Protein 5FTA (pdb70)

Secondary structure (DSSP, 8-state):
---EEEEEETTEEEEEEHHHHTSSSSHHHHHHTTSS--EE-TT-PEEE-S--TTHHHHHHHHHHS--PPPSSHHHHHHHHHHHHHTT-HHHHHHHHHHT--/--SEEEEEETTEEEEEEHHHHTSS-SHHHHHHTTSS---B-TTSPEEE-S--TTHHHHHHHHHHS--PPPSSHHHHHHHHHHHHHTT-HHHHHHHHHHTT-/-EEEEEETTEEEEEEHHHHTSSSSHHHHHHTTSS---B-TT-PEEE-S-STTHHHHHHHHHHS--PPPSSHHHHHHHHHHHHHTT-HHHHHHHHHH-/-EEEEEETTEEEEEEHHHHTSSSSHHHHHHTTSS---B-TT-PEEE-S--TTHHHHHHHHHHS--PPPSSHHHHHHHHHHHHHTT-HHHHHHHHHH---

Structure (mmCIF, N/CA/C/O backbone):
data_5FTA
#
_entry.id   5FTA
#
_cell.length_a   48.150
_cell.length_b   83.660
_cell.length_c   58.680
_cell.angle_alpha   90.00
_cell.angle_beta   95.18
_cell.angle_gamma   90.00
#
_symmetry.space_group_name_H-M   'P 1 21 1'
#
loop_
_entity.id
_entity.type
_entity.pdbx_description
1 polymer 'BTB/POZ DOMAIN-CONTAINING ADAPTER FOR CUL3-MEDIATED RHOA DEGRADATION PROTEIN 3'
2 non-polymer 'MERCURY (II) ION'
3 water water
#
loop_
_atom_site.group_PDB
_atom_site.id
_atom_site.type_symbol
_atom_site.label_atom_id
_atom_site.label_alt_id
_atom_site.label_comp_id
_atom_site.label_asym_id
_atom_site.label_entity_id
_atom_site.label_seq_id
_atom_site.pdbx_PDB_ins_code
_atom_site.Cartn_x
_atom_site.Cartn_y
_atom_site.Cartn_z
_atom_site.occupancy
_atom_site.B_iso_or_equiv
_atom_site.auth_seq_id
_atom_site.auth_comp_id
_atom_site.auth_asym_id
_atom_site.auth_atom_id
_atom_site.pdbx_PDB_model_num
ATOM 1 N N . SER A 1 7 ? -5.256 80.297 -1.368 1.00 65.89 30 SER A N 1
ATOM 2 C CA . SER A 1 7 ? -5.440 78.868 -1.597 1.00 66.24 30 SER A CA 1
ATOM 3 C C . SER A 1 7 ? -4.471 78.051 -0.748 1.00 63.45 30 SER A C 1
ATOM 4 O O . SER A 1 7 ? -3.873 78.567 0.197 1.00 59.25 30 SER A O 1
ATOM 8 N N . SER A 1 8 ? -4.315 76.777 -1.098 1.00 69.84 31 SER A N 1
ATOM 9 C CA . SER A 1 8 ? -3.434 75.878 -0.358 1.00 65.75 31 SER A CA 1
ATOM 10 C C . SER A 1 8 ? -2.137 75.602 -1.117 1.00 61.72 31 SER A C 1
ATOM 11 O O . SER A 1 8 ? -1.813 74.456 -1.423 1.00 58.25 31 SER A O 1
ATOM 19 N N . LYS A 1 9 ? -1.417 76.673 -1.436 1.00 61.14 32 LYS A N 1
ATOM 20 C CA . LYS A 1 9 ? -0.071 76.575 -1.984 1.00 57.18 32 LYS A CA 1
ATOM 21 C C . LYS A 1 9 ? 0.873 76.649 -0.793 1.00 58.34 32 LYS A C 1
ATOM 22 O O . LYS A 1 9 ? 0.566 77.328 0.189 1.00 52.92 32 LYS A O 1
ATOM 26 N N . TYR A 1 10 ? 2.018 75.976 -0.868 1.00 57.32 33 TYR A N 1
ATOM 27 C CA . TYR A 1 10 ? 2.923 75.936 0.275 1.00 49.20 33 TYR A CA 1
ATOM 28 C C . TYR A 1 10 ? 3.945 77.069 0.237 1.00 50.70 33 TYR A C 1
ATOM 29 O O . TYR A 1 10 ? 4.476 77.419 -0.819 1.00 51.83 33 TYR A O 1
ATOM 47 N N . VAL A 1 11 ? 4.187 77.648 1.409 1.00 42.34 34 VAL A N 1
ATOM 48 C CA . VAL A 1 11 ? 5.150 78.723 1.573 1.00 42.53 34 VAL A CA 1
ATOM 49 C C . VAL A 1 11 ? 6.171 78.257 2.601 1.00 48.49 34 VAL A C 1
ATOM 50 O O . VAL A 1 11 ? 5.800 77.690 3.631 1.00 48.55 34 VAL A O 1
ATOM 63 N N . LYS A 1 12 ? 7.450 78.487 2.319 1.00 46.02 35 LYS A N 1
ATOM 64 C CA . LYS A 1 12 ? 8.516 78.087 3.230 1.00 45.14 35 LYS A CA 1
ATOM 65 C C . LYS A 1 12 ? 9.414 79.258 3.608 1.00 49.33 35 LYS A C 1
ATOM 66 O O . LYS A 1 12 ? 9.914 79.977 2.741 1.00 52.79 35 LYS A O 1
ATOM 85 N N . LEU A 1 13 ? 9.603 79.441 4.913 1.00 48.14 36 LEU A N 1
ATOM 86 C CA . LEU A 1 13 ? 10.319 80.591 5.451 1.00 45.82 36 LEU A CA 1
ATOM 87 C C . LEU A 1 13 ? 11.528 80.160 6.281 1.00 48.25 36 LEU A C 1
ATOM 88 O O . LEU A 1 13 ? 11.437 79.242 7.099 1.00 42.82 36 LEU A O 1
ATOM 104 N N . ASN A 1 14 ? 12.660 80.820 6.050 1.00 49.20 37 ASN A N 1
ATOM 105 C CA . ASN A 1 14 ? 13.849 80.643 6.875 1.00 40.07 37 ASN A CA 1
ATOM 106 C C . ASN A 1 14 ? 13.944 81.786 7.879 1.00 40.45 37 ASN A C 1
ATOM 107 O O . ASN A 1 14 ? 14.414 82.875 7.548 1.00 49.08 37 ASN A O 1
ATOM 118 N N . VAL A 1 15 ? 13.499 81.528 9.105 1.00 40.16 38 VAL A N 1
ATOM 119 C CA . VAL A 1 15 ? 13.495 82.537 10.159 1.00 44.53 38 VAL A CA 1
ATOM 120 C C . VAL A 1 15 ? 14.632 82.307 11.149 1.00 45.51 38 VAL A C 1
ATOM 121 O O . VAL A 1 15 ? 14.517 81.483 12.055 1.00 45.98 38 VAL A O 1
ATOM 134 N N . GLY A 1 16 ? 15.725 83.046 10.976 1.00 45.23 39 GLY A N 1
ATOM 135 C CA . GLY A 1 16 ? 16.867 82.943 11.867 1.00 43.91 39 GLY A CA 1
ATOM 136 C C . GLY A 1 16 ? 17.538 81.582 11.837 1.00 40.65 39 GLY A C 1
ATOM 137 O O . GLY A 1 16 ? 18.249 81.212 12.772 1.00 39.41 39 GLY A O 1
ATOM 141 N N . GLY A 1 17 ? 17.300 80.832 10.765 1.00 38.54 40 GLY A N 1
ATOM 142 C CA . GLY A 1 17 ? 17.866 79.505 10.611 1.00 43.00 40 GLY A CA 1
ATOM 143 C C . GLY A 1 17 ? 16.858 78.402 10.875 1.00 43.21 40 GLY A C 1
ATOM 144 O O . GLY A 1 17 ? 17.098 77.242 10.532 1.00 49.40 40 GLY A O 1
ATOM 148 N N . ALA A 1 18 ? 15.729 78.758 11.479 1.00 33.49 41 ALA A N 1
ATOM 149 C CA . ALA A 1 18 ? 14.652 77.799 11.699 1.00 39.47 41 ALA A CA 1
ATOM 150 C C . ALA A 1 18 ? 13.782 77.684 10.451 1.00 42.26 41 ALA A C 1
ATOM 151 O O . ALA A 1 18 ? 13.243 78.679 9.966 1.00 39.17 41 ALA A O 1
ATOM 158 N N . LEU A 1 19 ? 13.641 76.462 9.946 1.00 36.45 42 LEU A N 1
ATOM 159 C CA . LEU A 1 19 ? 12.926 76.225 8.698 1.00 41.88 42 LEU A CA 1
ATOM 160 C C . LEU A 1 19 ? 11.472 75.857 8.975 1.00 36.40 42 LEU A C 1
ATOM 161 O O . LEU A 1 19 ? 11.184 74.985 9.793 1.00 41.00 42 LEU A O 1
ATOM 177 N N . TYR A 1 20 ? 10.565 76.534 8.279 1.00 37.21 43 TYR A N 1
ATOM 178 C CA . TYR A 1 20 ? 9.133 76.357 8.479 1.00 34.16 43 TYR A CA 1
ATOM 179 C C . TYR A 1 20 ? 8.397 76.139 7.164 1.00 37.06 43 TYR A C 1
ATOM 180 O O . TYR A 1 20 ? 8.809 76.638 6.119 1.00 39.04 43 TYR A O 1
ATOM 198 N N . TYR A 1 21 ? 7.312 75.376 7.238 1.00 39.05 44 TYR A N 1
ATOM 199 C CA . TYR A 1 21 ? 6.429 75.119 6.104 1.00 35.70 44 TYR A CA 1
ATOM 200 C C . TYR A 1 21 ? 4.992 75.446 6.482 1.00 35.57 44 TYR A C 1
ATOM 201 O O . TYR A 1 21 ? 4.461 74.878 7.432 1.00 38.80 44 TYR A O 1
ATOM 219 N N . THR A 1 22 ? 4.380 76.392 5.781 1.00 39.07 45 THR A N 1
ATOM 220 C CA . THR A 1 22 ? 2.979 76.714 6.025 1.00 38.05 45 THR A CA 1
ATOM 221 C C . THR A 1 22 ? 2.291 76.964 4.685 1.00 42.66 45 THR A C 1
ATOM 222 O O . THR A 1 22 ? 2.879 76.711 3.633 1.00 45.82 45 THR A O 1
ATOM 233 N N . THR A 1 23 ? 1.050 77.443 4.723 1.00 43.27 46 THR A N 1
ATOM 234 C CA . THR A 1 23 ? 0.274 77.666 3.503 1.00 46.79 46 THR A CA 1
ATOM 235 C C . THR A 1 23 ? -0.149 79.117 3.321 1.00 42.08 46 THR A C 1
ATOM 236 O O . THR A 1 23 ? -0.115 79.917 4.257 1.00 43.63 46 THR A O 1
ATOM 247 N N . MET A 1 24 ? -0.545 79.440 2.095 1.00 45.29 47 MET A N 1
ATOM 248 C CA . MET A 1 24 ? -1.082 80.751 1.771 1.00 50.22 47 MET A CA 1
ATOM 249 C C . MET A 1 24 ? -2.362 80.988 2.566 1.00 50.16 47 MET A C 1
ATOM 250 O O . MET A 1 24 ? -2.648 82.108 2.984 1.00 45.51 47 MET A O 1
ATOM 264 N N . GLN A 1 25 ? -3.126 79.919 2.769 1.00 51.62 48 GLN A N 1
ATOM 265 C CA . GL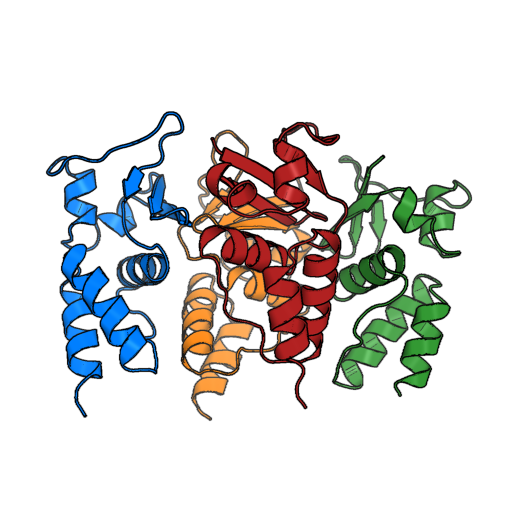N A 1 25 ? -4.381 79.996 3.508 1.00 47.13 48 GLN A CA 1
ATOM 266 C C . GLN A 1 25 ? -4.138 80.442 4.943 1.00 44.11 48 GLN A C 1
ATOM 267 O O . GLN A 1 25 ? -4.901 81.228 5.500 1.00 50.98 48 GLN A O 1
ATOM 281 N N . THR A 1 26 ? -3.054 79.950 5.529 1.00 43.34 49 THR A N 1
ATOM 282 C CA . THR A 1 26 ? -2.741 80.236 6.920 1.00 44.61 49 THR A CA 1
ATOM 283 C C . THR A 1 26 ? -2.218 81.652 7.074 1.00 37.83 49 THR A C 1
ATOM 284 O O . THR A 1 26 ? -2.605 82.369 7.992 1.00 39.61 49 THR A O 1
ATOM 295 N N . LEU A 1 27 ? -1.336 82.049 6.166 1.00 45.22 50 LEU A N 1
ATOM 296 C CA . LEU A 1 27 ? -0.670 83.339 6.261 1.00 45.47 50 LEU A CA 1
ATOM 297 C C . LEU A 1 27 ? -1.605 84.499 5.897 1.00 45.25 50 LEU A C 1
ATOM 298 O O . LEU A 1 27 ? -1.314 85.653 6.216 1.00 46.30 50 LEU A O 1
ATOM 314 N N . THR A 1 28 ? -2.722 84.194 5.237 1.00 42.50 51 THR A N 1
ATOM 315 C CA . THR A 1 28 ? -3.692 85.219 4.843 1.00 49.18 51 THR A CA 1
ATOM 316 C C . THR A 1 28 ? -4.980 85.147 5.664 1.00 48.97 51 THR A C 1
ATOM 317 O O . THR A 1 28 ? -5.964 85.815 5.345 1.00 54.32 51 THR A O 1
ATOM 328 N N . LYS A 1 29 ? -4.979 84.337 6.716 1.00 49.38 52 LYS A N 1
ATOM 329 C CA . LYS A 1 29 ? -6.167 84.186 7.548 1.00 49.62 52 LYS A CA 1
ATOM 330 C C . LYS A 1 29 ? -6.445 85.464 8.332 1.00 48.74 52 LYS A C 1
ATOM 331 O O . LYS A 1 29 ? -7.584 85.925 8.400 1.00 53.01 52 LYS A O 1
ATOM 350 N N . GLN A 1 30 ? -5.392 86.032 8.917 1.00 45.67 53 GLN A N 1
ATOM 351 C CA . GLN A 1 30 ? -5.501 87.263 9.695 1.00 45.44 53 GLN A CA 1
ATOM 352 C C . GLN A 1 30 ? -4.735 88.401 9.026 1.00 48.70 53 GLN A C 1
ATOM 353 O O . GLN A 1 30 ? -3.907 88.168 8.145 1.00 48.86 53 GLN A O 1
ATOM 367 N N . ASP A 1 31 ? -5.015 89.629 9.454 1.00 45.98 54 ASP A N 1
ATOM 368 C CA . ASP A 1 31 ? -4.310 90.799 8.945 1.00 48.74 54 ASP A CA 1
ATOM 369 C C . ASP A 1 31 ? -3.004 90.984 9.707 1.00 44.34 54 ASP A C 1
ATOM 370 O O . ASP A 1 31 ? -3.004 91.450 10.846 1.00 44.60 54 ASP A O 1
ATOM 379 N N . THR A 1 32 ? -1.897 90.601 9.080 1.00 40.08 55 THR A N 1
ATOM 380 C CA . THR A 1 32 ? -0.589 90.675 9.716 1.00 45.26 55 THR A CA 1
ATOM 381 C C . THR A 1 32 ? 0.485 91.053 8.705 1.00 46.10 55 THR A C 1
ATOM 382 O O . THR A 1 32 ? 0.204 91.250 7.523 1.00 46.00 55 THR A O 1
ATOM 393 N N . MET A 1 33 ? 1.718 91.153 9.189 1.00 43.17 56 MET A N 1
ATOM 394 C CA . MET A 1 33 ? 2.865 91.468 8.350 1.00 41.41 56 MET A CA 1
ATOM 395 C C . MET A 1 33 ? 3.105 90.353 7.342 1.00 44.53 56 MET A C 1
ATOM 396 O O . MET A 1 33 ? 3.555 90.596 6.222 1.00 44.93 56 MET A O 1
ATOM 410 N N . LEU A 1 34 ? 2.800 89.128 7.755 1.00 42.82 57 LEU A N 1
ATOM 411 C CA . LEU A 1 34 ? 3.007 87.953 6.922 1.00 45.19 57 LEU A CA 1
ATOM 412 C C . LEU A 1 34 ? 2.057 87.948 5.725 1.00 44.93 57 LEU A C 1
ATOM 413 O O . LEU A 1 34 ? 2.413 87.488 4.641 1.00 43.93 57 LEU A O 1
ATOM 429 N N . LYS A 1 35 ? 0.840 88.442 5.929 1.00 45.47 58 LYS A N 1
ATOM 430 C CA . LYS A 1 35 ? -0.114 88.578 4.835 1.00 48.35 58 LYS A CA 1
ATOM 431 C C . LYS A 1 35 ? 0.382 89.613 3.831 1.00 47.88 58 LYS A C 1
ATOM 432 O O . LYS A 1 35 ? 0.279 89.417 2.619 1.00 45.38 58 LYS A O 1
ATOM 451 N N . ALA A 1 36 ? 0.919 90.713 4.348 1.00 43.37 59 ALA A N 1
ATOM 452 C CA . ALA A 1 36 ? 1.432 91.793 3.511 1.00 53.36 59 ALA A CA 1
ATOM 453 C C . ALA A 1 36 ? 2.608 91.302 2.680 1.00 51.45 59 ALA A C 1
ATOM 454 O O . ALA A 1 36 ? 2.853 91.791 1.576 1.00 53.17 59 ALA A O 1
ATOM 461 N N . MET A 1 37 ? 3.334 90.333 3.225 1.00 48.87 60 MET A N 1
ATOM 462 C CA . MET A 1 37 ? 4.485 89.752 2.548 1.00 51.96 60 MET A CA 1
ATOM 463 C C . MET A 1 37 ? 4.061 89.022 1.284 1.00 47.88 60 MET A C 1
ATOM 464 O O . MET A 1 37 ? 4.791 89.012 0.294 1.00 51.77 60 MET A O 1
ATOM 478 N N . LEU A 1 38 ? 2.874 88.423 1.316 1.00 47.21 61 LEU A N 1
ATOM 479 C CA . LEU A 1 38 ? 2.411 87.597 0.210 1.00 48.61 61 LEU A CA 1
ATOM 480 C C . LEU A 1 38 ? 1.489 88.403 -0.697 1.00 48.67 61 LEU A C 1
ATOM 481 O O . LEU A 1 38 ? 1.235 88.021 -1.840 1.00 45.25 61 LEU A O 1
ATOM 497 N N . SER A 1 39 ? 0.994 89.523 -0.181 1.00 52.72 62 SER A N 1
ATOM 498 C CA . SER A 1 39 ? 0.202 90.452 -0.977 1.00 48.84 62 SER A CA 1
ATOM 499 C C . SER A 1 39 ? 1.096 91.349 -1.827 1.00 52.48 62 SER A C 1
ATOM 500 O O . SER A 1 39 ? 0.606 92.165 -2.602 1.00 53.48 62 SER A O 1
ATOM 504 N N . GLY A 1 40 ? 2.407 91.183 -1.694 1.00 52.38 63 GLY A N 1
ATOM 505 C CA . GLY A 1 40 ? 3.348 92.019 -2.414 1.00 48.84 63 GLY A CA 1
ATOM 506 C C . GLY A 1 40 ? 3.486 93.399 -1.797 1.00 50.31 63 GLY A C 1
ATOM 507 O O . GLY A 1 40 ? 4.209 94.244 -2.323 1.00 52.62 63 GLY A O 1
ATOM 511 N N . ARG A 1 41 ? 2.814 93.625 -0.669 1.00 53.82 64 ARG A N 1
ATOM 512 C CA . ARG A 1 41 ? 2.842 94.928 0.001 1.00 46.66 64 ARG A CA 1
ATOM 513 C C . ARG A 1 41 ? 4.146 95.207 0.726 1.00 50.49 64 ARG A C 1
ATOM 514 O O . ARG A 1 41 ? 4.287 96.237 1.386 1.00 51.95 64 ARG A O 1
ATOM 535 N N . MET A 1 42 ? 5.103 94.299 0.602 1.00 58.19 65 MET A N 1
ATOM 536 C CA . MET A 1 42 ? 6.375 94.467 1.281 1.00 57.51 65 MET A CA 1
ATOM 537 C C . MET A 1 42 ? 7.443 93.590 0.653 1.00 55.14 65 MET A C 1
ATOM 538 O O . MET A 1 42 ? 7.153 92.523 0.111 1.00 57.71 65 MET A O 1
ATOM 552 N N . GLU A 1 43 ? 8.685 94.048 0.739 1.00 59.71 66 GLU A N 1
ATOM 553 C CA . GLU A 1 43 ? 9.799 93.310 0.176 1.00 64.80 66 GLU A CA 1
ATOM 554 C C . GLU A 1 43 ? 10.072 92.042 0.969 1.00 59.13 66 GLU A C 1
ATOM 555 O O . GLU A 1 43 ? 10.140 92.067 2.199 1.00 58.44 66 GLU A O 1
ATOM 567 N N . VAL A 1 44 ? 10.225 90.939 0.247 1.00 57.21 67 VAL A N 1
ATOM 568 C CA . VAL A 1 44 ? 10.635 89.675 0.834 1.00 59.32 67 VAL A CA 1
ATOM 569 C C . VAL A 1 44 ? 11.899 89.236 0.117 1.00 60.33 67 VAL A C 1
ATOM 570 O O . VAL A 1 44 ? 11.994 89.335 -1.108 1.00 54.24 67 VAL A O 1
ATOM 583 N N . LEU A 1 45 ? 12.873 88.766 0.886 1.00 63.54 68 LEU A N 1
ATOM 584 C CA . LEU A 1 45 ? 14.129 88.312 0.318 1.00 59.66 68 LEU A CA 1
ATOM 585 C C . LEU A 1 45 ? 14.118 86.794 0.311 1.00 59.36 68 LEU A C 1
ATOM 586 O O . LEU A 1 45 ? 14.035 86.167 1.367 1.00 60.68 68 LEU A O 1
ATOM 602 N N . THR A 1 46 ? 14.181 86.213 -0.884 1.00 57.38 69 THR A N 1
ATOM 603 C CA . THR A 1 46 ? 14.210 84.765 -1.030 1.00 60.86 69 THR A CA 1
ATOM 604 C C . THR A 1 46 ? 15.555 84.335 -1.592 1.00 63.51 69 THR A C 1
ATOM 605 O O . THR A 1 46 ? 16.245 85.122 -2.240 1.00 64.66 69 THR A O 1
ATOM 616 N N . ASP A 1 47 ? 15.917 83.081 -1.344 1.00 62.30 70 ASP A N 1
ATOM 617 C CA . ASP A 1 47 ? 17.173 82.528 -1.831 1.00 58.92 70 ASP A CA 1
ATOM 618 C C . ASP A 1 47 ? 16.942 81.644 -3.054 1.00 61.57 70 ASP A C 1
ATOM 619 O O . ASP A 1 47 ? 15.833 81.581 -3.583 1.00 64.17 70 ASP A O 1
ATOM 628 N N . SER A 1 48 ? 17.994 80.961 -3.492 1.00 64.38 71 SER A N 1
ATOM 629 C CA . SER A 1 48 ? 17.938 80.145 -4.699 1.00 63.87 71 SER A CA 1
ATOM 630 C C . SER A 1 48 ? 16.902 79.028 -4.604 1.00 66.98 71 SER A C 1
ATOM 631 O O . SER A 1 48 ? 16.335 78.618 -5.617 1.00 69.18 71 SER A O 1
ATOM 635 N N . GLU A 1 49 ? 16.651 78.546 -3.389 1.00 65.87 72 GLU A N 1
ATOM 636 C CA . GLU A 1 49 ? 15.775 77.392 -3.192 1.00 65.23 72 GLU A CA 1
ATOM 637 C C . GLU A 1 49 ? 14.334 77.793 -2.867 1.00 61.38 72 GLU A C 1
ATOM 638 O O . GLU A 1 49 ? 13.470 76.932 -2.698 1.00 59.69 72 GLU A O 1
ATOM 650 N N . GLY A 1 50 ? 14.075 79.095 -2.783 1.00 60.16 73 GLY A N 1
ATOM 651 C CA . GLY A 1 50 ? 12.718 79.586 -2.618 1.00 58.31 73 GLY A CA 1
ATOM 652 C C . GLY A 1 50 ? 12.285 79.786 -1.177 1.00 57.58 73 GLY A C 1
ATOM 653 O O . GLY A 1 50 ? 11.090 79.777 -0.885 1.00 59.73 73 GLY A O 1
ATOM 657 N N . TRP A 1 51 ? 13.248 79.958 -0.276 1.00 57.05 74 TRP A N 1
ATOM 658 C CA . TRP A 1 51 ? 12.947 80.186 1.135 1.00 54.94 74 TRP A CA 1
ATOM 659 C C . TRP A 1 51 ? 12.872 81.674 1.456 1.00 52.93 74 TRP A C 1
ATOM 660 O O . TRP A 1 51 ? 13.832 82.407 1.230 1.00 59.55 74 TRP A O 1
ATOM 681 N N . ILE A 1 52 ? 11.737 82.117 1.989 1.00 51.85 75 ILE A N 1
ATOM 682 C CA . ILE A 1 52 ? 11.595 83.500 2.435 1.00 51.08 75 ILE A CA 1
ATOM 683 C C . ILE A 1 52 ? 12.450 83.726 3.674 1.00 50.79 75 ILE A C 1
ATOM 684 O O . ILE A 1 52 ? 12.236 83.094 4.709 1.00 48.68 75 ILE A O 1
ATOM 700 N N . LEU A 1 53 ? 13.427 84.619 3.557 1.00 51.64 76 LEU A N 1
ATOM 701 C CA . LEU A 1 53 ? 14.343 84.901 4.656 1.00 48.55 76 LEU A CA 1
ATOM 702 C C . LEU A 1 53 ? 13.772 85.953 5.599 1.00 45.40 76 LEU A C 1
ATOM 703 O O . LEU A 1 53 ? 13.228 86.962 5.155 1.00 56.18 76 LEU A O 1
ATOM 719 N N . ILE A 1 54 ? 13.892 85.705 6.899 1.00 45.17 77 ILE A N 1
ATOM 720 C CA . ILE A 1 54 ? 13.498 86.678 7.912 1.00 42.50 77 ILE A CA 1
ATOM 721 C C . ILE A 1 54 ? 14.578 86.771 8.987 1.00 46.53 77 ILE A C 1
ATOM 722 O O . ILE A 1 54 ? 14.938 85.773 9.612 1.00 44.06 77 ILE A O 1
ATOM 738 N N . ASP A 1 55 ? 15.084 87.981 9.197 1.00 54.11 78 ASP A N 1
ATOM 739 C CA . ASP A 1 55 ? 16.147 88.221 10.165 1.00 47.71 78 ASP A CA 1
ATOM 740 C C . ASP A 1 55 ? 15.551 88.416 11.557 1.00 52.10 78 ASP A C 1
ATOM 741 O O . ASP A 1 55 ? 15.597 89.509 12.123 1.00 55.73 78 ASP A O 1
ATOM 750 N N . ARG A 1 56 ? 14.980 87.341 12.090 1.00 50.06 79 ARG A N 1
ATOM 751 C CA . ARG A 1 56 ? 14.450 87.319 13.448 1.00 48.53 79 ARG A CA 1
ATOM 752 C C . ARG A 1 56 ? 14.843 85.976 14.048 1.00 47.52 79 ARG A C 1
ATOM 753 O O . ARG A 1 56 ? 15.048 85.014 13.309 1.00 45.63 79 ARG A O 1
ATOM 774 N N . CYS A 1 57 ? 14.950 85.891 15.371 1.00 49.67 80 CYS A N 1
ATOM 775 C CA . CYS A 1 57 ? 15.222 84.602 15.994 1.00 46.70 80 CYS A CA 1
ATOM 776 C C . CYS A 1 57 ? 13.954 83.775 15.791 1.00 46.78 80 CYS A C 1
ATOM 777 O O . CYS A 1 57 ? 12.844 84.285 15.952 1.00 39.82 80 CYS A O 1
ATOM 784 N N . GLY A 1 58 ? 14.119 82.507 15.430 1.00 46.31 81 GLY A N 1
ATOM 785 C CA . GLY A 1 58 ? 12.995 81.661 15.070 1.00 39.57 81 GLY A CA 1
ATOM 786 C C . GLY A 1 58 ? 12.371 80.894 16.219 1.00 38.50 81 GLY A C 1
ATOM 787 O O . GLY A 1 58 ? 11.573 79.985 15.993 1.00 44.75 81 GLY A O 1
ATOM 791 N N . LYS A 1 59 ? 12.734 81.248 17.447 1.00 39.77 82 LYS A N 1
ATOM 792 C CA . LYS A 1 59 ? 12.244 80.533 18.624 1.00 44.98 82 LYS A CA 1
ATOM 793 C C . LYS A 1 59 ? 10.714 80.477 18.694 1.00 44.28 82 LYS A C 1
ATOM 794 O O . LYS A 1 59 ? 10.143 79.397 18.855 1.00 39.52 82 LYS A O 1
ATOM 813 N N . HIS A 1 60 ? 10.056 81.628 18.562 1.00 39.82 83 HIS A N 1
ATOM 814 C CA . HIS A 1 60 ? 8.603 81.699 18.729 1.00 39.35 83 HIS A CA 1
ATOM 815 C C . HIS A 1 60 ? 7.810 81.749 17.425 1.00 36.47 83 HIS A C 1
ATOM 816 O O . HIS A 1 60 ? 6.586 81.850 17.460 1.00 38.71 83 HIS A O 1
ATOM 829 N N . PHE A 1 61 ? 8.482 81.651 16.283 1.00 33.72 84 PHE A N 1
ATOM 830 C CA . PHE A 1 61 ? 7.785 81.792 15.009 1.00 33.93 84 PHE A CA 1
ATOM 831 C C . PHE A 1 61 ? 6.794 80.650 14.796 1.00 41.25 84 PHE A C 1
ATOM 832 O O . PHE A 1 61 ? 5.719 80.851 14.228 1.00 40.91 84 PHE A O 1
ATOM 849 N N . GLY A 1 62 ? 7.157 79.457 15.259 1.00 39.53 85 GLY A N 1
ATOM 850 C CA . GLY A 1 62 ? 6.267 78.313 15.195 1.00 29.32 85 GLY A CA 1
ATOM 851 C C . GLY A 1 62 ? 4.988 78.586 15.959 1.00 28.93 85 GLY A C 1
ATOM 852 O O . GLY A 1 62 ? 3.909 78.145 15.570 1.00 36.68 85 GLY A O 1
ATOM 856 N N . THR A 1 63 ? 5.116 79.322 17.056 1.00 40.78 86 THR A N 1
ATOM 857 C CA . THR A 1 63 ? 3.969 79.700 17.869 1.00 38.03 86 THR A CA 1
ATOM 858 C C . THR A 1 63 ? 3.103 80.721 17.136 1.00 31.75 86 THR A C 1
ATOM 859 O O . THR A 1 63 ? 1.880 80.714 17.267 1.00 36.92 86 THR A O 1
ATOM 870 N N . ILE A 1 64 ? 3.738 81.599 16.366 1.00 30.32 87 ILE A N 1
ATOM 871 C CA . ILE A 1 64 ? 3.002 82.573 15.570 1.00 36.68 87 ILE A CA 1
ATOM 872 C C . ILE A 1 64 ? 2.178 81.842 14.516 1.00 32.91 87 ILE A C 1
ATOM 873 O O . ILE A 1 64 ? 0.996 82.123 14.336 1.00 34.17 87 ILE A O 1
ATOM 889 N N . LEU A 1 65 ? 2.806 80.886 13.840 1.00 37.51 88 LEU A N 1
ATOM 890 C CA . LEU A 1 65 ? 2.137 80.124 12.793 1.00 39.08 88 LEU A CA 1
ATOM 891 C C . LEU A 1 65 ? 0.921 79.373 13.334 1.00 39.68 88 LEU A C 1
ATOM 892 O O . LEU A 1 65 ? -0.115 79.299 12.672 1.00 35.00 88 LEU A O 1
ATOM 908 N N . ASN A 1 66 ? 1.045 78.823 14.538 1.00 36.91 89 ASN A N 1
ATOM 909 C CA . ASN A 1 66 ? -0.052 78.077 15.148 1.00 35.07 89 ASN A CA 1
ATOM 910 C C . ASN A 1 66 ? -1.210 78.979 15.554 1.00 38.29 89 ASN A C 1
ATOM 911 O O . ASN A 1 66 ? -2.372 78.575 15.481 1.00 35.60 89 ASN A O 1
ATOM 922 N N . TYR A 1 67 ? -0.898 80.196 15.988 1.00 33.36 90 TYR A N 1
ATOM 923 C CA . TYR A 1 67 ? -1.941 81.147 16.340 1.00 36.04 90 TYR A CA 1
ATOM 924 C C . TYR A 1 67 ? -2.752 81.489 15.099 1.00 35.94 90 TYR A C 1
ATOM 925 O O . TYR A 1 67 ? -3.973 81.612 15.161 1.00 36.62 90 TYR A O 1
ATOM 943 N N . LEU A 1 68 ? -2.064 81.640 13.972 1.00 33.51 91 LEU A N 1
ATOM 944 C CA . LEU A 1 68 ? -2.725 81.905 12.700 1.00 39.66 91 LEU A CA 1
ATOM 945 C C . LEU A 1 68 ? -3.560 80.705 12.252 1.00 40.35 91 LEU A C 1
ATOM 946 O O . LEU A 1 68 ? -4.665 80.865 11.736 1.00 44.29 91 LEU A O 1
ATOM 962 N N . ARG A 1 69 ? -3.029 79.504 12.451 1.00 37.11 92 ARG A N 1
ATOM 963 C CA . ARG A 1 69 ? -3.717 78.295 12.020 1.00 37.62 92 ARG A CA 1
ATOM 964 C C . ARG A 1 69 ? -4.987 78.052 12.839 1.00 43.94 92 ARG A C 1
ATOM 965 O O . ARG A 1 69 ? -6.069 77.891 12.270 1.00 40.77 92 ARG A O 1
ATOM 986 N N . ASP A 1 70 ? -4.860 78.043 14.165 1.00 37.84 93 ASP A N 1
ATOM 987 C CA . ASP A 1 70 ? -5.977 77.686 15.042 1.00 35.49 93 ASP A CA 1
ATOM 988 C C . ASP A 1 70 ? -6.739 78.889 15.592 1.00 33.26 93 ASP A C 1
ATOM 989 O O . ASP A 1 70 ? -7.825 78.733 16.149 1.00 35.20 93 ASP A O 1
ATOM 998 N N . GLY A 1 71 ? -6.180 80.086 15.443 1.00 36.55 94 GLY A N 1
ATOM 999 C CA . GLY A 1 71 ? -6.798 81.269 16.015 1.00 38.82 94 GLY A CA 1
ATOM 1000 C C . GLY A 1 71 ? -6.560 81.356 17.513 1.00 37.50 94 GLY A C 1
ATOM 1001 O O . GLY A 1 71 ? -7.090 82.237 18.186 1.00 45.91 94 GLY A O 1
ATOM 1005 N N . ALA A 1 72 ? -5.766 80.426 18.034 1.00 42.50 95 ALA A N 1
ATOM 1006 C CA . ALA A 1 72 ? -5.440 80.384 19.455 1.00 40.66 95 ALA A CA 1
ATOM 1007 C C . ALA A 1 72 ? -4.192 79.535 19.659 1.00 38.62 95 ALA A C 1
ATOM 1008 O O . ALA A 1 72 ? -3.853 78.715 18.809 1.00 44.50 95 ALA A O 1
ATOM 1015 N N . VAL A 1 73 ? -3.501 79.742 20.776 1.00 38.66 96 VAL A N 1
ATOM 1016 C CA . VAL A 1 73 ? -2.293 78.981 21.070 1.00 36.80 96 VAL A CA 1
ATOM 1017 C C . VAL A 1 73 ? -2.004 78.991 22.574 1.00 40.13 96 VAL A C 1
ATOM 1018 O O . VAL A 1 73 ? -2.289 79.979 23.250 1.00 41.06 96 VAL A O 1
ATOM 1031 N N . PRO A 1 74 ? -1.448 77.887 23.109 1.00 42.72 97 PRO A N 1
ATOM 1032 C CA . PRO A 1 74 ? -1.050 77.918 24.523 1.00 36.77 97 PRO A CA 1
ATOM 1033 C C . PRO A 1 74 ? 0.107 78.879 24.772 1.00 39.65 97 PRO A C 1
ATOM 1034 O O . PRO A 1 74 ? 1.165 78.731 24.160 1.00 46.64 97 PRO A O 1
ATOM 1045 N N . LEU A 1 75 ? -0.089 79.841 25.667 1.00 44.87 98 LEU A N 1
ATOM 1046 C CA . LEU A 1 75 ? 0.950 80.821 25.973 1.00 42.41 98 LEU A CA 1
ATOM 1047 C C . LEU A 1 75 ? 1.982 80.272 26.961 1.00 43.74 98 LEU A C 1
ATOM 1048 O O . LEU A 1 75 ? 1.670 79.387 27.759 1.00 35.79 98 LEU A O 1
ATOM 1064 N N . PRO A 1 76 ? 3.220 80.793 26.905 1.00 42.48 99 PRO A N 1
ATOM 1065 C CA . PRO A 1 76 ? 4.257 80.374 27.855 1.00 42.31 99 PRO A CA 1
ATOM 1066 C C . PRO A 1 76 ? 3.971 80.833 29.285 1.00 46.18 99 PRO A C 1
ATOM 1067 O O . PRO A 1 76 ? 3.240 81.801 29.490 1.00 44.13 99 PRO A O 1
ATOM 1078 N N . GLU A 1 77 ? 4.546 80.129 30.256 1.00 50.35 100 GLU A N 1
ATOM 1079 C CA . GLU A 1 77 ? 4.330 80.426 31.669 1.00 49.10 100 GLU A CA 1
ATOM 1080 C C . GLU A 1 77 ? 5.101 81.663 32.127 1.00 53.80 100 GLU A C 1
ATOM 1081 O O . GLU A 1 77 ? 4.510 82.633 32.603 1.00 56.08 100 GLU A O 1
ATOM 1085 N N . SER A 1 78 ? 6.421 81.619 31.976 1.00 53.34 101 SER A N 1
ATOM 1086 C CA . SER A 1 78 ? 7.292 82.684 32.461 1.00 51.24 101 SER A CA 1
ATOM 1087 C C . SER A 1 78 ? 6.995 84.016 31.786 1.00 57.10 101 SER A C 1
ATOM 1088 O O . SER A 1 78 ? 6.652 84.061 30.607 1.00 56.81 101 SER A O 1
ATOM 1096 N N . ARG A 1 79 ? 7.138 85.100 32.542 1.00 54.06 102 ARG A N 1
ATOM 1097 C CA . ARG A 1 79 ? 6.896 86.434 32.012 1.00 52.52 102 ARG A CA 1
ATOM 1098 C C . ARG A 1 79 ? 7.886 86.775 30.905 1.00 52.67 102 ARG A C 1
ATOM 1099 O O . ARG A 1 79 ? 7.542 87.471 29.951 1.00 52.62 102 ARG A O 1
ATOM 1103 N N . ARG A 1 80 ? 9.113 86.279 31.034 1.00 55.77 103 ARG A N 1
ATOM 1104 C CA . ARG A 1 80 ? 10.162 86.579 30.065 1.00 55.85 103 ARG A CA 1
ATOM 1105 C C . ARG A 1 80 ? 9.801 86.034 28.687 1.00 52.57 103 ARG A C 1
ATOM 1106 O O . ARG A 1 80 ? 10.007 86.702 27.677 1.00 53.14 103 ARG A O 1
ATOM 1127 N N . GLU A 1 81 ? 9.268 84.818 28.647 1.00 52.45 104 GLU A N 1
ATOM 1128 C CA . GLU A 1 81 ? 8.923 84.191 27.378 1.00 54.80 104 GLU A CA 1
ATOM 1129 C C . GLU A 1 81 ? 7.660 84.810 26.779 1.00 53.75 104 GLU A C 1
ATOM 1130 O O . GLU A 1 81 ? 7.496 84.841 25.559 1.00 52.95 104 GLU A O 1
ATOM 1142 N N . ILE A 1 82 ? 6.772 85.306 27.635 1.00 50.75 105 ILE A N 1
ATOM 1143 C CA . ILE A 1 82 ? 5.595 86.029 27.164 1.00 50.33 105 ILE A CA 1
ATOM 1144 C C . ILE A 1 82 ? 6.036 87.340 26.518 1.00 50.31 105 ILE A C 1
ATOM 1145 O O . ILE A 1 82 ? 5.485 87.753 25.497 1.00 48.54 105 ILE A O 1
ATOM 1161 N N . GLU A 1 83 ? 7.038 87.983 27.113 1.00 48.29 106 GLU A N 1
ATOM 1162 C CA . GLU A 1 83 ? 7.584 89.222 26.568 1.00 46.67 106 GLU A CA 1
ATOM 1163 C C . GLU A 1 83 ? 8.257 88.970 25.227 1.00 46.65 106 GLU A C 1
ATOM 1164 O O . GLU A 1 83 ? 8.156 89.781 24.307 1.00 49.01 106 GLU A O 1
ATOM 1176 N N . GLU A 1 84 ? 8.946 87.839 25.127 1.00 54.93 107 GLU A N 1
ATOM 1177 C CA . GLU A 1 84 ? 9.598 87.441 23.886 1.00 54.32 107 GLU A CA 1
ATOM 1178 C C . GLU A 1 84 ? 8.578 87.225 22.771 1.00 49.24 107 GLU A C 1
ATOM 1179 O O . GLU A 1 84 ? 8.732 87.751 21.668 1.00 46.28 107 GLU A O 1
ATOM 1191 N N . LEU A 1 85 ? 7.537 86.455 23.073 1.00 44.24 108 LEU A N 1
ATOM 1192 C CA . LEU A 1 85 ? 6.468 86.180 22.118 1.00 45.13 108 LEU A CA 1
ATOM 1193 C C . LEU A 1 85 ? 5.735 87.464 21.749 1.00 45.93 108 LEU A C 1
ATOM 1194 O O . LEU A 1 85 ? 5.366 87.674 20.592 1.00 45.86 108 LEU A O 1
ATOM 1210 N N . LEU A 1 86 ? 5.518 88.312 22.749 1.00 50.07 109 LEU A N 1
ATOM 1211 C CA . LEU A 1 86 ? 4.844 89.591 22.552 1.00 46.73 109 LEU A CA 1
ATOM 1212 C C . LEU A 1 86 ? 5.613 90.472 21.572 1.00 42.74 109 LEU A C 1
ATOM 1213 O O . LEU A 1 86 ? 5.018 91.152 20.737 1.00 44.76 109 LEU A O 1
ATOM 1229 N N . ALA A 1 87 ? 6.936 90.459 21.683 1.00 40.18 110 ALA A N 1
ATOM 1230 C CA . ALA A 1 87 ? 7.787 91.246 20.800 1.00 45.27 110 ALA A CA 1
ATOM 1231 C C . ALA A 1 87 ? 7.644 90.788 19.350 1.00 45.86 110 ALA A C 1
ATOM 1232 O O . ALA A 1 87 ? 7.556 91.610 18.437 1.00 42.69 110 ALA A O 1
ATOM 1239 N N . GLU A 1 88 ? 7.615 89.474 19.143 1.00 45.93 111 GLU A N 1
ATOM 1240 C CA . GLU A 1 88 ? 7.463 88.915 17.802 1.00 45.48 111 GLU A CA 1
ATOM 1241 C C . GLU A 1 88 ? 6.076 89.224 17.251 1.00 44.03 111 GLU A C 1
ATOM 1242 O O . GLU A 1 88 ? 5.928 89.590 16.084 1.00 42.84 111 GLU A O 1
ATOM 1254 N N . ALA A 1 89 ? 5.062 89.081 18.098 1.00 41.14 112 ALA A N 1
ATOM 1255 C CA . ALA A 1 89 ? 3.693 89.384 17.706 1.00 41.97 112 ALA A CA 1
ATOM 1256 C C . ALA A 1 89 ? 3.580 90.837 17.260 1.00 42.77 112 ALA A C 1
ATOM 1257 O O . ALA A 1 89 ? 2.935 91.141 16.257 1.00 44.73 112 ALA A O 1
ATOM 1264 N N . LYS A 1 90 ? 4.209 91.733 18.013 1.00 46.24 113 LYS A N 1
ATOM 1265 C CA . LYS A 1 90 ? 4.208 93.151 17.678 1.00 41.03 113 LYS A CA 1
ATOM 1266 C C . LYS A 1 90 ? 4.910 93.392 16.343 1.00 43.13 113 LYS A C 1
ATOM 1267 O O . LYS A 1 90 ? 4.431 94.164 15.512 1.00 43.02 113 LYS A O 1
ATOM 1286 N N . TYR A 1 91 ? 6.045 92.729 16.144 1.00 44.71 114 TYR A N 1
ATOM 1287 C CA . TYR A 1 91 ? 6.818 92.883 14.914 1.00 43.65 114 TYR A CA 1
ATOM 1288 C C . TYR A 1 91 ? 6.047 92.410 13.686 1.00 46.05 114 TYR A C 1
ATOM 1289 O O . TYR A 1 91 ? 5.970 93.119 12.683 1.00 50.10 114 TYR A O 1
ATOM 1307 N N . TYR A 1 92 ? 5.482 91.208 13.772 1.00 42.55 115 TYR A N 1
ATOM 1308 C CA . TYR A 1 92 ? 4.741 90.624 12.657 1.00 43.02 115 TYR A CA 1
ATOM 1309 C C . TYR A 1 92 ? 3.324 91.178 12.563 1.00 42.14 115 TYR A C 1
ATOM 1310 O O . TYR A 1 92 ? 2.551 90.773 11.696 1.00 43.94 115 TYR A O 1
ATOM 1328 N N . LEU A 1 93 ? 2.988 92.083 13.477 1.00 41.09 116 LEU A N 1
ATOM 1329 C CA . LEU A 1 93 ? 1.683 92.738 13.496 1.00 42.11 116 LEU A CA 1
ATOM 1330 C C . LEU A 1 93 ? 0.553 91.729 13.663 1.00 39.47 116 LEU A C 1
ATOM 1331 O O . LEU A 1 93 ? -0.481 91.821 12.997 1.00 39.03 116 LEU A O 1
ATOM 1347 N N . VAL A 1 94 ? 0.753 90.773 14.563 1.00 38.79 117 VAL A N 1
ATOM 1348 C CA . VAL A 1 94 ? -0.290 89.820 14.912 1.00 41.38 117 VAL A CA 1
ATOM 1349 C C . VAL A 1 94 ? -1.030 90.384 16.114 1.00 40.33 117 VAL A C 1
ATOM 1350 O O . VAL A 1 94 ? -0.807 89.968 17.251 1.00 40.51 117 VAL A O 1
ATOM 1363 N N . GLN A 1 95 ? -1.920 91.334 15.844 1.00 39.42 118 GLN A N 1
ATOM 1364 C CA . GLN A 1 95 ? -2.548 92.133 16.891 1.00 40.93 118 GLN A CA 1
ATOM 1365 C C . GLN A 1 95 ? -3.337 91.279 17.877 1.00 42.38 118 GLN A C 1
ATOM 1366 O O . GLN A 1 95 ? -3.372 91.570 19.073 1.00 43.95 118 GLN A O 1
ATOM 1380 N N . GLY A 1 96 ? -3.966 90.224 17.370 1.00 45.56 119 GLY A N 1
ATOM 1381 C CA . GLY A 1 96 ? -4.747 89.328 18.203 1.00 43.71 119 GLY A CA 1
ATOM 1382 C C . GLY A 1 96 ? -3.909 88.692 19.294 1.00 42.50 119 GLY A C 1
ATOM 1383 O O . GLY A 1 96 ? -4.325 88.623 20.451 1.00 42.41 119 GLY A O 1
ATOM 1387 N N . LEU A 1 97 ? -2.728 88.212 18.924 1.00 39.87 120 LEU A N 1
ATOM 1388 C CA . LEU A 1 97 ? -1.855 87.542 19.877 1.00 47.92 120 LEU A CA 1
ATOM 1389 C C . LEU A 1 97 ? -1.206 88.553 20.822 1.00 45.63 120 LEU A C 1
ATOM 1390 O O . LEU A 1 97 ? -0.937 88.245 21.984 1.00 41.14 120 LEU A O 1
ATOM 1406 N N . VAL A 1 98 ? -0.958 89.758 20.314 1.00 43.19 121 VAL A N 1
ATOM 1407 C CA . VAL A 1 98 ? -0.393 90.837 21.121 1.00 46.66 121 VAL A CA 1
ATOM 1408 C C . VAL A 1 98 ? -1.276 91.136 22.329 1.00 47.49 121 VAL A C 1
ATOM 1409 O O . VAL A 1 98 ? -0.784 91.270 23.448 1.00 50.86 121 VAL A O 1
ATOM 1422 N N . GLU A 1 99 ? -2.581 91.230 22.098 1.00 44.22 122 GLU A N 1
ATOM 1423 C CA . GLU A 1 99 ? -3.520 91.543 23.166 1.00 44.82 122 GLU A CA 1
ATOM 1424 C C . GLU A 1 99 ? -3.528 90.450 24.228 1.00 47.21 122 GLU A C 1
ATOM 1425 O O . GLU A 1 99 ? -3.458 90.737 25.423 1.00 54.01 122 GLU A O 1
ATOM 1437 N N . GLU A 1 100 ? -3.606 89.198 23.787 1.00 51.46 123 GLU A N 1
ATOM 1438 C CA . GLU A 1 100 ? -3.652 88.061 24.700 1.00 47.75 123 GLU A CA 1
ATOM 1439 C C . GLU A 1 100 ? -2.365 87.956 25.520 1.00 46.26 123 GLU A C 1
ATOM 1440 O O . GLU A 1 100 ? -2.389 87.506 26.664 1.00 49.06 123 GLU A O 1
ATOM 1452 N N . CYS A 1 101 ? -1.246 88.382 24.940 1.00 44.87 124 CYS A N 1
ATOM 1453 C CA . CYS A 1 101 ? 0.031 88.363 25.648 1.00 53.09 124 CYS A CA 1
ATOM 1454 C C . CYS A 1 101 ? 0.102 89.510 26.649 1.00 54.10 124 CYS A C 1
ATOM 1455 O O . CYS A 1 101 ? 0.605 89.345 27.762 1.00 52.08 124 CYS A O 1
ATOM 1463 N N . GLN A 1 102 ? -0.410 90.669 26.249 1.00 51.83 125 GLN A N 1
ATOM 1464 C CA . GLN A 1 102 ? -0.496 91.820 27.139 1.00 51.56 125 GLN A CA 1
ATOM 1465 C C . GLN A 1 102 ? -1.409 91.516 28.319 1.00 51.20 125 GLN A C 1
ATOM 1466 O O . GLN A 1 102 ? -1.137 91.922 29.449 1.00 54.78 125 GLN A O 1
ATOM 1480 N N . ALA A 1 103 ? -2.485 90.786 28.048 1.00 48.85 126 ALA A N 1
ATOM 1481 C CA . ALA A 1 103 ? -3.431 90.396 29.086 1.00 50.20 126 ALA A CA 1
ATOM 1482 C C . ALA A 1 103 ? -2.795 89.401 30.048 1.00 53.44 126 ALA A C 1
ATOM 1483 O O . ALA A 1 103 ? -3.003 89.475 31.259 1.00 53.37 126 ALA A O 1
ATOM 1490 N N . ALA A 1 104 ? -2.031 88.460 29.502 1.00 54.67 127 ALA A N 1
ATOM 1491 C CA . ALA A 1 104 ? -1.394 87.429 30.312 1.00 53.45 127 ALA A CA 1
ATOM 1492 C C . ALA A 1 104 ? -0.415 88.029 31.320 1.00 50.12 127 ALA A C 1
ATOM 1493 O O . ALA A 1 104 ? -0.228 87.486 32.407 1.00 50.07 127 ALA A O 1
ATOM 1500 N N . LEU A 1 105 ? 0.211 89.145 30.955 1.00 50.17 128 LEU A N 1
ATOM 1501 C CA . LEU A 1 105 ? 1.153 89.817 31.847 1.00 52.35 128 LEU A CA 1
ATOM 1502 C C . LEU A 1 105 ? 0.468 90.747 32.852 1.00 57.51 128 LEU A C 1
ATOM 1503 O O . LEU A 1 105 ? 1.080 91.700 33.335 1.00 59.93 128 LEU A O 1
ATOM 1519 N N . GLN A 1 106 ? -0.794 90.472 33.169 1.00 58.14 129 GLN A N 1
ATOM 1520 C CA . GLN A 1 106 ? -1.532 91.276 34.141 1.00 53.98 129 GLN A CA 1
ATOM 1521 C C . GLN A 1 106 ? -1.527 90.596 35.504 1.00 64.09 129 GLN A C 1
ATOM 1522 O O . GLN A 1 106 ? -2.349 89.715 35.769 1.00 63.72 129 GLN A O 1
ATOM 1536 N N . ASN A 1 107 ? -0.602 91.010 36.365 1.00 64.18 130 ASN A N 1
ATOM 1537 C CA . ASN A 1 107 ? -0.482 90.436 37.701 1.00 65.79 130 ASN A CA 1
ATOM 1538 C C . ASN A 1 107 ? -1.307 91.216 38.720 1.00 68.10 130 ASN A C 1
ATOM 1539 O O . ASN A 1 107 ? -2.537 91.119 38.745 1.00 62.43 130 ASN A O 1
ATOM 1543 N N . SER B 1 7 ? 1.626 54.035 -4.080 1.00 46.74 30 SER B N 1
ATOM 1544 C CA . SER B 1 7 ? 1.433 52.589 -4.043 1.00 56.31 30 SER B CA 1
ATOM 1545 C C . SER B 1 7 ? 2.435 51.906 -3.114 1.00 48.40 30 SER B C 1
ATOM 1546 O O . SER B 1 7 ? 2.593 50.688 -3.154 1.00 53.91 30 SER B O 1
ATOM 1549 N N . SER B 1 8 ? 3.094 52.696 -2.273 1.00 50.47 31 SER B N 1
ATOM 1550 C CA . SER B 1 8 ? 4.096 52.185 -1.342 1.00 49.76 31 SER B CA 1
ATOM 1551 C C . SER B 1 8 ? 3.515 52.147 0.064 1.00 48.96 31 SER B C 1
ATOM 1552 O O . SER B 1 8 ? 2.591 52.897 0.376 1.00 52.54 31 SER B O 1
ATOM 1560 N N . LYS B 1 9 ? 4.062 51.285 0.916 1.00 39.43 32 LYS B N 1
ATOM 1561 C CA . LYS B 1 9 ? 3.643 51.243 2.313 1.00 41.84 32 LYS B CA 1
ATOM 1562 C C . LYS B 1 9 ? 4.512 52.159 3.169 1.00 46.24 32 LYS B C 1
ATOM 1563 O O . LYS B 1 9 ? 4.186 52.432 4.326 1.00 36.62 32 LYS B O 1
ATOM 1582 N N . TYR B 1 10 ? 5.610 52.646 2.600 1.00 46.29 33 TYR B N 1
ATOM 1583 C CA . TYR B 1 10 ? 6.501 53.519 3.345 1.00 39.75 33 TYR B CA 1
ATOM 1584 C C . TYR B 1 10 ? 6.057 54.940 3.040 1.00 43.30 33 TYR B C 1
ATOM 1585 O O . TYR B 1 10 ? 5.849 55.293 1.878 1.00 41.02 33 TYR B O 1
ATOM 1603 N N . VAL B 1 11 ? 5.930 55.751 4.086 1.00 40.88 34 VAL B N 1
ATOM 1604 C CA . VAL B 1 11 ? 5.433 57.113 3.947 1.00 34.85 34 VAL B CA 1
ATOM 1605 C C . VAL B 1 11 ? 6.379 58.160 4.512 1.00 37.99 34 VAL B C 1
ATOM 1606 O O . VAL B 1 11 ? 6.946 57.995 5.594 1.00 37.56 34 VAL B O 1
ATOM 1619 N N . LYS B 1 12 ? 6.530 59.244 3.765 1.00 33.82 35 LYS B N 1
ATOM 1620 C CA . LYS B 1 12 ? 7.352 60.361 4.188 1.00 40.95 35 LYS B CA 1
ATOM 1621 C C . LYS B 1 12 ? 6.502 61.630 4.185 1.00 36.03 35 LYS B C 1
ATOM 1622 O O . LYS B 1 12 ? 5.925 62.002 3.164 1.00 38.82 35 LYS B O 1
ATOM 1641 N N . LEU B 1 13 ? 6.436 62.286 5.342 1.00 31.11 36 LEU B N 1
ATOM 1642 C CA . LEU B 1 13 ? 5.543 63.423 5.548 1.00 37.95 36 LEU B CA 1
ATOM 1643 C C . LEU B 1 13 ? 6.301 64.674 5.980 1.00 32.21 36 LEU B C 1
ATOM 1644 O O . LEU B 1 13 ? 7.159 64.625 6.861 1.00 31.50 36 LEU B O 1
ATOM 1660 N N . ASN B 1 14 ? 5.963 65.795 5.354 1.00 35.53 37 ASN B N 1
ATOM 1661 C CA . ASN B 1 14 ? 6.468 67.099 5.757 1.00 33.53 37 ASN B CA 1
ATOM 1662 C C . ASN B 1 14 ? 5.423 67.805 6.613 1.00 32.12 37 ASN B C 1
ATOM 1663 O O . ASN B 1 14 ? 4.449 68.344 6.092 1.00 37.04 37 ASN B O 1
ATOM 1674 N N . VAL B 1 15 ? 5.622 67.773 7.928 1.00 32.34 38 VAL B N 1
ATOM 1675 C CA . VAL B 1 15 ? 4.694 68.393 8.869 1.00 32.26 38 VAL B CA 1
ATOM 1676 C C . VAL B 1 15 ? 5.248 69.724 9.367 1.00 26.97 38 VAL B C 1
ATOM 1677 O O . VAL B 1 15 ? 6.054 69.767 10.296 1.00 24.80 38 VAL B O 1
ATOM 1690 N N . GLY B 1 16 ? 4.803 70.808 8.741 1.00 30.57 39 GLY B N 1
ATOM 1691 C CA . GLY B 1 16 ? 5.219 72.145 9.122 1.00 28.42 39 GLY B CA 1
ATOM 1692 C C . GLY B 1 16 ? 6.703 72.383 8.951 1.00 24.37 39 GLY B C 1
ATOM 1693 O O . GLY B 1 16 ? 7.256 73.307 9.540 1.00 29.32 39 GLY B O 1
ATOM 1697 N N . GLY B 1 17 ? 7.346 71.550 8.139 1.00 27.11 40 GLY B N 1
ATOM 1698 C CA . GLY B 1 17 ? 8.778 71.644 7.919 1.00 34.75 40 GLY B CA 1
ATOM 1699 C C . GLY B 1 17 ? 9.535 70.561 8.665 1.00 31.53 40 GLY B C 1
ATOM 1700 O O . GLY B 1 17 ? 10.714 70.323 8.402 1.00 31.80 40 GLY B O 1
ATOM 1704 N N . ALA B 1 18 ? 8.856 69.906 9.602 1.00 27.68 41 ALA B N 1
ATOM 1705 C CA . ALA B 1 18 ? 9.430 68.764 10.303 1.00 32.45 41 ALA B CA 1
ATOM 1706 C C . ALA B 1 18 ? 9.235 67.516 9.455 1.00 31.77 41 ALA B C 1
ATOM 1707 O O . ALA B 1 18 ? 8.115 67.198 9.049 1.00 24.08 41 ALA B O 1
ATOM 1714 N N . LEU B 1 19 ? 10.333 66.820 9.184 1.00 27.21 42 LEU B N 1
ATOM 1715 C CA . LEU B 1 19 ? 10.311 65.670 8.293 1.00 32.96 42 LEU B CA 1
ATOM 1716 C C . LEU B 1 19 ? 10.165 64.367 9.065 1.00 37.07 42 LEU B C 1
ATOM 1717 O O . LEU B 1 19 ? 10.883 64.121 10.036 1.00 35.60 42 LEU B O 1
ATOM 1733 N N . TYR B 1 20 ? 9.229 63.535 8.620 1.00 29.11 43 TYR B N 1
ATOM 1734 C CA . TYR B 1 20 ? 8.972 62.258 9.266 1.00 32.81 43 TYR B CA 1
ATOM 1735 C C . TYR B 1 20 ? 8.982 61.149 8.229 1.00 36.31 43 TYR B C 1
ATOM 1736 O O . TYR B 1 20 ? 8.563 61.343 7.088 1.00 34.02 43 TYR B O 1
ATOM 1754 N N . TYR B 1 21 ? 9.462 59.985 8.647 1.00 33.09 44 TYR B N 1
ATOM 1755 C CA . TYR B 1 21 ? 9.497 58.807 7.799 1.00 36.28 44 TYR B CA 1
ATOM 1756 C C . TYR B 1 21 ? 8.823 57.684 8.568 1.00 35.58 44 TYR B C 1
ATOM 1757 O O . TYR B 1 21 ? 9.339 57.225 9.587 1.00 30.86 44 TYR B O 1
ATOM 1775 N N . THR B 1 22 ? 7.670 57.243 8.075 1.00 36.43 45 THR B N 1
ATOM 1776 C CA . THR B 1 22 ? 6.914 56.192 8.741 1.00 39.95 45 THR B CA 1
ATOM 1777 C C . THR B 1 22 ? 6.273 55.235 7.746 1.00 40.50 45 THR B C 1
ATOM 1778 O O . THR B 1 22 ? 6.544 55.291 6.546 1.00 36.84 45 THR B O 1
ATOM 1789 N N . THR B 1 23 ? 5.422 54.356 8.264 1.00 42.48 46 THR B N 1
ATOM 1790 C CA . THR B 1 23 ? 4.769 53.338 7.454 1.00 44.51 46 THR B CA 1
ATOM 1791 C C . THR B 1 23 ? 3.251 53.441 7.493 1.00 41.46 46 THR B C 1
ATOM 1792 O O . THR B 1 23 ? 2.674 54.098 8.362 1.00 35.76 46 THR B O 1
ATOM 1803 N N . MET B 1 24 ? 2.620 52.789 6.525 1.00 40.04 47 MET B N 1
ATOM 1804 C CA . MET B 1 24 ? 1.173 52.660 6.479 1.00 40.70 47 MET B CA 1
ATOM 1805 C C . MET B 1 24 ? 0.685 51.879 7.692 1.00 39.30 47 MET B C 1
ATOM 1806 O O . MET B 1 24 ? -0.414 52.108 8.193 1.00 44.58 47 MET B O 1
ATOM 1820 N N . GLN B 1 25 ? 1.516 50.952 8.154 1.00 42.38 48 GLN B N 1
ATOM 1821 C CA . GLN B 1 25 ? 1.172 50.097 9.281 1.00 41.36 48 GLN B CA 1
ATOM 1822 C C . GLN B 1 25 ? 0.887 50.924 10.528 1.00 39.17 48 GLN B C 1
ATOM 1823 O O . GLN B 1 25 ? -0.004 50.594 11.308 1.00 44.71 48 GLN B O 1
ATOM 1837 N N . THR B 1 26 ? 1.659 51.987 10.723 1.00 44.43 49 THR B N 1
ATOM 1838 C CA . THR B 1 26 ? 1.498 52.845 11.892 1.00 42.48 49 THR B CA 1
ATOM 1839 C C . THR B 1 26 ? 0.313 53.799 11.731 1.00 36.95 49 THR B C 1
ATOM 1840 O O . THR B 1 26 ? -0.491 53.968 12.646 1.00 38.12 49 THR B O 1
ATOM 1851 N N . LEU B 1 27 ? 0.206 54.406 10.554 1.00 39.58 50 LEU B N 1
ATOM 1852 C CA . LEU B 1 27 ? -0.786 55.451 10.304 1.00 47.84 50 LEU B CA 1
ATOM 1853 C C . LEU B 1 27 ? -2.216 54.937 10.168 1.00 47.23 50 LEU B C 1
ATOM 1854 O O . LEU B 1 27 ? -3.165 55.719 10.269 1.00 44.91 50 LEU B O 1
ATOM 1870 N N . THR B 1 28 ? -2.370 53.635 9.941 1.00 44.94 51 THR B N 1
ATOM 1871 C CA . THR B 1 28 ? -3.693 53.036 9.774 1.00 46.34 51 THR B CA 1
ATOM 1872 C C . THR B 1 28 ? -4.091 52.183 10.973 1.00 45.02 51 THR B C 1
ATOM 1873 O O . THR B 1 28 ? -5.088 51.464 10.922 1.00 52.31 51 THR B O 1
ATOM 1884 N N . LYS B 1 29 ? -3.316 52.262 12.050 1.00 48.25 52 LYS B N 1
ATOM 1885 C CA . LYS B 1 29 ? -3.581 51.450 13.232 1.00 49.39 52 LYS B CA 1
ATOM 1886 C C . LYS B 1 29 ? -4.880 51.914 13.893 1.00 53.97 52 LYS B C 1
ATOM 1887 O O . LYS B 1 29 ? -5.700 51.092 14.307 1.00 56.74 52 LYS B O 1
ATOM 1906 N N . GLN B 1 30 ? -5.050 53.231 14.000 1.00 50.21 53 GLN B N 1
ATOM 1907 C CA . GLN B 1 30 ? -6.268 53.822 14.555 1.00 50.40 53 GLN B CA 1
ATOM 1908 C C . GLN B 1 30 ? -7.011 54.617 13.484 1.00 52.86 53 GLN B C 1
ATOM 1909 O O . GLN B 1 30 ? -6.443 54.954 12.444 1.00 56.91 53 GLN B O 1
ATOM 1923 N N . ASP B 1 31 ? -8.276 54.925 13.753 1.00 52.76 54 ASP B N 1
ATOM 1924 C CA . ASP B 1 31 ? -9.098 55.710 12.837 1.00 52.18 54 ASP B CA 1
ATOM 1925 C C . ASP B 1 31 ? -8.873 57.205 13.041 1.00 49.74 54 ASP B C 1
ATOM 1926 O O . ASP B 1 31 ? -9.377 57.788 14.001 1.00 55.00 54 ASP B O 1
ATOM 1935 N N . THR B 1 32 ? -8.110 57.818 12.139 1.00 47.20 55 THR B N 1
ATOM 1936 C CA . THR B 1 32 ? -7.771 59.236 12.247 1.00 46.92 55 THR B CA 1
ATOM 1937 C C . THR B 1 32 ? -7.724 59.896 10.873 1.00 44.16 55 THR B C 1
ATOM 1938 O O . THR B 1 32 ? -7.950 59.244 9.853 1.00 47.40 55 THR B O 1
ATOM 1949 N N . MET B 1 33 ? -7.428 61.193 10.856 1.00 43.07 56 MET B N 1
ATOM 1950 C CA . MET B 1 33 ? -7.315 61.946 9.610 1.00 42.92 56 MET B CA 1
ATOM 1951 C C . MET B 1 33 ? -6.163 61.437 8.756 1.00 42.66 56 MET B C 1
ATOM 1952 O O . MET B 1 33 ? -6.240 61.452 7.529 1.00 42.41 56 MET B O 1
ATOM 1966 N N . LEU B 1 34 ? -5.096 60.986 9.407 1.00 43.18 57 LEU B N 1
ATOM 1967 C CA . LEU B 1 34 ? -3.920 60.519 8.687 1.00 46.15 57 LEU B CA 1
ATOM 1968 C C . LEU B 1 34 ? -4.215 59.236 7.920 1.00 42.10 57 LEU B C 1
ATOM 1969 O O . LEU B 1 34 ? -3.718 59.044 6.815 1.00 42.10 57 LEU B O 1
ATOM 1985 N N . LYS B 1 35 ? -5.046 58.372 8.490 1.00 44.11 58 LYS B N 1
ATOM 1986 C CA . LYS B 1 35 ? -5.431 57.146 7.804 1.00 44.74 58 LYS B CA 1
ATOM 1987 C C . LYS B 1 35 ? -6.232 57.454 6.543 1.00 46.63 58 LYS B C 1
ATOM 1988 O O . LYS B 1 35 ? -5.992 56.864 5.490 1.00 50.83 58 LYS B O 1
ATOM 1998 N N . ALA B 1 36 ? -7.175 58.383 6.649 1.00 43.53 59 ALA B N 1
ATOM 1999 C CA . ALA B 1 36 ? -7.994 58.767 5.506 1.00 50.19 59 ALA B CA 1
ATOM 2000 C C . ALA B 1 36 ? -7.150 59.452 4.436 1.00 52.33 59 ALA B C 1
ATOM 2001 O O . ALA B 1 36 ? -7.440 59.356 3.244 1.00 53.89 59 ALA B O 1
ATOM 2008 N N . MET B 1 37 ? -6.110 60.154 4.877 1.00 54.72 60 MET B N 1
ATOM 2009 C CA . MET B 1 37 ? -5.205 60.857 3.971 1.00 49.24 60 MET B CA 1
ATOM 2010 C C . MET B 1 37 ? -4.386 59.913 3.094 1.00 49.52 60 MET B C 1
ATOM 2011 O O . MET B 1 37 ? -4.123 60.219 1.931 1.00 50.92 60 MET B O 1
ATOM 2025 N N . LEU B 1 38 ? -3.995 58.766 3.645 1.00 47.72 61 LEU B N 1
ATOM 2026 C CA . LEU B 1 38 ? -3.137 57.823 2.928 1.00 54.75 61 LEU B CA 1
ATOM 2027 C C . LEU B 1 38 ? -3.952 56.711 2.282 1.00 54.66 61 LEU B C 1
ATOM 2028 O O . LEU B 1 38 ? -3.447 55.986 1.427 1.00 52.90 61 LEU B O 1
ATOM 2044 N N . SER B 1 39 ? -5.213 56.583 2.678 1.00 56.79 62 SER B N 1
ATOM 2045 C CA . SER B 1 39 ? -6.113 55.631 2.038 1.00 52.86 62 SER B CA 1
ATOM 2046 C C . SER B 1 39 ? -6.627 56.177 0.704 1.00 57.46 62 SER B C 1
ATOM 2047 O O . SER B 1 39 ? -7.405 55.518 0.015 1.00 57.10 62 SER B O 1
ATOM 2051 N N . GLY B 1 40 ? -6.200 57.387 0.349 1.00 57.65 63 GLY B N 1
ATOM 2052 C CA . GLY B 1 40 ? -6.641 58.023 -0.882 1.00 63.54 63 GLY B CA 1
ATOM 2053 C C . GLY B 1 40 ? -8.059 58.544 -0.752 1.00 63.05 63 GLY B C 1
ATOM 2054 O O . GLY B 1 40 ? -8.637 59.079 -1.699 1.00 65.92 63 GLY B O 1
ATOM 2058 N N . ARG B 1 41 ? -8.613 58.385 0.443 1.00 61.63 64 ARG B N 1
ATOM 2059 C CA . ARG B 1 41 ? -9.981 58.782 0.741 1.00 64.87 64 ARG B CA 1
ATOM 2060 C C . ARG B 1 41 ? -10.113 60.289 0.962 1.00 64.05 64 ARG B C 1
ATOM 2061 O O . ARG B 1 41 ? -11.166 60.774 1.376 1.00 69.46 64 ARG B O 1
ATOM 2065 N N . MET B 1 42 ? -9.038 61.023 0.693 1.00 62.84 65 MET B N 1
ATOM 2066 C CA . MET B 1 42 ? -8.999 62.460 0.933 1.00 64.28 65 MET B CA 1
ATOM 2067 C C . MET B 1 42 ? -7.926 63.095 0.057 1.00 64.35 65 MET B C 1
ATOM 2068 O O . MET B 1 42 ? -6.945 62.440 -0.302 1.00 63.92 65 MET B O 1
ATOM 2082 N N . GLU B 1 43 ? -8.110 64.367 -0.284 1.00 61.33 66 GLU B N 1
ATOM 2083 C CA . GLU B 1 43 ? -7.149 65.072 -1.123 1.00 64.90 66 GLU B CA 1
ATOM 2084 C C . GLU B 1 43 ? -5.842 65.317 -0.372 1.00 62.14 66 GLU B C 1
ATOM 2085 O O . GLU B 1 43 ? -5.847 65.783 0.767 1.00 61.28 66 GLU B O 1
ATOM 2097 N N . VAL B 1 44 ? -4.731 64.995 -1.029 1.00 64.18 67 VAL B N 1
ATOM 2098 C CA . VAL B 1 44 ? -3.391 65.227 -0.492 1.00 63.73 67 VAL B CA 1
ATOM 2099 C C . VAL B 1 44 ? -2.507 66.051 -1.427 1.00 62.37 67 VAL B C 1
ATOM 2100 O O . VAL B 1 44 ? -2.544 65.874 -2.645 1.00 63.94 67 VAL B O 1
ATOM 2113 N N . LEU B 1 45 ? -1.734 66.967 -0.850 1.00 59.05 68 LEU B N 1
ATOM 2114 C CA . LEU B 1 45 ? -0.809 67.794 -1.617 1.00 60.44 68 LEU B CA 1
ATOM 2115 C C . LEU B 1 45 ? 0.618 67.277 -1.438 1.00 61.43 68 LEU B C 1
ATOM 2116 O O . LEU B 1 45 ? 1.151 67.280 -0.327 1.00 55.21 68 LEU B O 1
ATOM 2132 N N . THR B 1 46 ? 1.222 66.830 -2.539 1.00 62.68 69 THR B N 1
ATOM 2133 C CA . THR B 1 46 ? 2.593 66.323 -2.536 1.00 60.63 69 THR B CA 1
ATOM 2134 C C . THR B 1 46 ? 3.515 67.215 -3.367 1.00 64.79 69 THR B C 1
ATOM 2135 O O . THR B 1 46 ? 3.050 67.945 -4.244 1.00 64.80 69 THR B O 1
ATOM 2146 N N . ASP B 1 47 ? 4.818 67.149 -3.091 1.00 64.14 70 ASP B N 1
ATOM 2147 C CA . ASP B 1 47 ? 5.803 67.923 -3.845 1.00 62.11 70 ASP B CA 1
ATOM 2148 C C . ASP B 1 47 ? 6.527 67.041 -4.862 1.00 64.99 70 ASP B C 1
ATOM 2149 O O . ASP B 1 47 ? 6.173 65.876 -5.049 1.00 67.53 70 ASP B O 1
ATOM 2158 N N . SER B 1 48 ? 7.543 67.604 -5.509 1.00 64.74 71 SER B N 1
ATOM 2159 C CA . SER B 1 48 ? 8.286 66.907 -6.555 1.00 66.00 71 SER B CA 1
ATOM 2160 C C . SER B 1 48 ? 8.991 65.650 -6.047 1.00 68.73 71 SER B C 1
ATOM 2161 O O . SER B 1 48 ? 9.188 64.696 -6.802 1.00 68.96 71 SER B O 1
ATOM 2165 N N . GLU B 1 49 ? 9.369 65.654 -4.771 1.00 66.59 72 GLU B N 1
ATOM 2166 C CA . GLU B 1 49 ? 10.170 64.573 -4.198 1.00 65.10 72 GLU B CA 1
ATOM 2167 C C . GLU B 1 49 ? 9.319 63.513 -3.495 1.00 64.75 72 GLU B C 1
ATOM 2168 O O . GLU B 1 49 ? 9.851 62.533 -2.970 1.00 63.17 72 GLU B O 1
ATOM 2175 N N . GLY B 1 50 ? 8.004 63.712 -3.488 1.00 64.27 73 GLY B N 1
ATOM 2176 C CA . GLY B 1 50 ? 7.077 62.719 -2.972 1.00 58.68 73 GLY B CA 1
ATOM 2177 C C . GLY B 1 50 ? 6.718 62.883 -1.505 1.00 57.16 73 GLY B C 1
ATOM 2178 O O . GLY B 1 50 ? 6.278 61.928 -0.862 1.00 56.77 73 GLY B O 1
ATOM 2182 N N . TRP B 1 51 ? 6.903 64.088 -0.973 1.00 56.90 74 TRP B N 1
ATOM 2183 C CA . TRP B 1 51 ? 6.536 64.383 0.410 1.00 47.65 74 TRP B CA 1
ATOM 2184 C C . TRP B 1 51 ? 5.134 64.977 0.505 1.00 50.63 74 TRP B C 1
ATOM 2185 O O . TRP B 1 51 ? 4.846 66.015 -0.089 1.00 50.27 74 TRP B O 1
ATOM 2206 N N . ILE B 1 52 ? 4.267 64.307 1.257 1.00 49.22 75 ILE B N 1
ATOM 2207 C CA . ILE B 1 52 ? 2.928 64.812 1.531 1.00 46.50 75 ILE B CA 1
ATOM 2208 C C . ILE B 1 52 ? 3.023 66.000 2.481 1.00 39.03 75 ILE B C 1
ATOM 2209 O O . ILE B 1 52 ? 3.488 65.855 3.609 1.00 39.63 75 ILE B O 1
ATOM 2225 N N . LEU B 1 53 ? 2.581 67.168 2.029 1.00 41.87 76 LEU B N 1
ATOM 2226 C CA . LEU B 1 53 ? 2.662 68.375 2.844 1.00 40.97 76 LEU B CA 1
ATOM 2227 C C . LEU B 1 53 ? 1.480 68.462 3.800 1.00 37.36 76 LEU B C 1
ATOM 2228 O O . LEU B 1 53 ? 0.337 68.214 3.417 1.00 46.83 76 LEU B O 1
ATOM 2244 N N . ILE B 1 54 ? 1.772 68.827 5.044 1.00 36.54 77 ILE B N 1
ATOM 2245 C CA . ILE B 1 54 ? 0.749 69.028 6.062 1.00 37.05 77 ILE B CA 1
ATOM 2246 C C . ILE B 1 54 ? 1.023 70.351 6.767 1.00 33.39 77 ILE B C 1
ATOM 2247 O O . ILE B 1 54 ? 2.113 70.569 7.296 1.00 27.45 77 ILE B O 1
ATOM 2263 N N . ASP B 1 55 ? 0.029 71.234 6.758 1.00 32.44 78 ASP B N 1
ATOM 2264 C CA . ASP B 1 55 ? 0.174 72.563 7.342 1.00 36.58 78 ASP B CA 1
ATOM 2265 C C . ASP B 1 55 ? -0.125 72.563 8.840 1.00 34.84 78 ASP B C 1
ATOM 2266 O O . ASP B 1 55 ? -1.085 73.184 9.291 1.00 35.29 78 ASP B O 1
ATOM 2275 N N . ARG B 1 56 ? 0.705 71.855 9.599 1.00 34.47 79 ARG B N 1
ATOM 2276 C CA . ARG B 1 56 ? 0.637 71.860 11.057 1.00 30.91 79 ARG B CA 1
ATOM 2277 C C . ARG B 1 56 ? 2.044 71.830 11.615 1.00 29.09 79 ARG B C 1
ATOM 2278 O O . ARG B 1 56 ? 2.970 71.403 10.933 1.00 29.94 79 ARG B O 1
ATOM 2299 N N . CYS B 1 57 ? 2.212 72.279 12.853 1.00 32.94 80 CYS B N 1
ATOM 2300 C CA . CYS B 1 57 ? 3.510 72.186 13.499 1.00 30.09 80 CYS B CA 1
ATOM 2301 C C . CYS B 1 57 ? 3.878 70.735 13.763 1.00 29.41 80 CYS B C 1
ATOM 2302 O O . CYS B 1 57 ? 3.048 69.944 14.210 1.00 32.91 80 CYS B O 1
ATOM 2309 N N . GLY B 1 58 ? 5.127 70.393 13.473 1.00 22.89 81 GLY B N 1
ATOM 2310 C CA . GLY B 1 58 ? 5.598 69.029 13.617 1.00 33.27 81 GLY B CA 1
ATOM 2311 C C . GLY B 1 58 ? 6.240 68.759 14.963 1.00 32.43 81 GLY B C 1
ATOM 2312 O O . GLY B 1 58 ? 6.847 67.708 15.160 1.00 30.42 81 GLY B O 1
ATOM 2316 N N . LYS B 1 59 ? 6.117 69.709 15.888 1.00 36.34 82 LYS B N 1
ATOM 2317 C CA . LYS B 1 59 ? 6.731 69.576 17.207 1.00 32.57 82 LYS B CA 1
ATOM 2318 C C . LYS B 1 59 ? 6.271 68.304 17.912 1.00 28.31 82 LYS B C 1
ATOM 2319 O O . LYS B 1 59 ? 7.087 67.519 18.387 1.00 32.45 82 LYS B O 1
ATOM 2338 N N . HIS B 1 60 ? 4.957 68.112 17.971 1.00 30.51 83 HIS B N 1
ATOM 2339 C CA . HIS B 1 60 ? 4.363 66.999 18.702 1.00 31.88 83 HIS B CA 1
ATOM 2340 C C . HIS B 1 60 ? 3.924 65.861 17.782 1.00 33.75 83 HIS B C 1
ATOM 2341 O O . HIS B 1 60 ? 3.310 64.897 18.233 1.00 38.18 83 HIS B O 1
ATOM 2354 N N . PHE B 1 61 ? 4.233 65.974 16.494 1.00 31.92 84 PHE B N 1
ATOM 2355 C CA . PHE B 1 61 ? 3.797 64.974 15.525 1.00 35.21 84 PHE B CA 1
ATOM 2356 C C . PHE B 1 61 ? 4.449 63.617 15.782 1.00 35.46 84 PHE B C 1
ATOM 2357 O O . PHE B 1 61 ? 3.830 62.573 15.570 1.00 31.90 84 PHE B O 1
ATOM 2374 N N . GLY B 1 62 ? 5.700 63.634 16.231 1.00 33.14 85 GLY B N 1
ATOM 2375 C CA . GLY B 1 62 ? 6.389 62.406 16.580 1.00 31.08 85 GLY B CA 1
ATOM 2376 C C . GLY B 1 62 ? 5.641 61.672 17.675 1.00 37.35 85 GLY B C 1
ATOM 2377 O O . GLY B 1 62 ? 5.573 60.442 17.680 1.00 42.40 85 GLY B O 1
ATOM 2381 N N . THR B 1 63 ? 5.059 62.436 18.593 1.00 33.52 86 THR B N 1
ATOM 2382 C CA . THR B 1 63 ? 4.269 61.871 19.679 1.00 34.20 86 THR B CA 1
ATOM 2383 C C . THR B 1 63 ? 2.961 61.285 19.152 1.00 34.71 86 THR B C 1
ATOM 2384 O O . THR B 1 63 ? 2.462 60.294 19.682 1.00 34.97 86 THR B O 1
ATOM 2395 N N . ILE B 1 64 ? 2.402 61.905 18.116 1.00 36.69 87 ILE B N 1
ATOM 2396 C CA . ILE B 1 64 ? 1.185 61.391 17.499 1.00 36.89 87 ILE B CA 1
ATOM 2397 C C . ILE B 1 64 ? 1.471 60.024 16.890 1.00 36.24 87 ILE B C 1
ATOM 2398 O O . ILE B 1 64 ? 0.701 59.084 17.074 1.00 36.45 87 ILE B O 1
ATOM 2414 N N . LEU B 1 65 ? 2.582 59.924 16.166 1.00 35.32 88 LEU B N 1
ATOM 2415 C CA . LEU B 1 65 ? 2.975 58.672 15.526 1.00 36.29 88 LEU B CA 1
ATOM 2416 C C . LEU B 1 65 ? 3.198 57.563 16.551 1.00 39.09 88 LEU B C 1
ATOM 2417 O O . LEU B 1 65 ? 2.835 56.409 16.320 1.00 34.54 88 LEU B O 1
ATOM 2433 N N . ASN B 1 66 ? 3.796 57.917 17.683 1.00 37.49 89 ASN B N 1
ATOM 2434 C CA . ASN B 1 66 ? 4.068 56.942 18.730 1.00 43.58 89 ASN B CA 1
ATOM 2435 C C . ASN B 1 66 ? 2.787 56.467 19.402 1.00 43.27 89 ASN B C 1
ATOM 2436 O O . ASN B 1 66 ? 2.684 55.305 19.802 1.00 42.53 89 ASN B O 1
ATOM 2447 N N . TYR B 1 67 ? 1.819 57.369 19.542 1.00 36.06 90 TYR B N 1
ATOM 2448 C CA . TYR B 1 67 ? 0.534 57.000 20.119 1.00 43.03 90 TYR B CA 1
ATOM 2449 C C . TYR B 1 67 ? -0.192 56.029 19.202 1.00 44.51 90 TYR B C 1
ATOM 2450 O O . TYR B 1 67 ? -0.820 55.081 19.664 1.00 46.51 90 TYR B O 1
ATOM 2468 N N . LEU B 1 68 ? -0.115 56.276 17.899 1.00 42.48 91 LEU B N 1
ATOM 2469 C CA . LEU B 1 68 ? -0.727 55.378 16.932 1.00 41.20 91 LEU B CA 1
ATOM 2470 C C . LEU B 1 68 ? -0.010 54.031 16.947 1.00 47.14 91 LEU B C 1
ATOM 2471 O O . LEU B 1 68 ? -0.646 52.986 16.851 1.00 44.95 91 LEU B O 1
ATOM 2487 N N . ARG B 1 69 ? 1.315 54.060 17.071 1.00 44.93 92 ARG B N 1
ATOM 2488 C CA . ARG B 1 69 ? 2.112 52.837 17.046 1.00 42.92 92 ARG B CA 1
ATOM 2489 C C . ARG B 1 69 ? 1.876 51.966 18.277 1.00 41.54 92 ARG B C 1
ATOM 2490 O O . ARG B 1 69 ? 1.567 50.784 18.158 1.00 49.79 92 ARG B O 1
ATOM 2511 N N . ASP B 1 70 ? 2.025 52.558 19.457 1.00 45.14 93 ASP B N 1
ATOM 2512 C CA . ASP B 1 70 ? 1.988 51.808 20.710 1.00 44.44 93 ASP B CA 1
ATOM 2513 C C . ASP B 1 70 ? 0.615 51.853 21.378 1.00 47.57 93 ASP B C 1
ATOM 2514 O O . ASP B 1 70 ? 0.360 51.118 22.332 1.00 49.38 93 ASP B O 1
ATOM 2523 N N . GLY B 1 71 ? -0.261 52.723 20.886 1.00 46.77 94 GLY B N 1
ATOM 2524 C CA . GLY B 1 71 ? -1.570 52.912 21.487 1.00 45.34 94 GLY B CA 1
ATOM 2525 C C . GLY B 1 71 ? -1.523 53.750 22.753 1.00 48.25 94 GLY B C 1
ATOM 2526 O O . GLY B 1 71 ? -2.546 53.962 23.404 1.00 47.40 94 GLY B O 1
ATOM 2530 N N . ALA B 1 72 ? -0.333 54.233 23.103 1.00 47.13 95 ALA B N 1
ATOM 2531 C CA . ALA B 1 72 ? -0.159 55.076 24.281 1.00 45.00 95 ALA B CA 1
ATOM 2532 C C . ALA B 1 72 ? 1.175 55.813 24.216 1.00 45.14 95 ALA B C 1
ATOM 2533 O O . ALA B 1 72 ? 2.098 55.368 23.533 1.00 45.97 95 ALA B O 1
ATOM 2540 N N . VAL B 1 73 ? 1.280 56.920 24.948 1.00 39.78 96 VAL B N 1
ATOM 2541 C CA . VAL B 1 73 ? 2.503 57.723 24.976 1.00 43.72 96 VAL B CA 1
ATOM 2542 C C . VAL B 1 73 ? 2.596 58.520 26.272 1.00 41.32 96 VAL B C 1
ATOM 2543 O O . VAL B 1 73 ? 1.576 58.906 26.840 1.00 44.07 96 VAL B O 1
ATOM 2556 N N . PRO B 1 74 ? 3.824 58.751 26.760 1.00 45.68 97 PRO B N 1
ATOM 2557 C CA . PRO B 1 74 ? 3.971 59.641 27.915 1.00 48.08 97 PRO B CA 1
ATOM 2558 C C . PRO B 1 74 ? 3.589 61.075 27.565 1.00 54.49 97 PRO B C 1
ATOM 2559 O O . PRO B 1 74 ? 4.132 61.631 26.608 1.00 51.48 97 PRO B O 1
ATOM 2570 N N . LEU B 1 75 ? 2.668 61.663 28.318 1.00 53.16 98 LEU B N 1
ATOM 2571 C CA . LEU B 1 75 ? 2.268 63.039 28.065 1.00 46.52 98 LEU B CA 1
ATOM 2572 C C . LEU B 1 75 ? 3.319 63.977 28.645 1.00 47.84 98 LEU B C 1
ATOM 2573 O O . LEU B 1 75 ? 4.030 63.608 29.579 1.00 48.40 98 LEU B O 1
ATOM 2589 N N . PRO B 1 76 ? 3.435 65.189 28.080 1.00 53.89 99 PRO B N 1
ATOM 2590 C CA . PRO B 1 76 ? 4.384 66.163 28.630 1.00 53.31 99 PRO B CA 1
ATOM 2591 C C . PRO B 1 76 ? 3.959 66.630 30.019 1.00 51.94 99 PRO B C 1
ATOM 2592 O O . PRO B 1 76 ? 2.781 66.533 30.361 1.00 52.55 99 PRO B O 1
ATOM 2603 N N . GLU B 1 77 ? 4.907 67.129 30.804 1.00 51.82 100 GLU B N 1
ATOM 2604 C CA . GLU B 1 77 ? 4.622 67.549 32.171 1.00 53.84 100 GLU B CA 1
ATOM 2605 C C . GLU B 1 77 ? 3.826 68.850 32.200 1.00 56.23 100 GLU B C 1
ATOM 2606 O O . GLU B 1 77 ? 2.735 68.904 32.770 1.00 56.80 100 GLU B O 1
ATOM 2618 N N . SER B 1 78 ? 4.377 69.894 31.590 1.00 52.28 101 SER B N 1
ATOM 2619 C CA . SER B 1 78 ? 3.756 71.213 31.617 1.00 44.54 101 SER B CA 1
ATOM 2620 C C . SER B 1 78 ? 2.383 71.212 30.955 1.00 44.61 101 SER B C 1
ATOM 2621 O O . SER B 1 78 ? 2.141 70.487 29.990 1.00 45.37 101 SER B O 1
ATOM 2629 N N . ARG B 1 79 ? 1.486 72.033 31.491 1.00 50.06 102 ARG B N 1
ATOM 2630 C CA . ARG B 1 79 ? 0.136 72.168 30.959 1.00 48.37 102 ARG B CA 1
ATOM 2631 C C . ARG B 1 79 ? 0.163 72.717 29.536 1.00 44.41 102 ARG B C 1
ATOM 2632 O O . ARG B 1 79 ? -0.696 72.387 28.716 1.00 41.38 102 ARG B O 1
ATOM 2636 N N . ARG B 1 80 ? 1.150 73.560 29.251 1.00 40.57 103 ARG B N 1
ATOM 2637 C CA . ARG B 1 80 ? 1.247 74.203 27.949 1.00 42.51 103 ARG B CA 1
ATOM 2638 C C . ARG B 1 80 ? 1.424 73.195 26.817 1.00 42.38 103 ARG B C 1
ATOM 2639 O O . ARG B 1 80 ? 0.757 73.288 25.788 1.00 37.28 103 ARG B O 1
ATOM 2660 N N . GLU B 1 81 ? 2.307 72.223 27.017 1.00 37.92 104 GLU B N 1
ATOM 2661 C CA . GLU B 1 81 ? 2.602 71.246 25.976 1.00 42.19 104 GLU B CA 1
ATOM 2662 C C . GLU B 1 81 ? 1.498 70.200 25.815 1.00 39.23 104 GLU B C 1
ATOM 2663 O O . GLU B 1 81 ? 1.318 69.653 24.728 1.00 34.33 104 GLU B O 1
ATOM 2675 N N . ILE B 1 82 ? 0.768 69.916 26.889 1.00 35.91 105 ILE B N 1
ATOM 2676 C CA . ILE B 1 82 ? -0.386 69.028 26.791 1.00 40.95 105 ILE B CA 1
ATOM 2677 C C . ILE B 1 82 ? -1.457 69.713 25.944 1.00 41.92 105 ILE B C 1
ATOM 2678 O O . ILE B 1 82 ? -2.144 69.073 25.145 1.00 41.28 105 ILE B O 1
ATOM 2694 N N . GLU B 1 83 ? -1.596 71.020 26.134 1.00 39.22 106 GLU B N 1
ATOM 2695 C CA . GLU B 1 83 ? -2.543 71.809 25.362 1.00 39.41 106 GLU B CA 1
ATOM 2696 C C . GLU B 1 83 ? -2.118 71.861 23.897 1.00 36.97 106 GLU B C 1
ATOM 2697 O O . GLU B 1 83 ? -2.960 71.820 23.000 1.00 34.03 106 GLU B O 1
ATOM 2709 N N . GLU B 1 84 ? -0.811 71.950 23.661 1.00 34.31 107 GLU B N 1
ATOM 2710 C CA . GLU B 1 84 ? -0.275 71.939 22.303 1.00 35.17 107 GLU B CA 1
ATOM 2711 C C . GLU B 1 84 ? -0.614 70.623 21.615 1.00 37.82 107 GLU B C 1
ATOM 2712 O O . GLU B 1 84 ? -1.100 70.603 20.483 1.00 31.63 107 GLU B O 1
ATOM 2724 N N . LEU B 1 85 ? -0.358 69.524 22.316 1.00 36.40 108 LEU B N 1
ATOM 2725 C CA . LEU B 1 85 ? -0.646 68.196 21.796 1.00 37.53 108 LEU B CA 1
ATOM 2726 C C . LEU B 1 85 ? -2.137 68.010 21.543 1.00 36.79 108 LEU B C 1
ATOM 2727 O O . LEU B 1 85 ? -2.533 67.411 20.543 1.00 37.37 108 LEU B O 1
ATOM 2743 N N . LEU B 1 86 ? -2.959 68.535 22.446 1.00 33.86 109 LEU B N 1
ATOM 2744 C CA . LEU B 1 86 ? -4.407 68.417 22.319 1.00 36.13 109 LEU B CA 1
ATOM 2745 C C . LEU B 1 86 ? -4.888 69.039 21.015 1.00 36.99 109 LEU B C 1
ATOM 2746 O O . LEU B 1 86 ? -5.767 68.494 20.347 1.00 35.89 109 LEU B O 1
ATOM 2762 N N . ALA B 1 87 ? -4.308 70.178 20.653 1.00 35.27 110 ALA B N 1
ATOM 2763 C CA . ALA B 1 87 ? -4.671 70.852 19.415 1.00 34.06 110 ALA B CA 1
ATOM 2764 C C . ALA B 1 87 ? -4.327 69.969 18.218 1.00 35.82 110 ALA B C 1
ATOM 2765 O O . ALA B 1 87 ? -5.116 69.840 17.282 1.00 28.17 110 ALA B O 1
ATOM 2772 N N . GLU B 1 88 ? -3.148 69.357 18.259 1.00 33.15 111 GLU B N 1
ATOM 2773 C CA . GLU B 1 88 ? -2.715 68.476 17.183 1.00 39.24 111 GLU B CA 1
ATOM 2774 C C . GLU B 1 88 ? -3.545 67.200 17.145 1.00 38.11 111 GLU B C 1
ATOM 2775 O O . GLU B 1 88 ? -3.970 66.762 16.077 1.00 35.56 111 GLU B O 1
ATOM 2787 N N . ALA B 1 89 ? -3.782 66.613 18.314 1.00 37.57 112 ALA B N 1
ATOM 2788 C CA . ALA B 1 89 ? -4.586 65.399 18.411 1.00 40.51 112 ALA B CA 1
ATOM 2789 C C . ALA B 1 89 ? -6.000 65.629 17.881 1.00 37.72 112 ALA B C 1
ATOM 2790 O O . ALA B 1 89 ? -6.538 64.810 17.138 1.00 36.45 112 ALA B O 1
ATOM 2797 N N . LYS B 1 90 ? -6.594 66.750 18.273 1.00 38.88 113 LYS B N 1
ATOM 2798 C CA . LYS B 1 90 ? -7.933 67.110 17.825 1.00 39.42 113 LYS B CA 1
ATOM 2799 C C . LYS B 1 90 ? -7.961 67.330 16.317 1.00 33.91 113 LYS B C 1
ATOM 2800 O O . LYS B 1 90 ? -8.897 66.916 15.637 1.00 34.95 113 LYS B O 1
ATOM 2819 N N . TYR B 1 91 ? -6.933 67.996 15.804 1.00 33.66 114 TYR B N 1
ATOM 2820 C CA . TYR B 1 91 ? -6.847 68.294 14.381 1.00 32.96 114 TYR B CA 1
ATOM 2821 C C . TYR B 1 91 ? -6.805 67.011 13.555 1.00 37.21 114 TYR B C 1
ATOM 2822 O O . TYR B 1 91 ? -7.526 66.881 12.568 1.00 36.79 114 TYR B O 1
ATOM 2840 N N . TYR B 1 92 ? -5.955 66.069 13.956 1.00 38.52 115 TYR B N 1
ATOM 2841 C CA . TYR B 1 92 ? -5.829 64.807 13.235 1.00 38.55 115 TYR B CA 1
ATOM 2842 C C . TYR B 1 92 ? -6.954 63.842 13.604 1.00 38.81 115 TYR B C 1
ATOM 2843 O O . TYR B 1 92 ? -7.021 62.736 13.070 1.00 40.36 115 TYR B O 1
ATOM 2861 N N . LEU B 1 93 ? -7.836 64.266 14.508 1.00 36.65 116 LEU B N 1
ATOM 2862 C CA . LEU B 1 93 ? -8.971 63.448 14.933 1.00 42.32 116 LEU B CA 1
ATOM 2863 C C . LEU B 1 93 ? -8.495 62.147 15.577 1.00 42.79 116 LEU B C 1
ATOM 2864 O O . LEU B 1 93 ? -8.987 61.064 15.263 1.00 44.96 116 LEU B O 1
ATOM 2880 N N . VAL B 1 94 ? -7.527 62.273 16.478 1.00 42.99 117 VAL B N 1
ATOM 2881 C CA . VAL B 1 94 ? -7.017 61.146 17.249 1.00 42.84 117 VAL B CA 1
ATOM 2882 C C . VAL B 1 94 ? -7.806 61.006 18.548 1.00 45.26 117 VAL B C 1
ATOM 2883 O O . VAL B 1 94 ? -7.391 61.495 19.598 1.00 45.06 117 VAL B O 1
ATOM 2896 N N . GLN B 1 95 ? -8.948 60.329 18.458 1.00 53.58 118 GLN B N 1
ATOM 2897 C CA . GLN B 1 95 ? -9.932 60.282 19.538 1.00 52.84 118 GLN B CA 1
ATOM 2898 C C . GLN B 1 95 ? -9.376 59.769 20.863 1.00 52.04 118 GLN B C 1
ATOM 2899 O O . GLN B 1 95 ? -9.730 60.276 21.927 1.00 54.21 118 GLN B O 1
ATOM 2913 N N . GLY B 1 96 ? -8.510 58.766 20.801 1.00 46.16 119 GLY B N 1
ATOM 2914 C CA . GLY B 1 96 ? -7.916 58.214 22.003 1.00 47.60 119 GLY B CA 1
ATOM 2915 C C . GLY B 1 96 ? -7.083 59.237 22.750 1.00 52.30 119 GLY B C 1
ATOM 2916 O O . GLY B 1 96 ? -7.209 59.399 23.963 1.00 54.07 119 GLY B O 1
ATOM 2920 N N . LEU B 1 97 ? -6.239 59.942 22.007 1.00 50.48 120 LEU B N 1
ATOM 2921 C CA . LEU B 1 97 ? -5.312 60.900 22.590 1.00 45.61 120 LEU B CA 1
ATOM 2922 C C . LEU B 1 97 ? -6.007 62.181 23.049 1.00 49.00 120 LEU B C 1
ATOM 2923 O O . LEU B 1 97 ? -5.576 62.811 24.015 1.00 50.04 120 LEU B O 1
ATOM 2939 N N . VAL B 1 98 ? -7.073 62.570 22.355 1.00 43.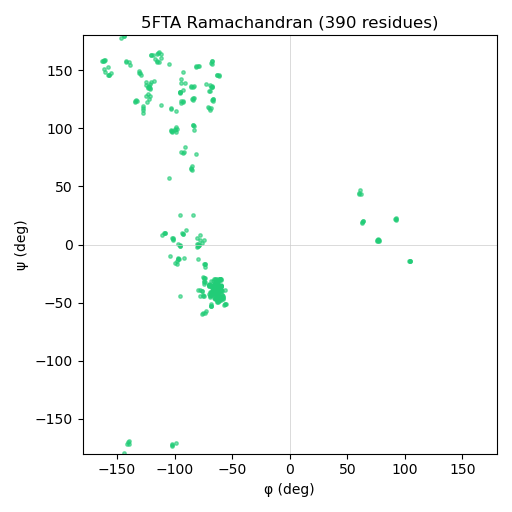50 121 VAL B N 1
ATOM 2940 C CA . VAL B 1 98 ? -7.839 63.753 22.738 1.00 47.70 121 VAL B CA 1
ATOM 2941 C C . VAL B 1 98 ? -8.375 63.637 24.163 1.00 50.21 121 VAL B C 1
ATOM 2942 O O . VAL B 1 98 ? -8.250 64.570 24.956 1.00 46.75 121 VAL B O 1
ATOM 2955 N N . GLU B 1 99 ? -8.961 62.489 24.488 1.00 54.85 122 GLU B N 1
ATOM 2956 C CA . GLU B 1 99 ? -9.542 62.273 25.809 1.00 52.39 122 GLU B CA 1
ATOM 2957 C C . GLU B 1 99 ? -8.497 62.290 26.920 1.00 53.34 122 GLU B C 1
ATOM 2958 O O . GLU B 1 99 ? -8.677 62.954 27.942 1.00 53.70 122 GLU B O 1
ATOM 2970 N N . GLU B 1 100 ? -7.403 61.567 26.710 1.00 53.71 123 GLU B N 1
ATOM 2971 C CA . GLU B 1 100 ? -6.363 61.445 27.724 1.00 53.83 123 GLU B CA 1
ATOM 2972 C C . GLU B 1 100 ? -5.736 62.800 28.034 1.00 53.44 123 GLU B C 1
ATOM 2973 O O . GLU B 1 100 ? -5.350 63.072 29.170 1.00 54.86 123 GLU B O 1
ATOM 2985 N N . CYS B 1 101 ? -5.645 63.649 27.017 1.00 55.66 124 CYS B N 1
ATOM 2986 C CA . CYS B 1 101 ? -5.105 64.992 27.188 1.00 56.85 124 CYS B CA 1
ATOM 2987 C C . CYS B 1 101 ? -6.155 65.935 27.778 1.00 55.45 124 CYS B C 1
ATOM 2988 O O . CYS B 1 101 ? -5.839 66.768 28.627 1.00 57.28 124 CYS B O 1
ATOM 2996 N N . GLN B 1 102 ? -7.403 65.794 27.338 1.00 54.81 125 GLN B N 1
ATOM 2997 C CA . GLN B 1 102 ? -8.508 66.556 27.916 1.00 49.97 125 GLN B CA 1
ATOM 2998 C C . GLN B 1 102 ? -8.660 66.193 29.387 1.00 56.26 125 GLN B C 1
ATOM 2999 O O . GLN B 1 102 ? -8.968 67.042 30.222 1.00 59.26 125 GLN B O 1
ATOM 3013 N N . ALA B 1 103 ? -8.445 64.918 29.695 1.00 54.88 126 ALA B N 1
ATOM 3014 C CA . ALA B 1 103 ? -8.517 64.435 31.067 1.00 59.36 126 ALA B CA 1
ATOM 3015 C C . ALA B 1 103 ? -7.366 64.990 31.901 1.00 58.48 126 ALA B C 1
ATOM 3016 O O . ALA B 1 103 ? -7.553 65.384 33.052 1.00 61.60 126 ALA B O 1
ATOM 3023 N N . ALA B 1 104 ? -6.178 65.022 31.305 1.00 59.84 127 ALA B N 1
ATOM 3024 C CA . ALA B 1 104 ? -4.975 65.484 31.990 1.00 58.78 127 ALA B CA 1
ATOM 3025 C C . ALA B 1 104 ? -5.102 66.934 32.445 1.00 57.23 127 ALA B C 1
ATOM 3026 O O . ALA B 1 104 ? -4.503 67.330 33.443 1.00 62.82 127 ALA B O 1
ATOM 3033 N N . LEU B 1 105 ? -5.885 67.721 31.716 1.00 57.71 128 LEU B N 1
ATOM 3034 C CA . LEU B 1 105 ? -6.075 69.129 32.053 1.00 65.53 128 LEU B CA 1
ATOM 3035 C C . LEU B 1 105 ? -7.089 69.313 33.179 1.00 64.00 128 LEU B C 1
ATOM 3036 O O . LEU B 1 105 ? -7.196 70.397 33.753 1.00 61.92 128 LEU B O 1
ATOM 3052 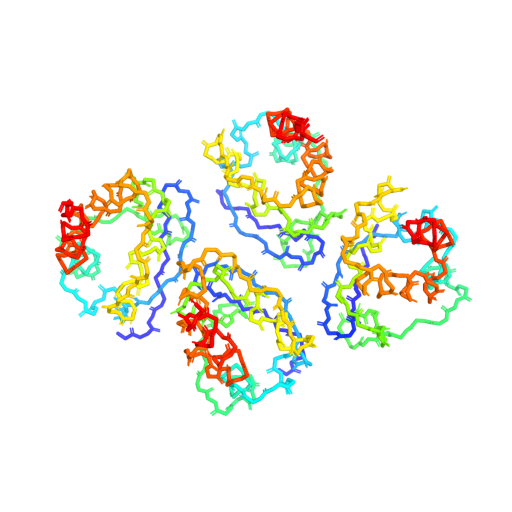N N . GLN B 1 106 ? -7.823 68.250 33.496 1.00 66.22 129 GLN B N 1
ATOM 3053 C CA . GLN B 1 106 ? -8.814 68.292 34.566 1.00 65.76 129 GLN B CA 1
ATOM 3054 C C . GLN B 1 106 ? -8.210 67.773 35.869 1.00 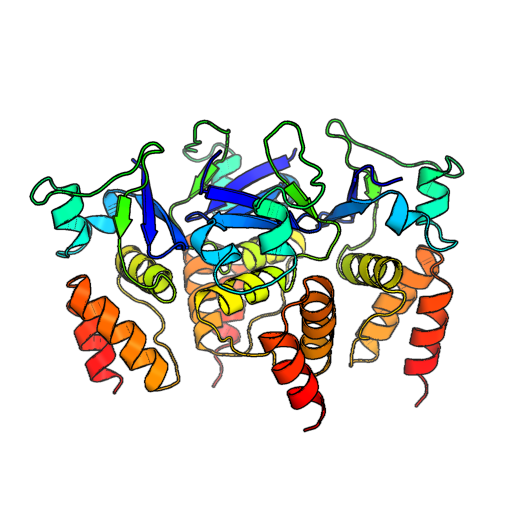70.56 129 GLN B C 1
ATOM 3055 O O . GLN B 1 106 ? -8.922 67.281 36.745 1.00 75.79 129 GLN B O 1
ATOM 3059 N N . ASN B 1 107 ? -6.890 67.890 35.985 1.00 68.82 130 ASN B N 1
ATOM 3060 C CA . ASN B 1 107 ? -6.171 67.446 37.172 1.00 64.67 130 ASN B CA 1
ATOM 3061 C C . ASN B 1 107 ? -6.018 68.582 38.175 1.00 70.16 130 ASN B C 1
ATOM 3062 O O . ASN B 1 107 ? -5.553 69.668 37.827 1.00 70.04 130 ASN B O 1
ATOM 3066 N N . LYS C 1 9 ? 28.821 49.614 4.719 1.00 50.27 32 LYS C N 1
ATOM 3067 C CA . LYS C 1 9 ? 27.563 49.614 3.984 1.00 45.04 32 LYS C CA 1
ATOM 3068 C C . LYS C 1 9 ? 26.366 49.656 4.932 1.00 49.71 32 LYS C C 1
ATOM 3069 O O . LYS C 1 9 ? 26.400 49.083 6.023 1.00 47.22 32 LYS C O 1
ATOM 3075 N N . TYR C 1 10 ? 25.308 50.331 4.494 1.00 54.10 33 TYR C N 1
ATOM 3076 C CA . TYR C 1 10 ? 24.101 50.530 5.296 1.00 49.45 33 TYR C CA 1
ATOM 3077 C C . TYR C 1 10 ? 22.974 49.525 5.082 1.00 44.18 33 TYR C C 1
ATOM 3078 O O . TYR C 1 10 ? 22.723 49.066 3.970 1.00 52.39 33 TYR C O 1
ATOM 3096 N N . VAL C 1 11 ? 22.317 49.193 6.190 1.00 41.04 34 VAL C N 1
ATOM 3097 C CA . VAL C 1 11 ? 21.186 48.276 6.222 1.00 43.49 34 VAL C CA 1
ATOM 3098 C C . VAL C 1 1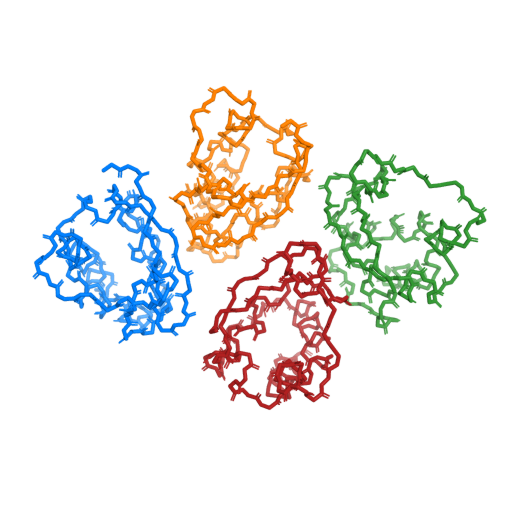1 ? 19.981 49.031 6.777 1.00 50.55 34 VAL C C 1
ATOM 3099 O O . VAL C 1 11 ? 20.121 49.826 7.707 1.00 50.65 34 VAL C O 1
ATOM 3112 N N . LYS C 1 12 ? 18.808 48.798 6.191 1.00 50.60 35 LYS C N 1
ATOM 3113 C CA . LYS C 1 12 ? 17.582 49.459 6.633 1.00 49.32 35 LYS C CA 1
ATOM 3114 C C . LYS C 1 12 ? 16.532 48.437 7.050 1.00 49.34 35 LYS C C 1
ATOM 3115 O O . LYS C 1 12 ? 16.228 47.508 6.303 1.00 56.90 35 LYS C O 1
ATOM 3134 N N . LEU C 1 13 ? 15.990 48.614 8.252 1.00 46.62 36 LEU C N 1
ATOM 3135 C CA . LEU C 1 13 ? 15.080 47.639 8.841 1.00 47.49 36 LEU C CA 1
ATOM 3136 C C . LEU C 1 13 ? 13.715 48.236 9.171 1.00 48.89 36 LEU C C 1
ATOM 3137 O O . LEU C 1 13 ? 13.619 49.322 9.742 1.00 51.03 36 LEU C O 1
ATOM 3153 N N . ASN C 1 14 ? 12.666 47.509 8.796 1.00 47.68 37 ASN C N 1
ATOM 3154 C CA . ASN C 1 14 ? 11.300 47.828 9.190 1.00 43.91 37 ASN C CA 1
ATOM 3155 C C . ASN C 1 14 ? 10.908 46.941 10.365 1.00 45.03 37 ASN C C 1
ATOM 3156 O O . ASN C 1 14 ? 10.553 45.776 10.179 1.00 43.32 37 ASN C O 1
ATOM 3167 N N . VAL C 1 15 ? 10.983 47.492 11.572 1.00 42.81 38 VAL C N 1
ATOM 3168 C CA . VAL C 1 15 ? 10.665 46.740 12.780 1.00 40.62 38 VAL C CA 1
ATOM 3169 C C . VAL C 1 15 ? 9.283 47.131 13.297 1.00 36.52 38 VAL C C 1
ATOM 3170 O O . VAL C 1 15 ? 9.131 48.130 13.993 1.00 41.05 38 VAL C O 1
ATOM 3183 N N . GLY C 1 16 ? 8.281 46.327 12.960 1.00 44.77 39 GLY C N 1
ATOM 3184 C CA . GLY C 1 16 ? 6.919 46.571 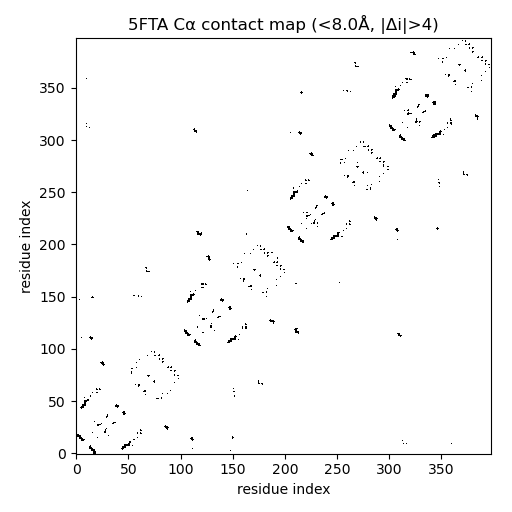13.402 1.00 45.04 39 GLY C CA 1
ATOM 3185 C C . GLY C 1 16 ? 6.322 47.862 12.872 1.00 39.14 39 GLY C C 1
ATOM 3186 O O . GLY C 1 16 ? 5.358 48.378 13.437 1.00 42.25 39 GLY C O 1
ATOM 3190 N N . GLY C 1 17 ? 6.894 48.381 11.788 1.00 39.15 40 GLY C N 1
ATOM 3191 C CA . GLY C 1 17 ? 6.441 49.628 11.195 1.00 40.67 40 GLY C CA 1
ATOM 3192 C C . GLY C 1 17 ? 7.371 50.788 11.503 1.00 36.58 40 GLY C C 1
ATOM 3193 O O . GLY C 1 17 ? 7.293 51.841 10.872 1.00 32.21 40 GLY C O 1
ATOM 3197 N N . ALA C 1 18 ? 8.256 50.588 12.474 1.00 40.71 41 ALA C N 1
ATOM 3198 C CA . ALA C 1 18 ? 9.285 51.569 12.802 1.00 35.34 41 ALA C CA 1
ATOM 3199 C C . ALA C 1 18 ? 10.491 51.401 11.882 1.00 39.83 41 ALA C C 1
ATOM 3200 O O . ALA C 1 18 ? 11.049 50.310 11.776 1.00 43.34 41 ALA C O 1
ATOM 3207 N N . LEU C 1 19 ? 10.886 52.486 11.222 1.00 42.73 42 LEU C N 1
ATOM 3208 C CA . LEU C 1 19 ? 11.955 52.445 10.227 1.00 39.23 42 LEU C CA 1
ATOM 3209 C C . LEU C 1 19 ? 13.306 52.827 10.826 1.00 37.72 42 LEU C C 1
ATOM 3210 O O . LEU C 1 19 ? 13.424 53.842 11.510 1.00 41.44 42 LEU C O 1
ATOM 3226 N N . TYR C 1 20 ? 14.318 52.004 10.560 1.00 41.66 43 TYR C N 1
ATOM 3227 C CA . TYR C 1 20 ? 15.660 52.223 11.094 1.00 40.25 43 TYR C CA 1
ATOM 3228 C C . TYR C 1 20 ? 16.729 52.122 10.008 1.00 40.88 43 TYR C C 1
ATOM 3229 O O . TYR C 1 20 ? 16.585 51.364 9.051 1.00 42.80 43 TYR C O 1
ATOM 3247 N N . TYR C 1 21 ? 17.797 52.899 10.172 1.00 41.46 44 TYR C N 1
ATOM 3248 C CA . TYR C 1 21 ? 18.947 52.878 9.269 1.00 40.68 44 TYR C CA 1
ATOM 3249 C C . TYR C 1 21 ? 20.235 52.691 10.058 1.00 40.72 44 TYR C C 1
ATOM 3250 O O . TYR C 1 21 ? 20.578 53.528 10.888 1.00 41.88 44 TYR C O 1
ATOM 3268 N N . THR C 1 22 ? 20.940 51.590 9.818 1.00 39.44 45 THR C N 1
ATOM 3269 C CA . THR C 1 22 ? 22.204 51.342 10.502 1.00 41.44 45 THR C CA 1
ATOM 3270 C C . THR C 1 22 ? 23.216 50.719 9.543 1.00 45.89 45 THR C C 1
ATOM 3271 O O . THR C 1 22 ? 22.980 50.666 8.337 1.00 49.23 45 THR C O 1
ATOM 3282 N N . THR C 1 23 ? 24.341 50.259 10.086 1.00 47.23 46 THR C N 1
ATOM 3283 C CA . THR C 1 23 ? 25.423 49.695 9.281 1.00 48.50 46 THR C CA 1
ATOM 3284 C C . THR C 1 23 ? 25.711 48.240 9.626 1.00 49.35 46 THR C C 1
ATOM 3285 O O . THR C 1 23 ? 25.301 47.742 10.674 1.00 49.69 46 THR C O 1
ATOM 3296 N N . MET C 1 24 ? 26.421 47.569 8.725 1.00 49.41 47 MET C N 1
ATOM 3297 C CA . MET C 1 24 ? 26.877 46.208 8.956 1.00 52.78 47 MET C CA 1
ATOM 3298 C C . MET C 1 24 ? 27.817 46.165 10.154 1.00 54.15 47 MET C C 1
ATOM 3299 O O . MET C 1 24 ? 27.820 45.203 10.921 1.00 53.72 47 MET C O 1
ATOM 3313 N N . GLN C 1 25 ? 28.607 47.222 10.312 1.00 50.50 48 GLN C N 1
ATOM 3314 C CA . GLN C 1 25 ? 29.580 47.299 11.395 1.00 53.32 48 GLN C CA 1
ATOM 3315 C C . GLN C 1 25 ? 28.905 47.243 12.760 1.00 56.16 48 GLN C C 1
ATOM 3316 O O . GLN C 1 25 ? 29.401 46.597 13.680 1.00 57.40 48 GLN C O 1
ATOM 3330 N N . THR C 1 26 ? 27.761 47.907 12.879 1.00 56.97 49 THR C N 1
ATOM 3331 C CA . THR C 1 26 ? 27.059 47.999 14.153 1.00 53.90 49 THR C CA 1
ATOM 3332 C C . THR C 1 26 ? 26.345 46.697 14.488 1.00 52.87 49 THR C C 1
ATOM 3333 O O . THR C 1 26 ? 26.389 46.224 15.623 1.00 53.62 49 THR C O 1
ATOM 3344 N N . LEU C 1 27 ? 25.682 46.123 13.492 1.00 51.31 50 LEU C N 1
ATOM 3345 C CA . LEU C 1 27 ? 24.864 44.940 13.708 1.00 57.10 50 LEU C CA 1
ATOM 3346 C C . LEU C 1 27 ? 25.719 43.686 13.922 1.00 57.59 50 LEU C C 1
ATOM 3347 O O . LEU C 1 27 ? 25.230 42.675 14.428 1.00 54.17 50 LEU C O 1
ATOM 3363 N N . THR C 1 28 ? 26.994 43.763 13.546 1.00 58.09 51 THR C N 1
ATOM 3364 C CA . THR C 1 28 ? 27.921 42.641 13.696 1.00 54.87 51 THR C CA 1
ATOM 3365 C C . THR C 1 28 ? 28.960 42.884 14.793 1.00 61.54 51 THR C C 1
ATOM 3366 O O . THR C 1 28 ? 29.919 42.122 14.923 1.00 64.95 51 THR C O 1
ATOM 3377 N N . LYS C 1 29 ? 28.776 43.942 15.577 1.00 58.71 52 LYS C N 1
ATOM 3378 C CA . LYS C 1 29 ? 29.726 44.274 16.636 1.00 59.27 52 LYS C CA 1
ATOM 3379 C C . LYS C 1 29 ? 29.688 43.230 17.746 1.00 61.66 52 LYS C C 1
ATOM 3380 O O . LYS C 1 29 ? 30.730 42.809 18.249 1.00 61.80 52 LYS C O 1
ATOM 3399 N N . GLN C 1 30 ? 28.480 42.819 18.119 1.00 60.80 53 GLN C N 1
ATOM 3400 C CA . GLN C 1 30 ? 28.279 41.816 19.159 1.00 58.18 53 GLN C CA 1
ATOM 3401 C C . GLN C 1 30 ? 27.684 40.543 18.567 1.00 59.12 53 GLN C C 1
ATOM 3402 O O . GLN C 1 30 ? 27.207 40.543 17.432 1.00 63.19 53 GLN C O 1
ATOM 3416 N N . ASP C 1 31 ? 27.722 39.458 19.335 1.00 58.60 54 ASP C N 1
ATOM 3417 C CA . ASP C 1 31 ? 27.136 38.195 18.901 1.00 62.62 54 ASP C CA 1
ATOM 3418 C C . ASP C 1 31 ? 25.641 38.213 19.204 1.00 59.99 54 ASP C C 1
ATOM 3419 O O . ASP C 1 31 ? 25.225 38.014 20.347 1.00 60.43 54 ASP C O 1
ATOM 3428 N N . THR C 1 32 ? 24.840 38.450 18.169 1.00 55.82 55 THR C N 1
ATOM 3429 C CA . THR C 1 32 ? 23.394 38.583 18.312 1.00 58.81 55 THR C CA 1
ATOM 3430 C C . THR C 1 32 ? 22.655 37.989 17.116 1.00 60.29 55 THR C C 1
ATOM 3431 O O . THR C 1 32 ? 23.272 37.456 16.193 1.00 60.77 55 THR C O 1
ATOM 3442 N N . MET C 1 33 ? 21.328 38.074 17.147 1.00 59.86 56 MET C N 1
ATOM 3443 C CA . MET C 1 33 ? 20.505 37.603 16.040 1.00 59.36 56 MET C CA 1
ATOM 3444 C C . MET C 1 33 ? 20.763 38.430 14.787 1.00 61.50 56 MET C C 1
ATOM 3445 O O . MET C 1 33 ? 20.700 37.918 13.670 1.00 65.38 56 MET C O 1
ATOM 3459 N N . LEU C 1 34 ? 21.043 39.714 14.982 1.00 61.05 57 LEU C N 1
ATOM 3460 C CA . LEU C 1 34 ? 21.252 40.624 13.864 1.00 62.52 57 LEU C CA 1
ATOM 3461 C C . LEU C 1 34 ? 22.535 40.302 13.107 1.00 64.02 57 LEU C C 1
ATOM 3462 O O . LEU C 1 34 ? 22.590 40.441 11.884 1.00 64.29 57 LEU C O 1
ATOM 3478 N N . LYS C 1 35 ? 23.569 39.882 13.829 1.00 64.72 58 LYS C N 1
ATOM 3479 C CA . LYS C 1 35 ? 24.805 39.463 13.183 1.00 63.57 58 LYS C CA 1
ATOM 3480 C C . LYS C 1 35 ? 24.537 38.199 12.377 1.00 64.70 58 LYS C C 1
ATOM 3481 O O . LYS C 1 35 ? 25.006 38.057 11.248 1.00 64.64 58 LYS C O 1
ATOM 3500 N N . ALA C 1 36 ? 23.774 37.284 12.967 1.00 62.79 59 ALA C N 1
ATOM 3501 C CA . ALA C 1 36 ? 23.433 36.036 12.299 1.00 66.45 59 ALA C CA 1
ATOM 3502 C C . ALA C 1 36 ? 22.578 36.322 11.071 1.00 69.57 59 ALA C C 1
ATOM 3503 O O . ALA C 1 36 ? 22.648 35.607 10.073 1.00 74.58 59 ALA C O 1
ATOM 3510 N N . MET C 1 37 ? 21.773 37.377 11.152 1.00 68.73 60 MET C N 1
ATOM 3511 C CA . MET C 1 37 ? 20.934 37.784 10.033 1.00 67.77 60 MET C CA 1
ATOM 3512 C C . MET C 1 37 ? 21.774 38.275 8.859 1.00 69.91 60 MET C C 1
ATOM 3513 O O . MET C 1 37 ? 21.437 38.031 7.703 1.00 75.38 60 MET C O 1
ATOM 3527 N N . LEU C 1 38 ? 22.879 38.949 9.163 1.00 69.12 61 LEU C N 1
ATOM 3528 C CA . LEU C 1 38 ? 23.675 39.609 8.133 1.00 68.77 61 LEU C CA 1
ATOM 3529 C C . LEU C 1 38 ? 24.905 38.812 7.718 1.00 72.27 61 LEU C C 1
ATOM 3530 O O . LEU C 1 38 ? 25.505 39.083 6.677 1.00 70.13 61 LEU C O 1
ATOM 3546 N N . SER C 1 39 ? 25.280 37.830 8.531 1.00 74.88 62 SER C N 1
ATOM 3547 C CA . SER C 1 39 ? 26.389 36.945 8.196 1.00 74.63 62 SER C CA 1
ATOM 3548 C C . SER C 1 39 ? 25.968 35.877 7.193 1.00 77.79 62 SER C C 1
ATOM 3549 O O . SER C 1 39 ? 26.777 35.044 6.785 1.00 80.56 62 SER C O 1
ATOM 3553 N N . GLY C 1 40 ? 24.699 35.907 6.797 1.00 75.47 63 GLY C N 1
ATOM 3554 C CA . GLY C 1 40 ? 24.163 34.919 5.881 1.00 79.27 63 GLY C CA 1
ATOM 3555 C C . GLY C 1 40 ? 23.908 33.598 6.581 1.00 78.49 63 GLY C C 1
ATOM 3556 O O . GLY C 1 40 ? 23.496 32.623 5.950 1.00 75.98 63 GLY C O 1
ATOM 3560 N N . ARG C 1 41 ? 24.147 33.565 7.890 1.00 79.11 64 ARG C N 1
ATOM 3561 C CA . ARG C 1 41 ? 23.960 32.349 8.674 1.00 80.28 64 ARG C CA 1
ATOM 3562 C C . ARG C 1 41 ? 22.482 32.117 8.973 1.00 81.48 64 ARG C C 1
ATOM 3563 O O . ARG C 1 41 ? 22.120 31.177 9.683 1.00 83.33 64 ARG C O 1
ATOM 3567 N N . MET C 1 42 ? 21.632 32.979 8.426 1.00 81.01 65 MET C N 1
ATOM 3568 C CA . MET C 1 42 ? 20.198 32.889 8.641 1.00 82.68 65 MET C CA 1
ATOM 3569 C C . MET C 1 42 ? 19.475 33.656 7.543 1.00 80.57 65 MET C C 1
ATOM 3570 O O . MET C 1 42 ? 19.984 34.657 7.037 1.00 77.71 65 MET C O 1
ATOM 3584 N N . GLU C 1 43 ? 18.288 33.186 7.182 1.00 80.94 66 GLU C N 1
ATOM 3585 C CA . GLU C 1 43 ? 17.469 33.864 6.188 1.00 82.87 66 GLU C CA 1
ATOM 3586 C C . GLU C 1 43 ? 16.868 35.138 6.770 1.00 83.54 66 GLU C C 1
ATOM 3587 O O . GLU C 1 43 ? 16.424 35.164 7.919 1.00 83.41 66 GLU C O 1
ATOM 3599 N N . VAL C 1 44 ? 16.872 36.191 5.961 1.00 77.72 67 VAL C N 1
ATOM 3600 C CA . VAL C 1 44 ? 16.257 37.458 6.323 1.00 78.26 67 VAL C CA 1
ATOM 3601 C C . VAL C 1 44 ? 15.142 37.733 5.331 1.00 78.08 67 VAL C C 1
ATOM 3602 O O . VAL C 1 44 ? 15.272 37.455 4.137 1.00 77.99 67 VAL C O 1
ATOM 3615 N N . LEU C 1 45 ? 14.037 38.266 5.840 1.00 75.69 68 LEU C N 1
ATOM 3616 C CA . LEU C 1 45 ? 12.870 38.533 5.019 1.00 69.86 68 LEU C CA 1
ATOM 3617 C C . LEU C 1 45 ? 12.848 39.999 4.617 1.00 64.28 68 LEU C C 1
ATOM 3618 O O . LEU C 1 45 ? 12.723 40.888 5.460 1.00 64.10 68 LEU C O 1
ATOM 3634 N N . THR C 1 46 ? 12.984 40.230 3.314 1.00 59.39 69 THR C N 1
ATOM 3635 C CA . THR C 1 46 ? 12.967 41.573 2.752 1.00 62.54 69 THR C CA 1
ATOM 3636 C C . THR C 1 46 ? 11.765 41.756 1.830 1.00 61.59 69 THR C C 1
ATOM 3637 O O . THR C 1 46 ? 11.224 40.785 1.300 1.00 58.82 69 THR C O 1
ATOM 3648 N N . ASP C 1 47 ? 11.361 43.008 1.638 1.00 61.36 70 ASP C N 1
ATOM 3649 C CA . ASP C 1 47 ? 10.244 43.335 0.760 1.00 59.05 70 ASP C CA 1
ATOM 3650 C C . ASP C 1 47 ? 10.748 43.880 -0.575 1.00 60.87 70 ASP C C 1
ATOM 3651 O O . ASP C 1 47 ? 11.947 43.850 -0.855 1.00 60.73 70 ASP C O 1
ATOM 3660 N N . SER C 1 48 ? 9.823 44.370 -1.393 1.00 61.70 71 SER C N 1
ATOM 3661 C CA . SER C 1 48 ? 10.149 44.865 -2.724 1.00 61.19 71 SER C CA 1
ATOM 3662 C C . SER C 1 48 ? 11.124 46.040 -2.695 1.00 59.61 71 SER C C 1
ATOM 3663 O O . SER C 1 48 ? 11.906 46.226 -3.627 1.00 64.43 71 SER C O 1
ATOM 3671 N N . GLU C 1 49 ? 11.073 46.830 -1.626 1.00 59.70 72 GLU C N 1
ATOM 3672 C CA . GLU C 1 49 ? 11.856 48.061 -1.543 1.00 58.55 72 GLU C CA 1
ATOM 3673 C C . GLU C 1 49 ? 13.177 47.895 -0.781 1.00 58.22 72 GLU C C 1
ATOM 3674 O O . GLU C 1 49 ? 13.937 48.854 -0.635 1.00 62.20 72 GLU C O 1
ATOM 3686 N N . GLY C 1 50 ? 13.448 46.684 -0.300 1.00 54.89 73 GLY C N 1
ATOM 3687 C CA . GLY C 1 50 ? 14.735 46.368 0.302 1.00 55.85 73 GLY C CA 1
ATOM 3688 C C . GLY C 1 50 ? 14.838 46.542 1.808 1.00 52.26 73 GLY C C 1
ATOM 3689 O O . GLY C 1 50 ? 15.935 46.706 2.342 1.00 49.31 73 GLY C O 1
ATOM 3693 N N . TRP C 1 51 ? 13.698 46.518 2.491 1.00 53.88 74 TRP C N 1
ATOM 3694 C CA . TRP C 1 51 ? 13.658 46.626 3.948 1.00 49.45 74 TRP C CA 1
ATOM 3695 C C . TRP C 1 51 ? 13.623 45.266 4.637 1.00 55.19 74 TRP C C 1
ATOM 3696 O O . TRP C 1 51 ? 12.727 44.465 4.378 1.00 56.33 74 TRP C O 1
ATOM 3717 N N . ILE C 1 52 ? 14.581 45.007 5.522 1.00 51.49 75 ILE C N 1
ATOM 3718 C CA . ILE C 1 52 ? 14.542 43.786 6.316 1.00 50.69 75 ILE C CA 1
ATOM 3719 C C . ILE C 1 52 ? 13.392 43.892 7.309 1.00 50.59 75 ILE C C 1
ATOM 3720 O O . ILE C 1 52 ? 13.399 44.752 8.189 1.00 51.22 75 ILE C O 1
ATOM 3736 N N . LEU C 1 53 ? 12.407 43.013 7.164 1.00 53.73 76 LEU C N 1
ATOM 3737 C CA . LEU C 1 53 ? 11.228 43.034 8.020 1.00 49.54 76 LEU C CA 1
ATOM 3738 C C . LEU C 1 53 ? 11.451 42.252 9.310 1.00 46.07 76 LEU C C 1
ATOM 3739 O O . LEU C 1 53 ? 12.031 41.167 9.295 1.00 55.24 76 LEU C O 1
ATOM 3755 N N . ILE C 1 54 ? 11.010 42.827 10.424 1.00 49.70 77 ILE C N 1
ATOM 3756 C CA . ILE C 1 54 ? 11.043 42.152 11.718 1.00 49.97 77 ILE C CA 1
ATOM 3757 C C . ILE C 1 54 ? 9.702 42.360 12.414 1.00 45.71 77 ILE C C 1
ATOM 3758 O O . ILE C 1 54 ? 9.275 43.492 12.633 1.00 44.46 77 ILE C O 1
ATOM 3774 N N . ASP C 1 55 ? 9.046 41.259 12.762 1.00 48.96 78 ASP C N 1
ATOM 3775 C CA . ASP C 1 55 ? 7.729 41.317 13.381 1.00 47.74 78 ASP C CA 1
ATOM 3776 C C . ASP C 1 55 ? 7.875 41.497 14.890 1.00 49.16 78 ASP C C 1
ATOM 3777 O O . ASP C 1 55 ? 7.522 40.617 15.676 1.00 51.58 78 ASP C O 1
ATOM 3786 N N . ARG C 1 56 ? 8.405 42.653 15.276 1.00 46.42 79 ARG C N 1
ATOM 3787 C CA . ARG C 1 56 ? 8.537 43.038 16.677 1.00 45.52 79 ARG C CA 1
ATOM 3788 C C . ARG C 1 56 ? 8.201 44.515 16.816 1.00 47.44 79 ARG C C 1
ATOM 3789 O O . ARG C 1 56 ? 8.290 45.268 15.848 1.00 47.00 79 ARG C O 1
ATOM 3810 N N . CYS C 1 57 ? 7.814 44.936 18.014 1.00 46.37 80 CYS C N 1
ATOM 3811 C CA . CYS C 1 57 ? 7.570 46.350 18.252 1.00 45.36 80 CYS C CA 1
ATOM 3812 C C . CYS C 1 57 ? 8.871 47.135 18.163 1.00 47.90 80 CYS C C 1
ATOM 3813 O O . CYS C 1 57 ? 9.897 46.718 18.703 1.00 52.34 80 CYS C O 1
ATOM 3820 N N . GLY C 1 58 ? 8.820 48.275 17.481 1.00 44.30 81 GLY C N 1
ATOM 3821 C CA . GLY C 1 58 ? 10.005 49.079 17.249 1.00 41.85 81 GLY C CA 1
ATOM 3822 C C . GLY C 1 58 ? 10.222 50.144 18.306 1.00 43.19 81 GLY C C 1
ATOM 3823 O O . GLY C 1 58 ? 11.084 51.009 18.149 1.00 46.34 81 GLY C O 1
ATOM 3827 N N . LYS C 1 59 ? 9.441 50.087 19.381 1.00 42.42 82 LYS C N 1
ATOM 3828 C CA . LYS C 1 59 ? 9.536 51.081 20.446 1.00 41.01 82 LYS C CA 1
ATOM 3829 C C . LYS C 1 59 ? 10.952 51.146 21.014 1.00 44.22 82 LYS C C 1
ATOM 3830 O O . LYS C 1 59 ? 11.555 52.216 21.072 1.00 45.88 82 LYS C O 1
ATOM 3849 N N . HIS C 1 60 ? 11.484 49.990 21.405 1.00 44.86 83 HIS C N 1
ATOM 3850 C CA . HIS C 1 60 ? 12.786 49.916 22.062 1.00 42.24 83 HIS C CA 1
ATOM 3851 C C . HIS C 1 60 ? 13.899 49.474 21.114 1.00 46.00 83 HIS C C 1
ATOM 3852 O O . HIS C 1 60 ? 15.033 49.265 21.543 1.00 46.70 83 HIS C O 1
ATOM 3865 N N . PHE C 1 61 ? 13.582 49.320 19.832 1.00 42.86 84 PHE C N 1
ATOM 3866 C CA . PHE C 1 61 ? 14.577 48.846 18.879 1.00 39.66 84 PHE C CA 1
ATOM 3867 C C . PHE C 1 61 ? 15.686 49.877 18.728 1.00 41.61 84 PHE C C 1
ATOM 3868 O O . PHE C 1 61 ? 16.853 49.529 18.542 1.00 38.56 84 PHE C O 1
ATOM 3885 N N . GLY C 1 62 ? 15.307 51.149 18.805 1.00 44.66 85 GLY C N 1
ATOM 3886 C CA . GLY C 1 62 ? 16.262 52.238 18.765 1.00 38.19 85 GLY C CA 1
ATOM 3887 C C . GLY C 1 62 ? 17.253 52.128 19.904 1.00 38.86 85 GLY C C 1
ATOM 3888 O O . GLY C 1 62 ? 18.422 52.480 19.761 1.00 41.93 85 GLY C O 1
ATOM 3892 N N . THR C 1 63 ? 16.775 51.639 21.044 1.00 45.84 86 THR C N 1
ATOM 3893 C CA . THR C 1 63 ? 17.622 51.444 22.213 1.00 47.66 86 THR C CA 1
ATOM 3894 C C . THR C 1 63 ? 18.612 50.301 21.987 1.00 46.72 86 THR C C 1
ATOM 3895 O O . THR C 1 63 ? 19.753 50.358 22.448 1.00 44.94 86 THR C O 1
ATOM 3906 N N . ILE C 1 64 ? 18.175 49.272 21.266 1.00 46.37 87 ILE C N 1
ATOM 3907 C CA . ILE C 1 64 ? 19.041 48.141 20.942 1.00 45.70 87 ILE C CA 1
ATOM 3908 C C . ILE C 1 64 ? 20.193 48.589 20.056 1.00 45.94 87 ILE C C 1
ATOM 3909 O O . ILE C 1 64 ? 21.346 48.230 20.294 1.00 49.42 87 ILE C O 1
ATOM 3925 N N . LEU C 1 65 ? 19.872 49.373 19.033 1.00 44.56 88 LEU C N 1
ATOM 3926 C CA . LEU C 1 65 ? 20.876 49.858 18.097 1.00 44.13 88 LEU C CA 1
ATOM 3927 C C . LEU C 1 65 ? 21.930 50.696 18.816 1.00 44.17 88 LEU C C 1
ATOM 3928 O O . LEU C 1 65 ? 23.115 50.623 18.494 1.00 42.08 88 LEU C O 1
ATOM 3944 N N . ASN C 1 66 ? 21.500 51.485 19.795 1.00 40.13 89 ASN C N 1
ATOM 3945 C CA . ASN C 1 66 ? 22.426 52.318 20.551 1.00 45.39 89 ASN C CA 1
ATOM 3946 C C . ASN C 1 66 ? 23.347 51.476 21.425 1.00 47.54 89 ASN C C 1
ATOM 3947 O O . ASN C 1 66 ? 24.516 51.814 21.608 1.00 49.89 89 ASN C O 1
ATOM 3958 N N . TYR C 1 67 ? 22.825 50.377 21.961 1.00 49.78 90 TYR C N 1
ATOM 3959 C CA . TYR C 1 67 ? 23.634 49.494 22.791 1.00 52.30 90 TYR C CA 1
ATOM 3960 C C . TYR C 1 67 ? 24.735 48.850 21.954 1.00 49.37 90 TYR C C 1
ATOM 3961 O O . TYR C 1 67 ? 25.870 48.716 22.406 1.00 51.66 90 TYR C O 1
ATOM 3979 N N . LEU C 1 68 ? 24.396 48.456 20.731 1.00 46.14 91 LEU C N 1
ATOM 3980 C CA . LEU C 1 68 ? 25.376 47.878 19.821 1.00 46.53 91 LEU C CA 1
ATOM 3981 C C . LEU C 1 68 ? 26.420 48.916 19.432 1.00 54.80 91 LEU C C 1
ATOM 3982 O O . LEU C 1 68 ? 27.608 48.609 19.335 1.00 57.66 91 LEU C O 1
ATOM 3998 N N . ARG C 1 69 ? 25.967 50.146 19.208 1.00 54.35 92 ARG C N 1
ATOM 3999 C CA . ARG C 1 69 ? 26.856 51.219 18.779 1.00 47.75 92 ARG C CA 1
ATOM 4000 C C . ARG C 1 69 ? 27.839 51.620 19.876 1.00 47.98 92 ARG C C 1
ATOM 4001 O O . ARG C 1 69 ? 29.047 51.646 19.645 1.00 52.51 92 ARG C O 1
ATOM 4022 N N . ASP C 1 70 ? 27.326 51.924 21.064 1.00 47.40 93 ASP C N 1
ATOM 4023 C CA . ASP C 1 70 ? 28.156 52.455 22.146 1.00 49.50 93 ASP C CA 1
ATOM 4024 C C . ASP C 1 70 ? 28.617 51.393 23.145 1.00 50.20 93 ASP C C 1
ATOM 4025 O O . ASP C 1 70 ? 29.498 51.651 23.965 1.00 53.85 93 ASP C O 1
ATOM 4034 N N . GLY C 1 71 ? 28.026 50.205 23.081 1.00 52.83 94 GLY C N 1
ATOM 4035 C CA . GLY C 1 71 ? 28.336 49.158 24.039 1.00 52.07 94 GLY C CA 1
ATOM 4036 C C . GLY C 1 71 ? 27.661 49.404 25.377 1.00 54.66 94 GLY C C 1
ATOM 4037 O O . GLY C 1 71 ? 27.872 48.663 26.338 1.00 54.37 94 GLY C O 1
ATOM 4041 N N . ALA C 1 72 ? 26.850 50.454 25.437 1.00 50.02 95 ALA C N 1
ATOM 4042 C CA . ALA C 1 72 ? 26.123 50.805 26.651 1.00 52.02 95 ALA C CA 1
ATOM 4043 C C . ALA C 1 72 ? 24.971 51.738 26.301 1.00 52.81 95 ALA C C 1
ATOM 4044 O O . ALA C 1 72 ? 24.991 52.391 25.257 1.00 53.78 95 ALA C O 1
ATOM 4051 N N . VAL C 1 73 ? 23.969 51.799 27.171 1.00 52.41 96 VAL C N 1
ATOM 4052 C CA . VAL C 1 73 ? 22.812 52.652 26.932 1.00 50.76 96 VAL C CA 1
ATOM 4053 C C . VAL C 1 73 ? 22.105 52.998 28.242 1.00 53.88 96 VAL C C 1
ATOM 4054 O O . VAL C 1 73 ? 22.076 52.184 29.165 1.00 53.62 96 VAL C O 1
ATOM 4067 N N . PRO C 1 74 ? 21.538 54.214 28.332 1.00 56.85 97 PRO C N 1
ATOM 4068 C CA . PRO C 1 74 ? 20.737 54.534 29.519 1.00 51.60 97 PRO C CA 1
ATOM 4069 C C . PRO C 1 74 ? 19.471 53.685 29.590 1.00 54.26 97 PRO C C 1
ATOM 4070 O O . PRO C 1 74 ? 18.686 53.671 28.642 1.00 58.28 97 PRO C O 1
ATOM 4081 N N . LEU C 1 75 ? 19.284 52.985 30.704 1.00 59.34 98 LEU C N 1
ATOM 4082 C CA . LEU C 1 75 ? 18.120 52.123 30.885 1.00 56.99 98 LEU C CA 1
ATOM 4083 C C . LEU C 1 75 ? 16.892 52.941 31.278 1.00 50.83 98 LEU C C 1
ATOM 4084 O O . LEU C 1 75 ? 17.027 54.013 31.866 1.00 53.67 98 LEU C O 1
ATOM 4100 N N . PRO C 1 76 ? 15.689 52.437 30.953 1.00 53.08 99 PRO C N 1
ATOM 4101 C CA . PRO C 1 76 ? 14.460 53.145 31.337 1.00 53.68 99 PRO C CA 1
ATOM 4102 C C . PRO C 1 76 ? 14.231 53.164 32.847 1.00 56.29 99 PRO C C 1
ATOM 4103 O O . PRO C 1 76 ? 14.728 52.292 33.561 1.00 53.00 99 PRO C O 1
ATOM 4114 N N . GLU C 1 77 ? 13.479 54.158 33.317 1.00 57.52 100 GLU C N 1
ATOM 4115 C CA . GLU C 1 77 ? 13.227 54.336 34.744 1.00 58.27 100 GLU C CA 1
ATOM 4116 C C . GLU C 1 77 ? 12.206 53.341 35.289 1.00 59.30 100 GLU C C 1
ATOM 4117 O O . GLU C 1 77 ? 12.512 52.566 36.196 1.00 63.28 100 GLU C O 1
ATOM 4129 N N . SER C 1 78 ? 10.994 53.371 34.741 1.00 56.75 101 SER C N 1
ATOM 4130 C CA . SER C 1 78 ? 9.914 52.516 35.227 1.00 59.87 101 SER C CA 1
ATOM 4131 C C . SER C 1 78 ? 10.265 51.044 35.029 1.00 59.19 101 SER C C 1
ATOM 4132 O O . SER C 1 78 ? 10.917 50.683 34.051 1.00 59.48 101 SER C O 1
ATOM 4140 N N . ARG C 1 79 ? 9.825 50.199 35.957 1.00 59.78 102 ARG C N 1
ATOM 4141 C CA . ARG C 1 79 ? 10.099 48.769 35.874 1.00 56.54 102 ARG C CA 1
ATOM 4142 C C . ARG C 1 79 ? 9.455 48.149 34.640 1.00 55.40 102 ARG C C 1
ATOM 4143 O O . ARG C 1 79 ? 10.005 47.224 34.039 1.00 55.35 102 ARG C O 1
ATOM 4147 N N . ARG C 1 80 ? 8.285 48.658 34.270 1.00 52.21 103 ARG C N 1
ATOM 4148 C CA . ARG C 1 80 ? 7.555 48.118 33.129 1.00 54.42 103 ARG C CA 1
ATOM 4149 C C . ARG C 1 80 ? 8.339 48.331 31.833 1.00 58.69 103 ARG C C 1
ATOM 4150 O O . ARG C 1 80 ? 8.358 47.455 30.964 1.00 52.52 103 ARG C O 1
ATOM 4171 N N . GLU C 1 81 ? 8.965 49.497 31.696 1.00 52.87 104 GLU C N 1
ATOM 4172 C CA . GLU C 1 81 ? 9.734 49.808 30.495 1.00 54.23 104 GLU C CA 1
ATOM 4173 C C . GLU C 1 81 ? 11.043 49.024 30.477 1.00 51.98 104 GLU C C 1
ATOM 4174 O O . GLU C 1 81 ? 11.577 48.723 29.410 1.00 54.46 104 GLU C O 1
ATOM 4186 N N . ILE C 1 82 ? 11.562 48.699 31.658 1.00 56.15 105 ILE C N 1
ATOM 4187 C CA . ILE C 1 82 ? 12.746 47.851 31.754 1.00 59.39 105 ILE C CA 1
ATOM 4188 C C . ILE C 1 82 ? 12.421 46.440 31.269 1.00 52.35 105 ILE C C 1
ATOM 4189 O O . ILE C 1 82 ? 13.230 45.811 30.588 1.00 51.16 105 ILE C O 1
ATOM 4205 N N . GLU C 1 83 ? 11.234 45.950 31.614 1.00 51.10 106 GLU C N 1
ATOM 4206 C CA . GLU C 1 83 ? 10.802 44.628 31.169 1.00 57.31 106 GLU C CA 1
ATOM 4207 C C . GLU C 1 83 ? 10.595 44.599 29.660 1.00 55.95 106 GLU C C 1
ATOM 4208 O O . GLU C 1 83 ? 10.925 43.615 28.996 1.00 55.91 106 GLU C O 1
ATOM 4220 N N . GLU C 1 84 ? 10.048 45.684 29.122 1.00 55.11 107 GLU C N 1
ATOM 4221 C CA . GLU C 1 84 ? 9.854 45.809 27.683 1.00 51.49 107 GLU C CA 1
ATOM 4222 C C . GLU C 1 84 ? 11.193 45.779 26.958 1.00 49.04 107 GLU C C 1
ATOM 4223 O O . GLU C 1 84 ? 11.358 45.058 25.972 1.00 46.96 107 GLU C O 1
ATOM 4235 N N . LEU C 1 85 ? 12.148 46.563 27.448 1.00 49.83 108 LEU C N 1
ATOM 4236 C CA . LEU C 1 85 ? 13.489 46.576 26.878 1.00 51.46 108 LEU C CA 1
ATOM 4237 C C . LEU C 1 85 ? 14.136 45.202 27.021 1.00 51.35 108 LEU C C 1
ATOM 4238 O O . LEU C 1 85 ? 14.811 44.723 26.110 1.00 48.03 108 LEU C O 1
ATOM 4254 N N . LEU C 1 86 ? 13.930 44.583 28.180 1.00 54.49 109 LEU C N 1
ATOM 4255 C CA . LEU C 1 86 ? 14.472 43.258 28.466 1.00 55.77 109 LEU C CA 1
ATOM 4256 C C . LEU C 1 86 ? 13.933 42.191 27.517 1.00 53.81 109 LEU C C 1
ATOM 4257 O O . LEU C 1 86 ? 14.676 41.315 27.071 1.00 53.70 109 LEU C O 1
ATOM 4273 N N . ALA C 1 87 ? 12.641 42.269 27.213 1.00 48.58 110 ALA C N 1
ATOM 4274 C CA . ALA C 1 87 ? 11.999 41.290 26.342 1.00 49.63 110 ALA C CA 1
ATOM 4275 C C . ALA C 1 87 ? 12.608 41.310 24.946 1.00 52.89 110 ALA C C 1
ATOM 4276 O O . ALA C 1 87 ? 12.856 40.260 24.351 1.00 52.42 110 ALA C O 1
ATOM 4283 N N . GLU C 1 88 ? 12.846 42.510 24.430 1.00 51.50 111 GLU C N 1
ATOM 4284 C CA . GLU C 1 88 ? 13.453 42.673 23.117 1.00 52.36 111 GLU C CA 1
ATOM 4285 C C . GLU C 1 88 ? 14.903 42.210 23.158 1.00 51.22 111 GLU C C 1
ATOM 4286 O O . GLU C 1 88 ? 15.386 41.567 22.225 1.00 53.27 111 GLU C O 1
ATOM 4298 N N . ALA C 1 89 ? 15.593 42.550 24.242 1.00 50.71 112 ALA C N 1
ATOM 4299 C CA . ALA C 1 89 ? 16.982 42.150 24.424 1.00 54.63 112 ALA C CA 1
ATOM 4300 C C . ALA C 1 89 ? 17.119 40.631 24.375 1.00 58.29 112 ALA C C 1
ATOM 4301 O O . ALA C 1 89 ? 18.030 40.107 23.732 1.00 60.23 112 ALA C O 1
ATOM 4308 N N . LYS C 1 90 ? 16.213 39.926 25.048 1.00 56.32 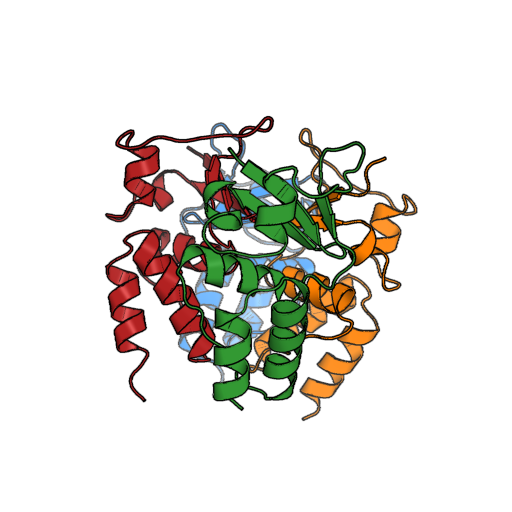113 LYS C N 1
ATOM 4309 C CA . LYS C 1 90 ? 16.227 38.467 25.025 1.00 55.09 113 LYS C CA 1
ATOM 4310 C C . LYS C 1 90 ? 15.991 37.941 23.614 1.00 55.76 113 LYS C C 1
ATOM 4311 O O . LYS C 1 90 ? 16.665 37.012 23.170 1.00 58.89 113 LYS C O 1
ATOM 4330 N N . TYR C 1 91 ? 15.035 38.543 22.913 1.00 52.53 114 TYR C N 1
ATOM 4331 C CA . TYR C 1 91 ? 14.676 38.097 21.571 1.00 53.16 114 TYR C CA 1
ATOM 4332 C C . TYR C 1 91 ? 15.831 38.240 20.584 1.00 52.84 114 TYR C C 1
ATOM 4333 O O . TYR C 1 91 ? 16.140 37.305 19.851 1.00 57.21 114 TYR C O 1
ATOM 4351 N N . TYR C 1 92 ? 16.463 39.408 20.568 1.00 55.27 115 TYR C N 1
ATOM 4352 C CA . TYR C 1 92 ? 17.558 39.675 19.638 1.00 54.72 115 TYR C CA 1
ATOM 4353 C C . TYR C 1 92 ? 18.885 39.073 20.100 1.00 54.95 115 TYR C C 1
ATOM 4354 O O . TYR C 1 92 ? 19.900 39.211 19.421 1.00 57.33 115 TYR C O 1
ATOM 4372 N N . LEU C 1 93 ? 18.864 38.407 21.251 1.00 55.14 116 LEU C N 1
ATOM 4373 C CA . LEU C 1 93 ? 20.046 37.747 21.805 1.00 60.32 116 LEU C CA 1
ATOM 4374 C C . LEU C 1 93 ? 21.174 38.732 22.106 1.00 57.85 116 LEU C C 1
ATOM 4375 O O . LEU C 1 93 ? 22.339 38.469 21.801 1.00 55.30 116 LEU C O 1
ATOM 4391 N N . VAL C 1 94 ? 20.817 39.869 22.695 1.00 58.11 117 VAL C N 1
ATOM 4392 C CA . VAL C 1 94 ? 21.799 40.835 23.173 1.00 56.50 117 VAL C CA 1
ATOM 4393 C C . VAL C 1 94 ? 22.057 40.547 24.647 1.00 57.60 117 VAL C C 1
ATOM 4394 O O . VAL C 1 94 ? 21.515 41.220 25.525 1.00 55.30 117 VAL C O 1
ATOM 4407 N N . GLN C 1 95 ? 22.888 39.544 24.910 1.00 59.04 118 GLN C N 1
ATOM 4408 C CA . GLN C 1 95 ? 23.054 39.011 26.260 1.00 58.04 118 GLN C CA 1
ATOM 4409 C C . GLN C 1 95 ? 23.540 40.062 27.253 1.00 60.79 118 GLN C C 1
ATOM 4410 O O . GLN C 1 95 ? 23.136 40.055 28.416 1.00 59.94 118 GLN C O 1
ATOM 4424 N N . GLY C 1 96 ? 24.402 40.963 26.795 1.00 61.49 119 GLY C N 1
ATOM 4425 C CA . GLY C 1 96 ? 24.924 42.011 27.650 1.00 56.32 119 GLY C CA 1
ATOM 4426 C C . GLY C 1 96 ? 23.811 42.883 28.197 1.00 58.24 119 GLY C C 1
ATOM 4427 O O . GLY C 1 96 ? 23.773 43.188 29.390 1.00 57.67 119 GLY C O 1
ATOM 4431 N N . LEU C 1 97 ? 22.895 43.279 27.321 1.00 55.31 120 LEU C N 1
ATOM 4432 C CA . LEU C 1 97 ? 21.806 44.162 27.710 1.00 53.30 120 LEU C CA 1
ATOM 4433 C C . LEU C 1 97 ? 20.757 43.418 28.536 1.00 55.92 120 LEU C C 1
ATOM 4434 O O . LEU C 1 97 ? 20.147 43.996 29.435 1.00 54.73 120 LEU C O 1
ATOM 4450 N N . VAL C 1 98 ? 20.555 42.137 28.231 1.00 58.05 121 VAL C N 1
ATOM 4451 C CA . VAL C 1 98 ? 19.627 41.301 28.992 1.00 56.77 121 VAL C CA 1
ATOM 4452 C C . VAL C 1 98 ? 20.045 41.238 30.456 1.00 58.96 121 VAL C C 1
ATOM 4453 O O . VAL C 1 98 ? 19.229 41.426 31.359 1.00 60.16 121 VAL C O 1
ATOM 4466 N N . GLU C 1 99 ? 21.328 40.978 30.675 1.00 57.00 122 GLU C N 1
ATOM 4467 C CA . GLU C 1 99 ? 21.883 40.880 32.016 1.00 60.38 122 GLU C CA 1
ATOM 4468 C C . GLU C 1 99 ? 21.800 42.224 32.723 1.00 58.09 122 GLU C C 1
ATOM 4469 O O . GLU C 1 99 ? 21.377 42.314 33.875 1.00 58.61 122 GLU C O 1
ATOM 4481 N N . GLU C 1 100 ? 22.198 43.270 32.009 1.00 58.76 123 GLU C N 1
ATOM 4482 C CA . GLU C 1 100 ? 22.240 44.616 32.561 1.00 60.37 123 GLU C CA 1
ATOM 4483 C C . GLU C 1 100 ? 20.848 45.089 32.975 1.00 61.88 123 GLU C C 1
ATOM 4484 O O . GLU C 1 100 ? 20.702 45.851 33.933 1.00 58.66 123 GLU C O 1
ATOM 4496 N N . CYS C 1 101 ? 19.828 44.624 32.260 1.00 60.33 124 CYS C N 1
ATOM 4497 C CA . CYS C 1 101 ? 18.446 44.954 32.596 1.00 61.76 124 CYS C CA 1
ATOM 4498 C C . CYS C 1 101 ? 17.963 44.118 33.780 1.00 61.17 124 CYS C C 1
ATOM 4499 O O . CYS C 1 101 ? 17.254 44.618 34.653 1.00 60.04 124 CYS C O 1
ATOM 4507 N N . GLN C 1 102 ? 18.356 42.848 33.806 1.00 65.22 125 GLN C N 1
ATOM 4508 C CA . GLN C 1 102 ? 18.051 41.972 34.935 1.00 60.85 125 GLN C CA 1
ATOM 4509 C C . GLN C 1 102 ? 18.700 42.500 36.206 1.00 61.16 125 GLN C C 1
ATOM 4510 O O . GLN C 1 102 ? 18.127 42.410 37.292 1.00 61.06 125 GLN C O 1
ATOM 4524 N N . ALA C 1 103 ? 19.898 43.056 36.059 1.00 64.82 126 ALA C N 1
ATOM 4525 C CA . ALA C 1 103 ? 20.618 43.638 37.183 1.00 63.38 126 ALA C CA 1
ATOM 4526 C C . ALA C 1 103 ? 19.890 44.878 37.684 1.00 60.71 126 ALA C C 1
ATOM 4527 O O . ALA C 1 103 ? 19.785 45.102 38.889 1.00 66.01 126 ALA C O 1
ATOM 4534 N N . ALA C 1 104 ? 19.386 45.679 36.751 1.00 62.94 127 ALA C N 1
ATOM 4535 C CA . ALA C 1 104 ? 18.688 46.915 37.090 1.00 65.34 127 ALA C CA 1
ATOM 4536 C C . ALA C 1 104 ? 17.457 46.631 37.947 1.00 66.71 127 ALA C C 1
ATOM 4537 O O . ALA C 1 104 ? 17.055 47.458 38.766 1.00 67.11 127 ALA C O 1
ATOM 4544 N N . LEU C 1 105 ? 16.862 45.459 37.749 1.00 68.04 128 LEU C N 1
ATOM 4545 C CA . LEU C 1 105 ? 15.688 45.052 38.513 1.00 70.52 128 LEU C CA 1
ATOM 4546 C C . LEU C 1 105 ? 16.088 44.495 39.878 1.00 74.15 128 LEU C C 1
ATOM 4547 O O . LEU C 1 105 ? 16.420 45.246 40.796 1.00 70.95 128 LEU C O 1
ATOM 4563 N N . LYS D 1 9 ? 23.926 75.411 0.218 1.00 53.70 32 LYS D N 1
ATOM 4564 C CA . LYS D 1 9 ? 23.431 76.139 1.381 1.00 52.97 32 LYS D CA 1
ATOM 4565 C C . LYS D 1 9 ? 22.716 75.200 2.350 1.00 57.51 32 LYS D C 1
ATOM 4566 O O . LYS D 1 9 ? 23.036 75.157 3.539 1.00 57.85 32 LYS D O 1
ATOM 4584 N N . TYR D 1 10 ? 21.732 74.469 1.835 1.00 53.94 33 TYR D N 1
ATOM 4585 C CA . TYR D 1 10 ? 20.939 73.553 2.648 1.00 51.04 33 TYR D CA 1
ATOM 4586 C C . TYR D 1 10 ? 21.487 72.129 2.589 1.00 51.42 33 TYR D C 1
ATOM 4587 O O . TYR D 1 10 ? 21.893 71.652 1.529 1.00 49.41 33 TYR D O 1
ATOM 4605 N N . VAL D 1 11 ? 21.491 71.462 3.739 1.00 49.65 34 VAL D N 1
ATOM 4606 C CA . VAL D 1 11 ? 21.975 70.092 3.849 1.00 47.18 34 VAL D CA 1
ATOM 4607 C C . VAL D 1 11 ? 20.859 69.206 4.387 1.00 47.16 34 VAL D C 1
ATOM 4608 O O . VAL D 1 11 ? 20.135 69.600 5.302 1.00 48.00 34 VAL D O 1
ATOM 4621 N N . LYS D 1 12 ? 20.727 68.013 3.811 1.00 47.76 35 LYS D N 1
ATOM 4622 C CA . LYS D 1 12 ? 19.709 67.061 4.236 1.00 49.56 35 LYS D CA 1
ATOM 4623 C C . LYS D 1 12 ? 20.367 65.752 4.668 1.00 46.39 35 LYS D C 1
ATOM 4624 O O . LYS D 1 12 ? 21.128 65.151 3.911 1.00 47.59 35 LYS D O 1
ATOM 4643 N N . LEU D 1 13 ? 20.058 65.321 5.890 1.00 42.02 36 LEU D N 1
ATOM 4644 C CA . LEU D 1 13 ? 20.736 64.187 6.514 1.00 43.61 36 LEU D CA 1
ATOM 4645 C C . LEU D 1 13 ? 19.789 63.067 6.940 1.00 41.27 36 LEU D C 1
ATOM 4646 O O . LEU D 1 13 ? 18.741 63.315 7.536 1.00 39.16 36 LEU D O 1
ATOM 4662 N N . ASN D 1 14 ? 20.181 61.831 6.639 1.00 48.25 37 ASN D N 1
ATOM 4663 C CA . ASN D 1 14 ? 19.483 60.653 7.141 1.00 42.60 37 ASN D CA 1
ATOM 4664 C C . ASN D 1 14 ? 20.220 60.133 8.366 1.00 40.20 37 ASN D C 1
ATOM 4665 O O . ASN D 1 14 ? 21.227 59.436 8.246 1.00 38.96 37 ASN D O 1
ATOM 4676 N N . VAL D 1 15 ? 19.706 60.477 9.543 1.00 41.02 38 VAL D N 1
ATOM 4677 C CA . VAL D 1 15 ? 20.319 60.081 10.801 1.00 38.20 38 VAL D CA 1
ATOM 4678 C C . VAL D 1 15 ? 19.554 58.918 11.426 1.00 37.84 38 VAL D C 1
ATOM 4679 O O . VAL D 1 15 ? 18.531 59.111 12.084 1.00 36.18 38 VAL D O 1
ATOM 4692 N N . GLY D 1 16 ? 20.059 57.709 11.209 1.00 39.44 39 GLY D N 1
ATOM 4693 C CA . GLY D 1 16 ? 19.466 56.508 11.769 1.00 33.58 39 GLY D CA 1
ATOM 4694 C C . GLY D 1 16 ? 18.058 56.226 11.283 1.00 35.98 39 GLY D C 1
ATOM 4695 O O . GLY D 1 16 ? 17.331 55.450 11.903 1.00 34.02 39 GLY D O 1
ATOM 4699 N N . GLY D 1 17 ? 17.685 56.838 10.162 1.00 40.55 40 GLY D N 1
ATOM 4700 C CA . GLY D 1 17 ? 16.352 56.684 9.601 1.00 39.83 40 GLY D CA 1
ATOM 4701 C C . GLY D 1 17 ? 15.483 57.905 9.845 1.00 37.05 40 GLY D C 1
ATOM 4702 O O . GLY D 1 17 ? 14.418 58.051 9.242 1.00 34.38 40 GLY D O 1
ATOM 4706 N N . ALA D 1 18 ? 15.925 58.771 10.753 1.00 40.65 41 ALA D N 1
ATOM 4707 C CA . ALA D 1 18 ? 15.266 60.053 10.980 1.00 38.75 41 ALA D CA 1
ATOM 4708 C C . ALA D 1 18 ? 15.801 61.074 9.986 1.00 29.76 41 ALA D C 1
ATOM 4709 O O . ALA D 1 18 ? 17.008 61.294 9.905 1.00 33.20 41 ALA D O 1
ATOM 4716 N N . LEU D 1 19 ? 14.899 61.698 9.236 1.00 37.79 42 LEU D N 1
ATOM 4717 C CA . LEU D 1 19 ? 15.278 62.624 8.172 1.00 36.78 42 LEU D CA 1
ATOM 4718 C C . LEU D 1 19 ? 15.268 64.072 8.654 1.00 32.61 42 LEU D C 1
ATOM 4719 O O . LEU D 1 19 ? 14.314 64.514 9.292 1.00 35.74 42 LEU D O 1
ATOM 4735 N N . TYR D 1 20 ? 16.347 64.793 8.356 1.00 33.22 43 TYR D N 1
ATOM 4736 C CA . TYR D 1 20 ? 16.507 66.189 8.766 1.00 39.04 43 TYR D CA 1
ATOM 4737 C C . TYR D 1 20 ? 16.907 67.093 7.608 1.00 42.48 43 TYR D C 1
ATOM 4738 O O . TYR D 1 20 ? 17.605 66.670 6.687 1.00 38.00 43 TYR D O 1
ATOM 4756 N N . TYR D 1 21 ? 16.447 68.341 7.674 1.00 36.75 44 TYR D N 1
ATOM 4757 C CA . TYR D 1 21 ? 16.790 69.367 6.696 1.00 43.24 44 TYR D CA 1
ATOM 4758 C C . TYR D 1 21 ? 17.307 70.594 7.448 1.00 44.42 44 TYR D C 1
ATOM 4759 O O . TYR D 1 21 ? 16.567 71.223 8.205 1.00 45.88 44 TYR D O 1
ATOM 4777 N N . THR D 1 22 ? 18.573 70.934 7.231 1.00 40.62 45 THR D N 1
ATOM 4778 C CA . THR D 1 22 ? 19.201 72.052 7.928 1.00 44.29 45 THR D CA 1
ATOM 4779 C C . THR D 1 22 ? 20.088 72.853 6.982 1.00 43.72 45 THR D C 1
ATOM 4780 O O . THR D 1 22 ? 20.054 72.644 5.769 1.00 44.41 45 THR D O 1
ATOM 4791 N N . THR D 1 23 ? 20.885 73.762 7.540 1.00 43.14 46 THR D N 1
ATOM 4792 C CA . THR D 1 23 ? 21.732 74.630 6.731 1.00 49.07 46 THR D CA 1
ATOM 4793 C C . THR D 1 23 ? 23.213 74.391 7.010 1.00 50.12 46 THR D C 1
ATOM 4794 O O . THR D 1 23 ? 23.586 73.864 8.059 1.00 45.07 46 THR D O 1
ATOM 4805 N N . MET D 1 24 ? 24.048 74.796 6.058 1.00 50.91 47 MET D N 1
ATOM 4806 C CA . MET D 1 24 ? 25.494 74.718 6.203 1.00 46.87 47 MET D CA 1
ATOM 4807 C C . MET D 1 24 ? 25.989 75.624 7.320 1.00 43.36 47 MET D C 1
ATOM 4808 O O . MET D 1 24 ? 26.949 75.299 8.016 1.00 47.27 47 MET D O 1
ATOM 4822 N N . GLN D 1 25 ? 25.333 76.767 7.478 1.00 47.10 48 GLN D N 1
ATOM 4823 C CA . GLN D 1 25 ? 25.730 77.738 8.487 1.00 49.67 48 GLN D CA 1
ATOM 4824 C C . GLN D 1 25 ? 25.616 77.121 9.877 1.00 48.11 48 GLN D C 1
ATOM 4825 O O . GLN D 1 25 ? 26.443 77.381 10.749 1.00 49.21 48 GLN D O 1
ATOM 4839 N N . THR D 1 26 ? 24.595 76.294 10.071 1.00 47.97 49 THR D N 1
ATOM 4840 C CA . THR D 1 26 ? 24.339 75.686 11.371 1.00 45.96 49 THR D CA 1
ATOM 4841 C C . THR D 1 26 ? 25.339 74.577 11.662 1.00 49.03 49 THR D C 1
ATOM 4842 O O . THR D 1 26 ? 25.870 74.485 12.770 1.00 47.65 49 THR D O 1
ATOM 4853 N N . LEU D 1 27 ? 25.597 73.740 10.665 1.00 45.80 50 LEU D N 1
ATOM 4854 C CA . LEU D 1 27 ? 26.451 72.578 10.857 1.00 48.79 50 LEU D CA 1
ATOM 4855 C C . LEU D 1 27 ? 27.925 72.959 10.978 1.00 47.43 50 LEU D C 1
ATOM 4856 O O . LEU D 1 27 ? 28.729 72.178 11.485 1.00 52.67 50 LEU D O 1
ATOM 4872 N N . THR D 1 28 ? 28.271 74.159 10.518 1.00 47.97 51 THR D N 1
ATOM 4873 C CA . THR D 1 28 ? 29.650 74.639 10.573 1.00 50.21 51 THR D CA 1
ATOM 4874 C C . THR D 1 28 ? 29.848 75.784 11.567 1.00 52.41 51 THR D C 1
ATOM 4875 O O . THR D 1 28 ? 30.913 76.400 11.602 1.00 57.40 51 THR D O 1
ATOM 4886 N N . LYS D 1 29 ? 28.827 76.077 12.366 1.00 52.56 52 LYS D N 1
ATOM 4887 C CA . LYS D 1 29 ? 28.900 77.190 13.311 1.00 55.28 52 LYS D CA 1
ATOM 4888 C C . LYS D 1 29 ? 29.861 76.932 14.470 1.00 56.42 52 LYS D C 1
ATOM 4889 O O . LYS D 1 29 ? 30.614 77.827 14.862 1.00 57.13 52 LYS D O 1
ATOM 4908 N N . GLN D 1 30 ? 29.833 75.720 15.017 1.00 48.48 53 GLN D N 1
ATOM 4909 C CA . GLN D 1 30 ? 30.707 75.364 16.134 1.00 55.68 53 GLN D CA 1
ATOM 4910 C C . GLN D 1 30 ? 31.755 74.347 15.714 1.00 52.09 53 GLN D C 1
ATOM 4911 O O . GLN D 1 30 ? 31.632 73.702 14.673 1.00 51.44 53 GLN D O 1
ATOM 4925 N N . ASP D 1 31 ? 32.782 74.201 16.542 1.00 53.69 54 ASP D N 1
ATOM 4926 C CA . ASP D 1 31 ? 33.846 73.250 16.269 1.00 58.75 54 ASP D CA 1
ATOM 4927 C C . ASP D 1 31 ? 33.444 71.855 16.736 1.00 55.59 54 ASP D C 1
ATOM 4928 O O . ASP D 1 31 ? 33.553 71.524 17.916 1.00 54.56 54 ASP D O 1
ATOM 4937 N N . THR D 1 32 ? 32.978 71.044 15.789 1.00 59.68 55 THR D N 1
ATOM 4938 C CA . THR D 1 32 ? 32.520 69.688 16.071 1.00 51.61 55 THR D CA 1
ATOM 4939 C C . THR D 1 32 ? 32.840 68.783 14.886 1.00 50.70 55 THR D C 1
ATOM 4940 O O . THR D 1 32 ? 33.362 69.240 13.869 1.00 49.02 55 THR D O 1
ATOM 4951 N N . MET D 1 33 ? 32.519 67.501 15.019 1.00 54.48 56 MET D N 1
ATOM 4952 C CA . MET D 1 33 ? 32.740 66.541 13.947 1.00 54.31 56 MET D CA 1
ATOM 4953 C C . MET D 1 33 ? 31.808 66.823 12.764 1.00 51.92 56 MET D C 1
ATOM 4954 O O . MET D 1 33 ? 32.162 66.571 11.615 1.00 55.25 56 MET D O 1
ATOM 4968 N N . LEU D 1 34 ? 30.614 67.339 13.047 1.00 53.63 57 LEU D N 1
ATOM 4969 C CA . LEU D 1 34 ? 29.638 67.608 11.992 1.00 54.67 57 LEU D CA 1
ATOM 4970 C C . LEU D 1 34 ? 30.163 68.700 11.069 1.00 53.63 57 LEU D C 1
ATOM 4971 O O . LEU D 1 34 ? 29.916 68.679 9.865 1.00 55.07 57 LEU D O 1
ATOM 4987 N N . LYS D 1 35 ? 30.893 69.651 11.639 1.00 55.02 58 LYS D N 1
ATOM 4988 C CA . LYS D 1 35 ? 31.550 70.679 10.847 1.00 50.30 58 LYS D CA 1
ATOM 4989 C C . LYS D 1 35 ? 32.604 70.025 9.965 1.00 56.56 58 LYS D C 1
ATOM 4990 O O . LYS D 1 35 ? 32.753 70.370 8.794 1.00 60.96 58 LYS D O 1
ATOM 5009 N N . ALA D 1 36 ? 33.330 69.074 10.544 1.00 53.37 59 ALA D N 1
ATOM 5010 C CA . ALA D 1 36 ? 34.380 68.357 9.831 1.00 59.02 59 ALA D CA 1
ATOM 5011 C C . ALA D 1 36 ? 33.824 67.517 8.681 1.00 60.54 59 ALA D C 1
ATOM 5012 O O . ALA D 1 36 ? 34.514 67.298 7.686 1.00 62.47 59 ALA D O 1
ATOM 5019 N N . MET D 1 37 ? 32.584 67.050 8.812 1.00 63.00 60 MET D N 1
ATOM 5020 C CA . MET D 1 37 ? 31.970 66.240 7.762 1.00 61.41 60 MET D CA 1
ATOM 5021 C C . MET D 1 37 ? 31.813 67.041 6.481 1.00 65.60 60 MET D C 1
ATOM 5022 O O . MET D 1 37 ? 32.012 66.523 5.381 1.00 70.49 60 MET D O 1
ATOM 5036 N N . LEU D 1 38 ? 31.466 68.312 6.642 1.00 65.97 61 LEU D N 1
ATOM 5037 C CA . LEU D 1 38 ? 31.173 69.199 5.524 1.00 66.62 61 LEU D CA 1
ATOM 5038 C C . LEU D 1 38 ? 32.308 70.181 5.243 1.00 66.32 61 LEU D C 1
ATOM 5039 O O . LEU D 1 38 ? 32.308 70.873 4.223 1.00 67.00 61 LEU D O 1
ATOM 5055 N N . SER D 1 39 ? 33.275 70.239 6.152 1.00 66.62 62 SER D N 1
ATOM 5056 C CA . SER D 1 39 ? 34.482 71.024 5.929 1.00 68.36 62 SER D CA 1
ATOM 5057 C C . SER D 1 39 ? 35.406 70.285 4.954 1.00 71.03 62 SER D C 1
ATOM 5058 O O . SER D 1 39 ? 36.504 70.753 4.646 1.00 73.75 62 SER D O 1
ATOM 5062 N N . GLY D 1 40 ? 34.953 69.126 4.476 1.00 72.72 63 GLY D N 1
ATOM 5063 C CA . GLY D 1 40 ? 35.727 68.303 3.562 1.00 73.72 63 GLY D CA 1
ATOM 5064 C C . GLY D 1 40 ? 36.803 67.532 4.294 1.00 75.60 63 GLY D C 1
ATOM 5065 O O . GLY D 1 40 ? 37.620 66.838 3.684 1.00 76.68 63 GLY D O 1
ATOM 5069 N N . ARG D 1 41 ? 36.805 67.674 5.615 1.00 73.28 64 ARG D N 1
ATOM 5070 C CA . ARG D 1 41 ? 37.792 67.035 6.469 1.00 67.98 64 ARG D CA 1
ATOM 5071 C C . ARG D 1 41 ? 37.430 65.565 6.715 1.00 67.46 64 ARG D C 1
ATOM 5072 O O . ARG D 1 41 ? 38.082 64.889 7.512 1.00 70.28 64 ARG D O 1
ATOM 5093 N N . MET D 1 42 ? 36.389 65.073 6.043 1.00 70.83 65 MET D N 1
ATOM 5094 C CA . MET D 1 42 ? 35.871 63.736 6.326 1.00 68.18 65 MET D CA 1
ATOM 5095 C C . MET D 1 42 ? 35.027 63.163 5.183 1.00 70.41 65 MET D C 1
ATOM 5096 O O . MET D 1 42 ? 34.530 63.898 4.325 1.00 71.34 65 MET D O 1
ATOM 5110 N N . GLU D 1 43 ? 34.909 61.839 5.171 1.00 69.81 66 GLU D N 1
ATOM 5111 C CA . GLU D 1 43 ? 34.099 61.105 4.202 1.00 75.51 66 GLU D CA 1
ATOM 5112 C C . GLU D 1 43 ? 32.603 61.350 4.397 1.00 74.99 66 GLU D C 1
ATOM 5113 O O . GLU D 1 43 ? 32.127 61.338 5.533 1.00 75.44 66 GLU D O 1
ATOM 5125 N N . VAL D 1 44 ? 31.868 61.584 3.310 1.00 71.10 67 VAL D N 1
ATOM 5126 C CA . VAL D 1 44 ? 30.410 61.643 3.395 1.00 69.32 67 VAL D CA 1
ATOM 5127 C C . VAL D 1 44 ? 29.788 60.621 2.438 1.00 72.86 67 VAL D C 1
ATOM 5128 O O . VAL D 1 44 ? 30.146 60.551 1.261 1.00 73.85 67 VAL D O 1
ATOM 5141 N N . LEU D 1 45 ? 28.873 59.813 2.973 1.00 71.18 68 LEU D N 1
ATOM 5142 C CA . LEU D 1 45 ? 28.166 58.790 2.202 1.00 65.87 68 LEU D CA 1
ATOM 5143 C C . LEU D 1 45 ? 26.683 59.147 2.061 1.00 63.22 68 LEU D C 1
ATOM 5144 O O . LEU D 1 45 ? 25.978 59.270 3.063 1.00 58.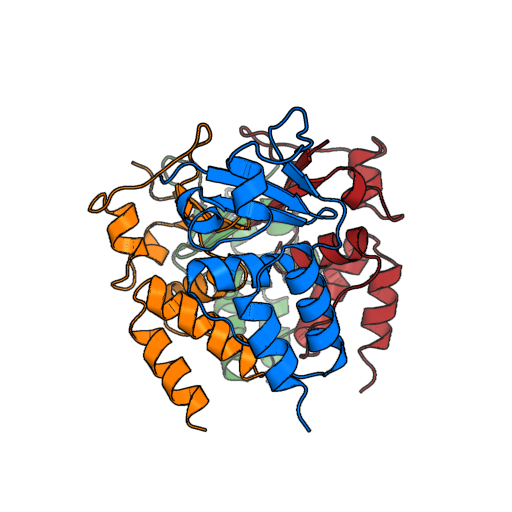97 68 LEU D O 1
ATOM 5160 N N . THR D 1 46 ? 26.217 59.301 0.824 1.00 66.28 69 THR D N 1
ATOM 5161 C CA . THR D 1 46 ? 24.820 59.643 0.553 1.00 61.51 69 THR D CA 1
ATOM 5162 C C . THR D 1 46 ? 24.078 58.489 -0.118 1.00 64.83 69 THR D C 1
ATOM 5163 O O . THR D 1 46 ? 24.699 57.594 -0.692 1.00 68.58 69 THR D O 1
ATOM 5174 N N . ASP D 1 47 ? 22.748 58.518 -0.041 1.00 64.73 70 ASP D N 1
ATOM 5175 C CA . ASP D 1 47 ? 21.917 57.478 -0.645 1.00 62.16 70 ASP D CA 1
ATOM 5176 C C . ASP D 1 47 ? 21.378 57.946 -1.994 1.00 63.44 70 ASP D C 1
ATOM 5177 O O . ASP D 1 47 ? 21.796 58.984 -2.509 1.00 64.09 70 ASP D O 1
ATOM 5186 N N . SER D 1 48 ? 20.460 57.170 -2.563 1.00 67.59 71 SER D N 1
ATOM 5187 C CA . SER D 1 48 ? 19.927 57.446 -3.895 1.00 68.35 71 SER D CA 1
ATOM 5188 C C . SER D 1 48 ? 19.247 58.811 -3.991 1.00 65.80 71 SER D C 1
ATOM 5189 O O . SER D 1 48 ? 19.243 59.431 -5.055 1.00 63.49 71 SER D O 1
ATOM 5193 N N . GLU D 1 49 ? 18.682 59.278 -2.881 1.00 64.36 72 GLU D N 1
ATOM 5194 C CA . GLU D 1 49 ? 17.911 60.518 -2.881 1.00 61.35 72 GLU D CA 1
ATOM 5195 C C . GLU D 1 49 ? 18.758 61.715 -2.453 1.00 60.66 72 GLU D C 1
ATOM 5196 O O . GLU D 1 49 ? 18.274 62.848 -2.425 1.00 62.31 72 GLU D O 1
ATOM 5200 N N . GLY D 1 50 ? 20.021 61.462 -2.121 1.00 59.82 73 GLY D N 1
ATOM 5201 C CA . GLY D 1 50 ? 20.960 62.529 -1.819 1.00 58.39 73 GLY D CA 1
ATOM 5202 C C . GLY D 1 50 ? 20.996 62.882 -0.344 1.00 54.96 73 GLY D C 1
ATOM 5203 O O . GLY D 1 50 ? 21.414 63.979 0.028 1.00 51.95 73 GLY D O 1
ATOM 5207 N N . TRP D 1 51 ? 20.564 61.947 0.497 1.00 53.59 74 TRP D N 1
ATOM 5208 C CA . TRP D 1 51 ? 20.559 62.151 1.941 1.00 50.09 74 TRP D CA 1
ATOM 5209 C C . TRP D 1 51 ? 21.857 61.625 2.541 1.00 51.19 74 TRP D C 1
ATOM 5210 O O . TRP D 1 51 ? 22.194 60.454 2.373 1.00 53.75 74 TRP D O 1
ATOM 5231 N N . ILE D 1 52 ? 22.577 62.487 3.251 1.00 46.97 75 ILE D N 1
ATOM 5232 C CA . ILE D 1 52 ? 23.802 62.076 3.924 1.00 51.80 75 ILE D CA 1
ATOM 5233 C C . ILE D 1 52 ? 23.463 61.126 5.066 1.00 50.69 75 ILE D C 1
ATOM 5234 O O . ILE D 1 52 ? 22.778 61.502 6.018 1.00 47.01 75 ILE D O 1
ATOM 5250 N N . LEU D 1 53 ? 23.957 59.896 4.965 1.00 43.68 76 LEU D N 1
ATOM 5251 C CA . LEU D 1 53 ? 23.656 58.869 5.952 1.00 44.68 76 LEU D CA 1
ATOM 5252 C C . LEU D 1 53 ? 24.580 58.968 7.160 1.00 45.61 76 LEU D C 1
ATOM 5253 O O . LEU D 1 53 ? 25.791 59.133 7.021 1.00 47.17 76 LEU D O 1
ATOM 5269 N N . ILE D 1 54 ? 23.989 58.857 8.344 1.00 42.89 77 ILE D N 1
ATOM 5270 C CA . ILE D 1 54 ? 24.736 58.840 9.593 1.00 44.19 77 ILE D CA 1
ATOM 5271 C C . ILE D 1 54 ? 24.212 57.704 10.462 1.00 41.84 77 ILE D C 1
ATOM 5272 O O . ILE D 1 54 ? 23.017 57.626 10.745 1.00 40.63 77 ILE D O 1
ATOM 5288 N N . ASP D 1 55 ? 25.112 56.818 10.874 1.00 39.55 78 ASP D N 1
ATOM 5289 C CA . ASP D 1 55 ? 24.725 55.656 11.659 1.00 40.75 78 ASP D CA 1
ATOM 5290 C C . ASP D 1 55 ? 24.637 56.000 13.142 1.00 44.18 78 ASP D C 1
ATOM 5291 O O . ASP D 1 55 ? 25.401 55.489 13.961 1.00 41.45 78 ASP D O 1
ATOM 5300 N N . ARG D 1 56 ? 23.703 56.887 13.470 1.00 44.70 79 ARG D N 1
ATOM 5301 C CA . ARG D 1 56 ? 23.384 57.220 14.854 1.00 41.55 79 ARG D CA 1
ATOM 5302 C C . ARG D 1 56 ? 21.884 57.434 14.977 1.00 39.68 79 ARG D C 1
ATOM 5303 O O . ARG D 1 56 ? 21.217 57.744 13.992 1.00 43.65 79 ARG D O 1
ATOM 5324 N N . CYS D 1 57 ? 21.352 57.274 16.182 1.00 38.19 80 CYS D N 1
ATOM 5325 C CA . CYS D 1 57 ? 19.940 57.542 16.411 1.00 36.24 80 CYS D CA 1
ATOM 5326 C C . CYS D 1 57 ? 19.622 59.025 16.273 1.00 40.63 80 CYS D C 1
ATOM 5327 O O . CYS D 1 57 ? 20.345 59.880 16.786 1.00 42.44 80 CYS D O 1
ATOM 5334 N N . GLY D 1 58 ? 18.526 59.319 15.582 1.00 35.79 81 GLY D N 1
ATOM 5335 C CA . GLY D 1 58 ? 18.137 60.688 15.307 1.00 43.33 81 GLY D CA 1
ATOM 5336 C C . GLY D 1 58 ? 17.184 61.273 16.332 1.00 41.93 81 GLY D C 1
ATOM 5337 O O . GLY D 1 58 ? 16.647 62.360 16.120 1.00 47.11 81 GLY D O 1
ATOM 5341 N N . LYS D 1 59 ? 16.970 60.565 17.437 1.00 36.60 82 LYS D N 1
ATOM 5342 C CA . LYS D 1 59 ? 16.038 61.022 18.466 1.00 36.79 82 LYS D CA 1
ATOM 5343 C C . LYS D 1 59 ? 16.402 62.414 18.972 1.00 37.78 82 LYS D C 1
ATOM 5344 O O . LYS D 1 59 ? 15.553 63.302 19.024 1.00 47.50 82 LYS D O 1
ATOM 5363 N N . HIS D 1 60 ? 17.665 62.592 19.351 1.00 38.06 83 HIS D N 1
ATOM 5364 C CA . HIS D 1 60 ? 18.128 63.841 19.951 1.00 39.56 83 HIS D CA 1
ATOM 5365 C C . HIS D 1 60 ? 18.891 64.725 18.962 1.00 42.15 83 HIS D C 1
ATOM 5366 O O . HIS D 1 60 ? 19.432 65.764 19.344 1.00 38.87 83 HIS D O 1
ATOM 5379 N N . PHE D 1 61 ? 18.936 64.316 17.698 1.00 35.23 84 PHE D N 1
ATOM 5380 C CA . PHE D 1 61 ? 19.719 65.032 16.697 1.00 34.21 84 PHE D CA 1
ATOM 5381 C C . PHE D 1 61 ? 19.165 66.431 16.442 1.00 39.36 84 PHE D C 1
ATOM 5382 O O . PHE D 1 61 ? 19.922 67.368 16.183 1.00 35.62 84 PHE D O 1
ATOM 5399 N N . GLY D 1 62 ? 17.846 66.568 16.506 1.00 43.57 85 GLY D N 1
ATOM 5400 C CA . GLY D 1 62 ? 17.216 67.867 16.367 1.00 35.54 85 GLY D CA 1
ATOM 5401 C C . GLY D 1 62 ? 17.701 68.812 17.448 1.00 38.96 85 GLY D C 1
ATOM 5402 O O . GLY D 1 62 ? 17.879 70.008 17.214 1.00 43.45 85 GLY D O 1
ATOM 5406 N N . THR D 1 63 ? 17.926 68.264 18.637 1.00 33.29 86 THR D N 1
ATOM 5407 C CA . THR D 1 63 ? 18.431 69.043 19.760 1.00 40.55 86 THR D CA 1
ATOM 5408 C C . THR D 1 63 ? 19.887 69.439 19.522 1.00 39.09 86 THR D C 1
ATOM 5409 O O . THR D 1 63 ? 20.321 70.516 19.926 1.00 41.26 86 THR D O 1
ATOM 5420 N N . ILE D 1 64 ? 20.642 68.555 18.876 1.00 45.41 87 ILE D N 1
ATOM 5421 C CA . ILE D 1 64 ? 22.027 68.845 18.524 1.00 42.47 87 ILE D CA 1
ATOM 5422 C C . ILE D 1 64 ? 22.092 69.978 17.506 1.00 40.78 87 ILE D C 1
ATOM 5423 O O . ILE D 1 64 ? 22.888 70.903 17.652 1.00 46.49 87 ILE D O 1
ATOM 5439 N N . LEU D 1 65 ? 21.252 69.903 16.477 1.00 41.23 88 LEU D N 1
ATOM 5440 C CA . LEU D 1 65 ? 21.232 70.924 15.435 1.00 43.84 88 LEU D CA 1
ATOM 5441 C C . LEU D 1 65 ? 20.912 72.292 16.011 1.00 40.58 88 LEU D C 1
ATOM 5442 O O . LEU D 1 65 ? 21.489 73.298 15.599 1.00 43.76 88 LEU D O 1
ATOM 5458 N N . ASN D 1 66 ? 19.993 72.324 16.970 1.00 41.26 89 ASN D N 1
ATOM 5459 C CA . ASN D 1 66 ? 19.585 73.576 17.588 1.00 44.70 89 ASN D CA 1
ATOM 5460 C C . ASN D 1 66 ? 20.681 74.177 18.462 1.00 47.93 89 ASN D C 1
ATOM 5461 O O . ASN D 1 66 ? 20.836 75.398 18.516 1.00 50.76 89 ASN D O 1
ATOM 5472 N N . TYR D 1 67 ? 21.445 73.325 19.140 1.00 45.90 90 TYR D N 1
ATOM 5473 C CA . TYR D 1 67 ? 22.543 73.804 19.973 1.00 48.10 90 TYR D CA 1
ATOM 5474 C C . TYR D 1 67 ? 23.621 74.455 19.120 1.00 47.50 90 TYR D C 1
ATOM 5475 O O . TYR D 1 67 ? 24.181 75.482 19.495 1.00 49.28 90 TYR D O 1
ATOM 5493 N N . LEU D 1 68 ? 23.903 73.856 17.969 1.00 49.93 91 LEU D N 1
ATOM 5494 C CA . LEU D 1 68 ? 24.895 74.401 17.053 1.00 51.94 91 LEU D CA 1
ATOM 5495 C C . LEU D 1 68 ? 24.428 75.746 16.512 1.00 51.94 91 LEU D C 1
ATOM 5496 O O . LEU D 1 68 ? 25.214 76.688 16.403 1.00 53.59 91 LEU D O 1
ATOM 5512 N N . ARG D 1 69 ? 23.140 75.833 16.194 1.00 47.95 92 ARG D N 1
ATOM 5513 C CA . ARG D 1 69 ? 22.565 77.050 15.630 1.00 53.65 92 ARG D CA 1
ATOM 5514 C C . ARG D 1 69 ? 22.539 78.192 16.639 1.00 47.92 92 ARG D C 1
ATOM 5515 O O . ARG D 1 69 ? 22.998 79.295 16.352 1.00 50.82 92 ARG D O 1
ATOM 5536 N N . ASP D 1 70 ? 21.997 77.912 17.820 1.00 48.24 93 ASP D N 1
ATOM 5537 C CA . ASP D 1 70 ? 21.726 78.941 18.816 1.00 46.49 93 ASP D CA 1
ATOM 5538 C C . ASP D 1 70 ? 22.826 79.080 19.867 1.00 47.43 93 ASP D C 1
ATOM 5539 O O . ASP D 1 70 ? 22.840 80.047 20.628 1.00 49.83 93 ASP D O 1
ATOM 5548 N N . GLY D 1 71 ? 23.737 78.113 19.916 1.00 51.20 94 GLY D N 1
ATOM 5549 C CA . GLY D 1 71 ? 24.789 78.112 20.919 1.00 50.20 94 GLY D CA 1
ATOM 5550 C C . GLY D 1 71 ? 24.284 77.686 22.287 1.00 49.35 94 GLY D C 1
ATOM 5551 O O . GLY D 1 71 ? 25.029 77.688 23.266 1.00 52.33 94 GLY D O 1
ATOM 5555 N N . ALA D 1 72 ? 23.010 77.316 22.348 1.00 50.80 95 ALA D N 1
ATOM 5556 C CA . ALA D 1 72 ? 22.382 76.881 23.589 1.00 50.53 95 ALA D CA 1
ATOM 5557 C C . ALA D 1 72 ? 21.113 76.110 23.257 1.00 45.38 95 ALA D C 1
ATOM 5558 O O . ALA D 1 72 ? 20.563 76.257 22.166 1.00 48.35 95 ALA D O 1
ATOM 5565 N N . VAL D 1 73 ? 20.654 75.281 24.188 1.00 44.54 96 VAL D N 1
ATOM 5566 C CA . VAL D 1 73 ? 19.448 74.496 23.957 1.00 48.41 96 VAL D CA 1
ATOM 5567 C C . VAL D 1 73 ? 18.797 74.066 25.271 1.00 49.33 96 VAL D C 1
ATOM 5568 O O . VAL D 1 73 ? 19.491 73.820 26.258 1.00 50.08 96 VAL D O 1
ATOM 5581 N N . PRO D 1 74 ? 17.456 73.992 25.297 1.00 53.23 97 PRO D N 1
ATOM 5582 C CA . PRO D 1 74 ? 16.804 73.445 26.492 1.00 53.01 97 PRO D CA 1
ATOM 5583 C C . PRO D 1 74 ? 17.098 71.960 26.674 1.00 52.42 97 PRO D C 1
ATOM 5584 O O . PRO D 1 74 ? 16.842 71.175 25.762 1.00 53.89 97 PRO D O 1
ATOM 5595 N N . LEU D 1 75 ? 17.636 71.583 27.828 1.00 54.90 98 LEU D N 1
ATOM 5596 C CA . LEU D 1 75 ? 17.930 70.181 28.101 1.00 57.38 98 LEU D CA 1
ATOM 5597 C C . LEU D 1 75 ? 16.684 69.427 28.550 1.00 52.94 98 LEU D C 1
ATOM 5598 O O . LEU D 1 75 ? 15.762 70.025 29.101 1.00 52.12 98 LEU D O 1
ATOM 5614 N N . PRO D 1 76 ? 16.654 68.105 28.314 1.00 56.50 99 PRO D N 1
ATOM 5615 C CA . PRO D 1 76 ? 15.521 67.290 28.768 1.00 54.53 99 PRO D CA 1
ATOM 5616 C C . PRO D 1 76 ? 15.456 67.188 30.292 1.00 53.30 99 PRO D C 1
ATOM 5617 O O . PRO D 1 76 ? 16.469 67.377 30.964 1.00 52.06 99 PRO D O 1
ATOM 5628 N N . GLU D 1 77 ? 14.275 66.886 30.823 1.00 54.49 100 GLU D N 1
ATOM 5629 C CA . GLU D 1 77 ? 14.075 66.827 32.266 1.00 55.47 100 GLU D CA 1
ATOM 5630 C C . GLU D 1 77 ? 14.725 65.584 32.866 1.00 58.15 100 GLU D C 1
ATOM 5631 O O . GLU D 1 77 ? 15.591 65.688 33.735 1.00 63.15 100 GLU D O 1
ATOM 5643 N N . SER D 1 78 ? 14.303 64.413 32.400 1.00 58.83 101 SER D N 1
ATOM 5644 C CA . SER D 1 78 ? 14.786 63.145 32.941 1.00 55.04 101 SER D CA 1
ATOM 5645 C C . SER D 1 78 ? 16.286 62.967 32.728 1.00 57.22 101 SER D C 1
ATOM 5646 O O . SER D 1 78 ? 16.838 63.406 31.719 1.00 54.34 101 SER D O 1
ATOM 5654 N N . ARG D 1 79 ? 16.937 62.317 33.687 1.00 55.78 102 ARG D N 1
ATOM 5655 C CA . ARG D 1 79 ? 18.366 62.045 33.602 1.00 56.91 102 ARG D CA 1
ATOM 5656 C C . ARG D 1 79 ? 18.678 61.122 32.424 1.00 57.25 102 ARG D C 1
ATOM 5657 O O . ARG D 1 79 ? 19.742 61.224 31.812 1.00 57.31 102 ARG D O 1
ATOM 5661 N N . ARG D 1 80 ? 17.748 60.223 32.114 1.00 53.75 103 ARG D N 1
ATOM 5662 C CA . ARG D 1 80 ? 17.957 59.249 31.046 1.00 54.60 103 ARG D CA 1
ATOM 5663 C C . ARG D 1 80 ? 18.150 59.910 29.683 1.00 53.18 103 ARG D C 1
ATOM 5664 O O . ARG D 1 80 ? 19.044 59.534 28.925 1.00 54.01 103 ARG D O 1
ATOM 5685 N N . GLU D 1 81 ? 17.321 60.899 29.376 1.00 51.55 104 GLU D N 1
ATOM 5686 C CA . GLU D 1 81 ? 17.393 61.554 28.078 1.00 54.36 104 GLU D CA 1
ATOM 5687 C C . GLU D 1 81 ? 18.598 62.489 27.993 1.00 50.82 104 GLU D C 1
ATOM 5688 O O . GLU D 1 81 ? 19.143 62.705 26.910 1.00 47.29 104 GLU D O 1
ATOM 5700 N N . ILE D 1 82 ? 19.024 63.030 29.131 1.00 51.48 105 ILE D N 1
ATOM 5701 C CA . ILE D 1 82 ? 20.233 63.847 29.165 1.00 48.69 105 ILE D CA 1
ATOM 5702 C C . ILE D 1 82 ? 21.448 62.978 28.861 1.00 47.98 105 ILE D C 1
ATOM 5703 O O . ILE D 1 82 ? 22.351 63.391 28.132 1.00 45.70 105 ILE D O 1
ATOM 5719 N N . GLU D 1 83 ? 21.459 61.770 29.416 1.00 52.39 106 GLU D N 1
ATOM 5720 C CA . GLU D 1 83 ? 22.546 60.827 29.175 1.00 46.18 106 GLU D CA 1
ATOM 5721 C C . GLU D 1 83 ? 22.544 60.354 27.724 1.00 45.15 106 GLU D C 1
ATOM 5722 O O . GLU D 1 83 ? 23.605 60.158 27.132 1.00 43.42 106 GLU D O 1
ATOM 5734 N N . GLU D 1 84 ? 21.353 60.161 27.162 1.00 49.03 107 GLU D N 1
ATOM 5735 C CA . GLU D 1 84 ? 21.223 59.802 25.751 1.00 47.49 107 GLU D CA 1
ATOM 5736 C C . GLU D 1 84 ? 21.799 60.921 24.893 1.00 45.54 107 GLU D C 1
ATOM 5737 O O . GLU D 1 84 ? 22.571 60.674 23.965 1.00 42.02 107 GLU D O 1
ATOM 5749 N N . LEU D 1 85 ? 21.414 62.152 25.216 1.00 45.22 108 LEU D N 1
ATOM 5750 C CA . LEU D 1 85 ? 21.909 63.329 24.514 1.00 44.62 108 LEU D CA 1
ATOM 5751 C C . LEU D 1 85 ? 23.422 63.446 24.669 1.00 41.79 108 LEU D C 1
ATOM 5752 O O . LEU D 1 85 ? 24.130 63.782 23.720 1.00 36.89 108 LEU D O 1
ATOM 5768 N N . LEU D 1 86 ? 23.908 63.158 25.872 1.00 42.23 109 LEU D N 1
ATOM 5769 C CA . LEU D 1 86 ? 25.336 63.213 26.156 1.00 43.78 109 LEU D CA 1
ATOM 5770 C C . LEU D 1 86 ? 26.101 62.246 25.259 1.00 45.14 109 LEU D C 1
ATOM 5771 O O . LEU D 1 86 ? 27.189 62.564 24.778 1.00 44.31 109 LEU D O 1
ATOM 5787 N N . ALA D 1 87 ? 25.529 61.065 25.040 1.00 42.37 110 ALA D N 1
ATOM 5788 C CA . ALA D 1 87 ? 26.161 60.059 24.194 1.00 44.70 110 ALA D CA 1
ATOM 5789 C C . ALA D 1 87 ? 26.297 60.578 22.769 1.00 42.20 110 ALA D C 1
ATOM 5790 O O . ALA D 1 87 ? 27.345 60.424 22.139 1.00 41.37 110 ALA D O 1
ATOM 5797 N N . GLU D 1 88 ? 25.236 61.204 22.269 1.00 42.67 111 GLU D N 1
ATOM 5798 C CA . GLU D 1 88 ? 25.256 61.779 20.931 1.00 41.03 111 GLU D CA 1
ATOM 5799 C C . GLU D 1 88 ? 26.191 62.982 20.880 1.00 40.86 111 GLU D C 1
ATOM 5800 O O . GLU D 1 88 ? 26.976 63.125 19.945 1.00 40.59 111 GLU D O 1
ATOM 5812 N N . ALA D 1 89 ? 26.116 63.832 21.900 1.00 39.81 112 ALA D N 1
ATOM 5813 C CA . ALA D 1 89 ? 26.978 65.007 21.986 1.00 44.80 112 ALA D CA 1
ATOM 5814 C C . ALA D 1 89 ? 28.448 64.600 21.988 1.00 46.36 112 ALA D C 1
ATOM 5815 O O . ALA D 1 89 ? 29.269 65.211 21.304 1.00 48.21 112 ALA D O 1
ATOM 5822 N N . LYS D 1 90 ? 28.772 63.565 22.757 1.00 43.19 113 LYS D N 1
ATOM 5823 C CA . LYS D 1 90 ? 30.136 63.052 22.818 1.00 44.50 113 LYS D CA 1
ATOM 5824 C C . LYS D 1 90 ? 30.589 62.528 21.462 1.00 44.33 113 LYS D C 1
ATOM 5825 O O . LYS D 1 90 ? 31.713 62.783 21.031 1.00 49.28 113 LYS D O 1
ATOM 5844 N N . TYR D 1 91 ? 29.703 61.799 20.793 1.00 42.75 114 TYR D N 1
ATOM 5845 C CA . TYR D 1 91 ? 30.022 61.202 19.502 1.00 44.75 114 TYR D CA 1
ATOM 5846 C C . TYR D 1 91 ? 30.334 62.271 18.459 1.00 44.37 114 TYR D C 1
ATOM 5847 O O . TYR D 1 91 ? 31.325 62.170 17.736 1.00 46.95 114 TYR D O 1
ATOM 5865 N N . TYR D 1 92 ? 29.484 63.291 18.380 1.00 44.02 115 TYR D N 1
ATOM 5866 C CA . TYR D 1 92 ? 29.655 64.346 17.388 1.00 46.34 115 TYR D CA 1
ATOM 5867 C C . TYR D 1 92 ? 30.706 65.375 17.815 1.00 47.75 115 TYR D C 1
ATOM 5868 O O . TYR D 1 92 ? 30.981 66.319 17.076 1.00 46.42 115 TYR D O 1
ATOM 5886 N N . LEU D 1 93 ? 31.289 65.187 18.999 1.00 50.47 116 LEU D N 1
ATOM 5887 C CA . LEU D 1 93 ? 32.291 66.112 19.544 1.00 48.75 116 LEU D CA 1
ATOM 5888 C C . LEU D 1 93 ? 31.722 67.515 19.722 1.00 49.95 116 LEU D C 1
ATOM 5889 O O . LEU D 1 93 ? 32.362 68.504 19.364 1.00 47.90 116 LEU D O 1
ATOM 5905 N N . VAL D 1 94 ? 30.515 67.593 20.271 1.00 51.33 117 VAL D N 1
ATOM 5906 C CA . VAL D 1 94 ? 29.921 68.875 20.618 1.00 48.76 117 VAL D CA 1
ATOM 5907 C C . VAL D 1 94 ? 30.296 69.156 22.064 1.00 49.25 117 VAL D C 1
ATOM 5908 O O . VAL D 1 94 ? 29.497 68.961 22.979 1.00 43.51 117 VAL D O 1
ATOM 5921 N N . GLN D 1 95 ? 31.529 69.621 22.251 1.00 54.04 118 GLN D N 1
ATOM 5922 C CA . GLN D 1 95 ? 32.131 69.740 23.575 1.00 51.67 118 GLN D CA 1
ATOM 5923 C C . GLN D 1 95 ? 31.332 70.662 24.488 1.00 54.47 118 GLN D C 1
ATOM 5924 O O . GLN D 1 95 ? 31.241 70.424 25.693 1.00 53.83 118 GLN D O 1
ATOM 5938 N N . GLY D 1 96 ? 30.762 71.716 23.912 1.00 48.39 119 GLY D N 1
ATOM 5939 C CA . GLY D 1 96 ? 29.965 72.658 24.675 1.00 49.96 119 GLY D CA 1
ATOM 5940 C C . GLY D 1 96 ? 28.770 71.991 25.325 1.00 51.80 119 GLY D C 1
ATOM 5941 O O . GLY D 1 96 ? 28.510 72.184 26.513 1.00 53.16 119 GLY D O 1
ATOM 5945 N N . LEU D 1 97 ? 28.050 71.188 24.548 1.00 53.43 120 LEU D N 1
ATOM 5946 C CA . LEU D 1 97 ? 26.851 70.523 25.043 1.00 53.32 120 LEU D CA 1
ATOM 5947 C C . LEU D 1 97 ? 27.213 69.378 25.984 1.00 52.37 120 LEU D C 1
ATOM 5948 O O . LEU D 1 97 ? 26.474 69.082 26.922 1.00 51.73 120 LEU D O 1
ATOM 5964 N N . VAL D 1 98 ? 28.350 68.737 25.729 1.00 53.77 121 VAL D N 1
ATOM 5965 C CA . VAL D 1 98 ? 28.840 67.669 26.597 1.00 55.61 121 VAL D CA 1
ATOM 5966 C C . VAL D 1 98 ? 29.015 68.181 28.023 1.00 56.52 121 VAL D C 1
ATOM 5967 O O . VAL D 1 98 ? 28.622 67.521 28.984 1.00 57.75 121 VAL D O 1
ATOM 5980 N N . GLU D 1 99 ? 29.605 69.362 28.150 1.00 56.97 122 GLU D N 1
ATOM 5981 C CA . GLU D 1 99 ? 29.861 69.953 29.455 1.00 58.50 122 GLU D CA 1
ATOM 5982 C C . GLU D 1 99 ? 28.568 70.264 30.188 1.00 57.53 122 GLU D C 1
ATOM 5983 O O . GLU D 1 99 ? 28.431 69.970 31.377 1.00 54.21 122 GLU D O 1
ATOM 5995 N N . GLU D 1 100 ? 27.629 70.885 29.481 1.00 56.42 123 GLU D N 1
ATOM 5996 C CA . GLU D 1 100 ? 26.363 71.287 30.086 1.00 56.95 123 GLU D CA 1
ATOM 5997 C C . GLU D 1 100 ? 25.536 70.064 30.503 1.00 57.46 123 GLU D C 1
ATOM 5998 O O . GLU D 1 100 ? 24.754 70.130 31.451 1.00 56.04 123 GLU D O 1
ATOM 6010 N N . CYS D 1 101 ? 25.706 68.959 29.780 1.00 56.45 124 CYS D N 1
ATOM 6011 C CA . CYS D 1 101 ? 25.009 67.712 30.086 1.00 56.71 124 CYS D CA 1
ATOM 6012 C C . CYS D 1 101 ? 25.657 67.032 31.280 1.00 58.39 124 CYS D C 1
ATOM 6013 O O . CYS D 1 101 ? 24.977 66.460 32.131 1.00 60.47 124 CYS D O 1
ATOM 6021 N N . GLN D 1 102 ? 26.985 67.069 31.317 1.00 59.05 125 GLN D N 1
ATOM 6022 C CA . GLN D 1 102 ? 27.727 66.570 32.464 1.00 57.74 125 GLN D CA 1
ATOM 6023 C C . GLN D 1 102 ? 27.398 67.422 33.685 1.00 56.48 125 GLN D C 1
ATOM 6024 O O . GLN D 1 102 ? 27.256 66.911 34.795 1.00 58.76 125 GLN D O 1
ATOM 6038 N N . ALA D 1 103 ? 27.265 68.726 33.461 1.00 58.11 126 ALA D N 1
ATOM 6039 C CA . ALA D 1 103 ? 26.915 69.661 34.523 1.00 58.82 126 ALA D CA 1
ATOM 6040 C C . ALA D 1 103 ? 25.475 69.461 34.987 1.00 59.27 126 ALA D C 1
ATOM 6041 O O . ALA D 1 103 ? 25.189 69.515 36.183 1.00 57.52 126 ALA D O 1
ATOM 6048 N N . ALA D 1 104 ? 24.575 69.231 34.034 1.00 64.05 127 ALA D N 1
ATOM 6049 C CA . ALA D 1 104 ? 23.155 69.071 34.334 1.00 61.95 127 ALA D CA 1
ATOM 6050 C C . ALA D 1 104 ? 22.929 67.894 35.273 1.00 63.73 127 ALA D C 1
ATOM 6051 O O . ALA D 1 104 ? 21.991 67.895 36.070 1.00 66.55 127 ALA D O 1
ATOM 6058 N N . LEU D 1 105 ? 23.793 66.890 35.173 1.00 66.61 128 LEU D N 1
ATOM 6059 C CA . LEU D 1 105 ? 23.721 65.725 36.045 1.00 67.12 128 LEU D CA 1
ATOM 6060 C C . LEU D 1 105 ? 24.388 66.069 37.372 1.00 69.91 128 LEU D C 1
ATOM 6061 O O . LEU D 1 105 ? 25.528 65.681 37.626 1.00 71.03 128 LEU D O 1
ATOM 6077 N N . GLN D 1 106 ? 23.665 66.807 38.209 1.00 74.57 129 GLN D N 1
ATOM 6078 C CA . GLN D 1 106 ? 24.178 67.242 39.504 1.00 73.87 129 GLN D CA 1
ATOM 6079 C C . GLN D 1 106 ? 23.756 66.304 40.632 1.00 77.65 129 GLN D C 1
ATOM 6080 O O . GLN D 1 106 ? 24.569 65.951 41.487 1.00 80.16 129 GLN D O 1
ATOM 6094 N N . ASN D 1 107 ? 22.489 65.898 40.627 1.00 77.84 130 ASN D N 1
ATOM 6095 C CA . ASN D 1 107 ? 21.967 65.016 41.665 1.00 79.77 130 ASN D CA 1
ATOM 6096 C C . ASN D 1 107 ? 22.090 63.549 41.270 1.00 72.44 130 ASN D C 1
ATOM 6097 O O . ASN D 1 107 ? 23.153 62.946 41.418 1.00 69.31 130 ASN D O 1
#

Solvent-accessible surface area: 19186 Å² total; per-residue (Å²): 108,63,57,95,16,30,2,16,0,43,22,10,30,30,33,2,19,68,100,2,3,50,114,50,125,7,22,2,82,24,19,45,68,65,205,72,168,58,120,69,28,107,75,40,5,16,60,12,147,63,91,6,116,11,2,10,20,0,1,25,12,2,20,63,41,57,21,22,48,5,102,48,63,158,44,10,91,59,0,11,49,22,0,112,80,1,106,0,103,28,0,5,96,73,0,82,53,50,56,139,157,167,54,84,18,10,66,0,6,0,9,17,34,31,39,60,9,2,44,91,7,0,55,112,50,127,7,42,0,41,32,12,37,69,64,79,70,172,66,74,70,43,115,86,37,16,18,25,10,31,12,27,5,116,19,0,23,36,0,18,58,9,0,48,52,36,58,20,117,52,31,156,58,63,58,58,14,72,24,0,23,32,8,0,130,78,1,116,0,114,28,0,22,100,74,0,89,66,34,65,91,129,116,64,19,53,2,11,0,19,1,13,19,26,28,0,17,60,127,4,1,43,109,49,128,5,30,2,84,28,24,36,69,65,83,83,168,56,119,71,32,121,79,39,3,15,53,10,143,69,65,0,76,14,1,11,19,0,3,23,16,2,22,64,42,55,14,25,42,5,164,54,64,183,48,12,89,52,0,7,48,18,0,105,81,0,104,0,105,33,0,12,99,66,0,92,83,52,96,114,30,12,64,3,4,0,10,5,37,13,44,75,11,8,67,127,5,1,40,93,42,128,10,50,2,77,27,23,49,53,66,201,56,163,74,96,69,43,119,61,34,23,20,16,6,21,10,28,4,120,16,1,22,34,0,14,56,19,1,51,78,43,60,17,122,41,30,158,50,58,55,59,11,74,20,0,24,30,6,0,104,86,0,110,0,105,32,0,7,97,75,0,86,70,39,61,164,196

Nearest PDB structures (foldseek):
  5fta-assembly1_D  TM=9.893E-01  e=1.689E-18  Homo sapiens
  4uij-assembly4_D  TM=9.996E-01  e=4.270E-16  Homo sapiens
  6m8r-assembly1_F  TM=8.796E-01  e=8.919E-09  Homo sapiens
  8pnr-assembly2_E  TM=9.074E-01  e=2.341E-08  Homo sapiens
  6ocr-assembly2_F  TM=8.728E-01  e=2.195E-08  Homo sapiens

Radius of gyration: 21.82 Å; Cα contacts (8 Å, |Δi|>4): 618; chains: 4; bounding box: 48×63×48 Å

Foldseek 3Di:
DFDWAWAQEQNDIDIDGLCLQCQDDWLSVCPVVVVDDFDADPVRHTYDDHHCPCVVVVSVCSVPVDGDQDDDLVRLVVNLVVCVVRVVVSSNVVSVVNPDD/DAQWAWAQACNDIDTGGLCQQCLDDWQSNCPVVVVDDFDADPVGHTYDDHDCPCVVVVSVCSVVVDDDQDDDLVRLVVVLVVCVVRVVPSSNVVSVVVNVD/DKAWAQECNDIDIDDLCLQCQDPWQSVCPVVVVDDFDADPVRHGYHDHDCPCVVVVSVCSVVVDGDADDDLVSLVVNLVVCVVRVVVSSNVVSVVVD/DKAWAQECNDIDIGDLCLQCQDPWQSVCCVVVVDDWDADPVGHTYDDHDCPCVVQVSVCSVPVDGDADDDLVRLVVNLVVCVVRVVVSSVVVSVVVPPD

InterPro domains:
  IPR000210 BTB/POZ domain [PS50097] (32-100)
  IPR000210 BTB/POZ domain [SM00225] (32-132)
  IPR003131 Potassium channel tetramerisation-type BTB domain [PF02214] (34-124)
  IPR011333 SKP1/BTB/POZ domain superfamily [G3DSA:3.30.710.10] (25-135)
  IPR011333 SKP1/BTB/POZ domain superfamily [SSF54695] (32-126)
  IPR045068 BTB/POZ domain-containing adapter for CUL3-mediated RhoA degradation protein 1-3 [PTHR11145] (14-292)

Sequence (398 aa):
SSKYVKLNVGGALYYTTMQTLTKQDTMLKAMLSGRMEVLTDSEGWILIDRCGKHFGTILNYLRDGAVPLPESRREIEELLAEAKYYLVQGLVEECQAALQNSSKYVKLNVGGALYYTTMQTLTKQDTMLKAMLSGRMEVLTDSEGWILIDRCGKHFGTILNYLRDGAVPLPESRREIEELLAEAKYYLVQGLVEECQAALQNKYVKLNVGGALYYTTMQTLTKQDTMLKAMLSGRMEVLTDSEGWILIDRCGKHFGTILNYLRDGAVPLPESRREIEELLAEAKYYLVQGLVEECQAALKYVKLNVGGALYYTTMQTLTKQDTMLKAMLSGRMEVLTDSEGWILIDRCGKHFGTILNYLRDGAVPLPESRREIEELLAEAKYYLVQGLVEECQAALQN

Organism: Homo sapiens (NCBI:txid9606)

CATH classification: 3.30.710.10

GO terms:
  GO:0005737 cytoplasm (C, IDA)
  GO:0043161 proteasome-mediated ubiquitin-dependent protein catabolic process (P, IDA)
  GO:0045724 positive regulation of cilium assembly (P, IDA)
  GO:0160020 positive regulation of ferroptosis (P, IDA)
  GO:1902523 positive regulation of protein K63-linked ubiquitination (P, IDA)
  GO:1990756 ubiquitin-like ligase-substrate adaptor activity (F, IDA)
  GO:0006511 ubiquitin-dependent protein catabolic process (P, IDA)
  GO:0005112 Notch binding (F, IPI)
  GO:0060271 cilium assembly (P, IDA)
  GO:0061028 establishment of endothelial barrier (P, IDA)
  GO:0042802 identical protein binding (F, IPI)
  GO:0005515 protein binding (F, IPI)
  GO:0005654 nucleoplasm (C, IDA)

B-factor: mean 54.58, std 12.06, range [22.89, 105.42]